Protein AF-A0A7S0ME52-F1 (afdb_monomer)

Mean predicted aligned error: 18.98 Å

pLDDT: mean 72.28, std 19.32, range [27.03, 97.5]

Organism: NCBI:txid233186

Sequence (462 aa):
NKIIDPSHNYLPGILTGAPSSHSIFLLCYELICGRLNLKILEDDDPRILGYLLAKFIPFAQNLLDKFLWGILVIATFNSKVALTLPGYDLELQKLQGKAESDGQPSNLFVQVVDILRGPVDFAKQNIQFLRQVSEKIAQADKSGDLVWPISEPPYTPPKLIPYVREDLQSLNMKTYRLYHGLTMPVKIEISCAKRSFRPTQNRKGDGDKLQLTEKTIVDLITVPMLPFGLDQWISNIRAIEPLAEVFPSQGQEVVDRFVSKFPIQSSPVFRSRIAKETIDRLARDWDLSHRMEEKMIPNELVGFSKSDIQGFSQNPNRNIPKALSKIRALHQALEDFHARDNEIAHDMIEEFLSTVYQADQTDFHRAAFKLAHDSGQVARYSFEYFTSLLLDNAWDARLSEINPYLDSSAIRRSESLLVGAILRLSRAGLVARCISTARDLIQTLNDSLASPENEISTVLNG

Structure (mmCIF, N/CA/C/O backbone):
data_AF-A0A7S0ME52-F1
#
_entry.id   AF-A0A7S0ME52-F1
#
loop_
_atom_site.group_PDB
_atom_site.id
_atom_site.type_symbol
_atom_site.label_atom_id
_atom_site.label_alt_id
_atom_site.label_comp_id
_atom_site.label_asym_id
_atom_site.label_entity_id
_atom_site.label_seq_id
_atom_site.pdbx_PDB_ins_code
_atom_site.Cartn_x
_atom_site.Cartn_y
_atom_site.Cartn_z
_atom_site.occupancy
_atom_site.B_iso_or_equiv
_atom_site.auth_seq_id
_atom_site.auth_comp_id
_atom_site.auth_asym_id
_atom_site.auth_atom_id
_atom_site.pdbx_PDB_model_num
ATOM 1 N N . ASN A 1 1 ? 20.719 40.069 4.125 1.00 31.50 1 ASN A N 1
ATOM 2 C CA . ASN A 1 1 ? 20.244 41.472 4.140 1.00 31.50 1 ASN A CA 1
ATOM 3 C C . ASN A 1 1 ? 19.565 41.858 2.831 1.00 31.50 1 ASN A C 1
ATOM 5 O O . ASN A 1 1 ? 20.181 42.525 2.016 1.00 31.50 1 ASN A O 1
ATOM 9 N N . LYS A 1 2 ? 18.308 41.429 2.651 1.00 27.03 2 LYS A N 1
ATOM 10 C CA . LYS A 1 2 ? 17.122 42.208 2.235 1.00 27.03 2 LYS A CA 1
ATOM 11 C C . LYS A 1 2 ? 16.068 41.233 1.685 1.00 27.03 2 LYS A C 1
ATOM 13 O O . LYS A 1 2 ? 16.155 40.800 0.551 1.00 27.03 2 LYS A O 1
ATOM 18 N N . ILE A 1 3 ? 15.158 40.874 2.595 1.00 30.47 3 ILE A N 1
ATOM 19 C CA . ILE A 1 3 ? 13.710 40.679 2.424 1.00 30.47 3 ILE A CA 1
ATOM 20 C C . ILE A 1 3 ? 13.282 39.881 1.181 1.00 30.47 3 ILE A C 1
ATOM 22 O O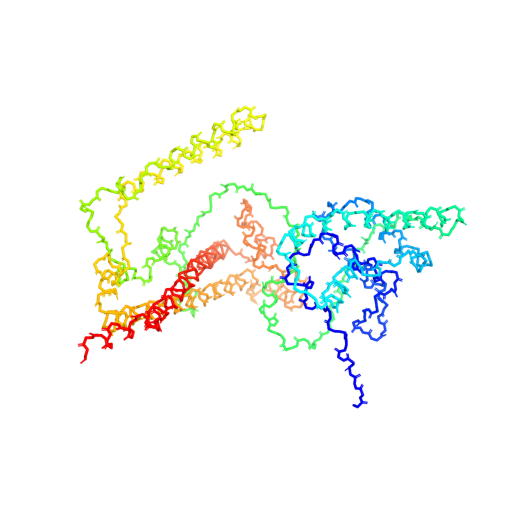 . ILE A 1 3 ? 13.113 40.437 0.102 1.00 30.47 3 ILE A O 1
ATOM 26 N N . ILE A 1 4 ? 13.001 38.592 1.394 1.00 31.17 4 ILE A N 1
ATOM 27 C CA . ILE A 1 4 ? 11.924 37.911 0.669 1.00 31.17 4 ILE A CA 1
ATOM 28 C C . ILE A 1 4 ? 10.634 38.599 1.123 1.00 31.17 4 ILE A C 1
ATOM 30 O O . ILE A 1 4 ? 10.339 38.616 2.319 1.00 31.17 4 ILE A O 1
ATOM 34 N N . ASP A 1 5 ? 9.932 39.232 0.190 1.00 31.27 5 ASP A N 1
ATOM 35 C CA . ASP A 1 5 ? 8.622 39.832 0.418 1.00 31.27 5 ASP A CA 1
ATOM 36 C C . ASP A 1 5 ? 7.609 38.709 0.729 1.00 31.27 5 ASP A C 1
ATOM 38 O O . ASP A 1 5 ? 7.393 37.832 -0.112 1.00 31.27 5 ASP A O 1
ATOM 42 N N . PRO A 1 6 ? 7.008 38.669 1.932 1.00 28.86 6 PRO A N 1
ATOM 43 C CA . PRO A 1 6 ? 6.088 37.605 2.322 1.00 28.86 6 PRO A CA 1
ATOM 44 C C . PRO A 1 6 ? 4.688 37.737 1.689 1.00 28.86 6 PRO A C 1
ATOM 46 O O . PRO A 1 6 ? 3.796 36.963 2.032 1.00 28.86 6 PRO A O 1
ATOM 49 N N . SER A 1 7 ? 4.464 38.674 0.760 1.00 27.67 7 SER A N 1
ATOM 50 C CA . SER A 1 7 ? 3.158 38.878 0.118 1.00 27.67 7 SER A CA 1
ATOM 51 C C . SER A 1 7 ? 2.807 37.876 -0.995 1.00 27.67 7 SER A C 1
ATOM 53 O O . SER A 1 7 ? 1.699 37.938 -1.531 1.00 27.67 7 SER A O 1
ATOM 55 N N . HIS A 1 8 ? 3.683 36.931 -1.357 1.00 36.22 8 HIS A N 1
ATOM 56 C CA . HIS A 1 8 ? 3.443 35.970 -2.450 1.00 36.22 8 HIS A CA 1
ATOM 57 C C . HIS A 1 8 ? 3.596 34.502 -2.011 1.00 36.22 8 HIS A C 1
ATOM 59 O O . HIS A 1 8 ? 4.395 33.745 -2.555 1.00 36.22 8 HIS A O 1
ATOM 65 N N . ASN A 1 9 ? 2.786 34.065 -1.042 1.00 34.16 9 ASN A N 1
ATOM 66 C CA . ASN A 1 9 ? 2.606 32.645 -0.718 1.00 34.16 9 ASN A CA 1
ATOM 67 C C . ASN A 1 9 ? 1.353 32.089 -1.418 1.00 34.16 9 ASN A C 1
ATOM 69 O O . ASN A 1 9 ? 0.283 32.047 -0.821 1.00 34.16 9 ASN A O 1
ATOM 73 N N . TYR A 1 10 ? 1.480 31.641 -2.674 1.00 38.78 10 TYR A N 1
ATOM 74 C CA . TYR A 1 10 ? 0.357 31.043 -3.428 1.00 38.78 10 TYR A CA 1
ATOM 75 C C . TYR A 1 10 ? 0.597 29.612 -3.937 1.00 38.78 10 TYR A C 1
ATOM 77 O O . TYR A 1 10 ? -0.291 29.019 -4.542 1.00 38.78 10 TYR A O 1
ATOM 85 N N . LEU A 1 11 ? 1.755 29.003 -3.668 1.00 37.41 11 LEU A N 1
ATOM 86 C CA . LEU A 1 11 ? 2.067 27.662 -4.179 1.00 37.41 11 LEU A CA 1
ATOM 87 C C . LEU A 1 11 ? 1.546 26.425 -3.404 1.00 37.41 11 LEU A C 1
ATOM 89 O O . LEU A 1 11 ? 1.458 25.378 -4.048 1.00 37.41 11 LEU A O 1
ATOM 93 N N . PRO A 1 12 ? 1.164 26.434 -2.105 1.00 30.44 12 PRO A N 1
ATOM 94 C CA . PRO A 1 12 ? 0.906 25.158 -1.421 1.00 30.44 12 PRO A CA 1
ATOM 95 C C . PRO A 1 12 ? -0.425 24.473 -1.794 1.00 30.44 12 PRO A C 1
ATOM 97 O O . PRO A 1 12 ? -0.595 23.285 -1.524 1.00 30.44 12 PRO A O 1
ATOM 100 N N . GLY A 1 13 ? -1.373 25.185 -2.417 1.00 30.72 13 GLY A N 1
ATOM 101 C CA . GLY A 1 13 ? -2.712 24.655 -2.719 1.00 30.72 13 GLY A CA 1
ATOM 102 C C . GLY A 1 13 ? -2.839 23.877 -4.036 1.00 30.72 13 GLY A C 1
ATOM 103 O O . GLY A 1 13 ? -3.775 23.102 -4.194 1.00 30.72 13 GLY A O 1
ATOM 104 N N . ILE A 1 14 ? -1.911 24.057 -4.983 1.00 38.22 14 ILE A N 1
ATOM 105 C CA . ILE A 1 14 ? -2.016 23.492 -6.346 1.00 38.22 14 ILE A CA 1
ATOM 106 C C . ILE A 1 14 ? -1.436 22.068 -6.434 1.00 38.22 14 ILE A C 1
ATOM 108 O O . ILE A 1 14 ? -1.769 21.317 -7.347 1.00 38.22 14 ILE A O 1
ATOM 112 N N . LEU A 1 15 ? -0.597 21.667 -5.474 1.00 34.00 15 LEU A N 1
ATOM 113 C CA . LEU A 1 15 ? 0.154 20.406 -5.528 1.00 34.00 15 LEU A CA 1
ATOM 114 C C . LEU A 1 15 ? -0.398 19.291 -4.623 1.00 34.00 15 LEU A C 1
ATOM 116 O O . LEU A 1 15 ? 0.108 18.174 -4.678 1.00 34.00 15 LEU A O 1
ATOM 120 N N . THR A 1 16 ? -1.417 19.556 -3.799 1.00 34.47 16 THR A N 1
ATOM 121 C CA . THR A 1 16 ? -1.889 18.605 -2.768 1.00 34.47 16 THR A CA 1
ATOM 122 C C . THR A 1 16 ? -3.252 17.958 -3.044 1.00 34.47 16 THR A C 1
ATOM 124 O O . THR A 1 16 ? -3.647 17.044 -2.324 1.00 34.47 16 THR A O 1
ATOM 127 N N . GLY A 1 17 ? -3.943 18.337 -4.123 1.00 34.31 17 GLY A N 1
ATOM 128 C CA . GLY A 1 17 ? -5.141 17.657 -4.629 1.00 34.31 17 GLY A CA 1
ATOM 129 C C . GLY A 1 17 ? -5.057 17.525 -6.145 1.00 34.31 17 GLY A C 1
ATOM 130 O O . GLY A 1 17 ? -4.471 18.394 -6.778 1.00 34.31 17 GLY A O 1
ATOM 131 N N . ALA A 1 18 ? -5.592 16.447 -6.732 1.00 36.38 18 ALA A N 1
ATOM 132 C CA . ALA A 1 18 ? -5.546 16.224 -8.180 1.00 36.38 18 ALA A CA 1
ATOM 133 C C . ALA A 1 18 ? -6.104 17.457 -8.922 1.00 36.38 18 ALA A C 1
ATOM 135 O O . ALA A 1 18 ? -7.315 17.697 -8.858 1.00 36.38 18 ALA A O 1
ATOM 136 N N . PRO A 1 19 ? -5.259 18.273 -9.582 1.00 51.44 19 PRO A N 1
ATOM 137 C CA . PRO A 1 19 ? -5.730 19.510 -10.177 1.00 51.44 19 PRO A CA 1
ATOM 138 C C . PRO A 1 19 ? -6.663 19.174 -11.336 1.00 51.44 19 PRO A C 1
ATOM 140 O O . PRO A 1 19 ? -6.392 18.278 -12.141 1.00 51.44 19 PRO A O 1
ATOM 143 N N . SER A 1 20 ? -7.784 19.892 -11.421 1.00 63.28 20 SER A N 1
ATOM 144 C CA . SER A 1 20 ? -8.647 19.800 -12.594 1.00 63.28 20 SER A CA 1
ATOM 145 C C . SER A 1 20 ? -7.837 20.174 -13.841 1.00 63.28 20 SER A C 1
ATOM 147 O O . SER A 1 20 ? -6.944 21.023 -13.782 1.00 63.28 20 SER A O 1
ATOM 149 N N . SER A 1 21 ? -8.149 19.558 -14.978 1.00 65.12 21 SER A N 1
ATOM 150 C CA . SER A 1 21 ? -7.484 19.826 -16.259 1.00 65.12 21 SER A CA 1
ATOM 151 C C . SER A 1 21 ? -7.397 21.326 -16.587 1.00 65.12 21 SER A C 1
ATOM 153 O O . SER A 1 21 ? -6.372 21.804 -17.070 1.00 65.12 21 SER A O 1
ATOM 155 N N . HIS A 1 22 ? -8.439 22.083 -16.239 1.00 70.56 22 HIS A N 1
ATOM 156 C CA . HIS A 1 22 ? -8.503 23.533 -16.405 1.00 70.56 22 HIS A CA 1
ATOM 157 C C . HIS A 1 22 ? -7.426 24.279 -15.606 1.00 70.56 22 HIS A C 1
ATOM 159 O O . HIS A 1 22 ? -6.781 25.172 -16.144 1.00 70.56 22 HIS A O 1
ATOM 165 N N . SER A 1 23 ? -7.172 23.896 -14.354 1.00 73.62 23 SER A N 1
ATOM 166 C CA . SER A 1 23 ? -6.179 24.562 -13.499 1.00 73.62 23 SER A CA 1
ATOM 167 C C . SER A 1 23 ? -4.761 24.440 -14.061 1.00 73.62 23 SER A C 1
ATOM 169 O O . SER A 1 23 ? -3.983 25.391 -14.004 1.00 73.62 23 SER A O 1
ATOM 171 N N . ILE A 1 24 ? -4.441 23.286 -14.654 1.00 78.19 24 ILE A N 1
ATOM 172 C CA . ILE A 1 24 ? -3.140 23.059 -15.290 1.00 78.19 24 ILE A CA 1
ATOM 173 C C . ILE A 1 24 ? -3.008 23.904 -16.569 1.00 78.19 24 ILE A C 1
ATOM 175 O O . ILE A 1 24 ? -1.960 24.516 -16.784 1.00 78.19 24 ILE A O 1
ATOM 179 N N . PHE A 1 25 ? -4.061 23.975 -17.397 1.00 85.25 25 PHE A N 1
ATOM 180 C CA . PHE A 1 25 ? -4.068 24.809 -18.606 1.00 85.25 25 PHE A CA 1
ATOM 181 C C . PHE A 1 25 ? -3.752 26.272 -18.278 1.00 85.25 25 PHE A C 1
ATOM 183 O O . PHE A 1 25 ? -2.873 26.859 -18.901 1.00 85.25 25 PHE A O 1
ATOM 190 N N . LEU A 1 26 ? -4.423 26.836 -17.274 1.00 85.94 26 LEU A N 1
ATOM 191 C CA . LEU A 1 26 ? -4.279 28.242 -16.894 1.00 85.94 26 LEU A CA 1
ATOM 192 C C . LEU A 1 26 ? -2.885 28.569 -16.372 1.00 85.94 26 LEU A C 1
ATOM 194 O O . LEU A 1 26 ? -2.300 29.573 -16.767 1.00 85.94 26 LEU A O 1
ATOM 198 N N . LEU A 1 27 ? -2.329 27.691 -15.535 1.00 84.75 27 LEU A N 1
ATOM 199 C CA . LEU A 1 27 ? -0.962 27.833 -15.047 1.00 84.75 27 LEU A CA 1
ATOM 200 C C . LEU A 1 27 ? 0.035 27.876 -16.212 1.00 84.75 27 LEU A C 1
ATOM 202 O O . LEU A 1 27 ? 0.873 28.773 -16.282 1.00 84.75 27 LEU A O 1
ATOM 206 N N . CYS A 1 28 ? -0.079 26.930 -17.149 1.00 88.50 28 CYS A N 1
ATOM 207 C CA . CYS A 1 28 ? 0.790 26.891 -18.323 1.00 88.50 28 CYS A CA 1
ATOM 208 C C . CYS A 1 28 ? 0.586 28.129 -19.208 1.00 88.50 28 CYS A C 1
ATOM 210 O O . CYS A 1 28 ? 1.560 28.723 -19.663 1.00 88.50 28 CYS A O 1
ATOM 212 N N . TYR A 1 29 ? -0.665 28.539 -19.421 1.00 91.56 29 TYR A N 1
ATOM 213 C CA . TYR A 1 29 ? -1.030 29.699 -20.229 1.00 91.56 29 TYR A CA 1
ATOM 214 C C . TYR A 1 29 ? -0.414 30.997 -19.688 1.00 91.56 29 TYR A C 1
ATOM 216 O O . TYR A 1 29 ? 0.232 31.725 -20.441 1.00 91.56 29 TYR A O 1
ATOM 224 N N . GLU A 1 30 ? -0.544 31.264 -18.387 1.00 90.50 30 GLU A N 1
ATOM 225 C CA . GLU A 1 30 ? -0.032 32.486 -17.750 1.00 90.50 30 GLU A CA 1
ATOM 226 C C . GLU A 1 30 ? 1.502 32.536 -17.697 1.00 90.50 30 GLU A C 1
ATOM 228 O O . GLU A 1 30 ? 2.097 33.603 -17.877 1.00 90.50 30 GLU A O 1
ATOM 233 N N . LEU A 1 31 ? 2.154 31.382 -17.515 1.00 88.25 31 LEU A N 1
ATOM 234 C CA . LEU A 1 31 ? 3.611 31.253 -17.619 1.00 88.25 31 LEU A CA 1
ATOM 235 C C . LEU A 1 31 ? 4.100 31.538 -19.043 1.00 88.25 31 LEU A C 1
ATOM 237 O O . LEU A 1 31 ? 5.020 32.331 -19.239 1.00 88.25 31 LEU A O 1
ATOM 241 N N . ILE A 1 32 ? 3.462 30.932 -20.051 1.00 91.75 32 ILE A N 1
ATOM 242 C CA . ILE A 1 32 ? 3.829 31.105 -21.465 1.00 91.75 32 ILE A CA 1
ATOM 243 C C . ILE A 1 32 ? 3.599 32.550 -21.925 1.00 91.75 32 ILE A C 1
ATOM 245 O O . ILE A 1 32 ? 4.410 33.093 -22.675 1.00 91.75 32 ILE A O 1
ATOM 249 N N . CYS A 1 33 ? 2.533 33.197 -21.446 1.00 91.38 33 CYS A N 1
ATOM 250 C CA . CYS A 1 33 ? 2.254 34.607 -21.719 1.00 91.38 33 CYS A CA 1
ATOM 251 C C . CYS A 1 33 ? 3.141 35.575 -20.914 1.00 91.38 33 CYS A C 1
ATOM 253 O O . CYS A 1 33 ? 2.983 36.786 -21.057 1.00 91.38 33 CYS A O 1
ATOM 255 N N . GLY A 1 34 ? 4.057 35.077 -20.073 1.00 85.81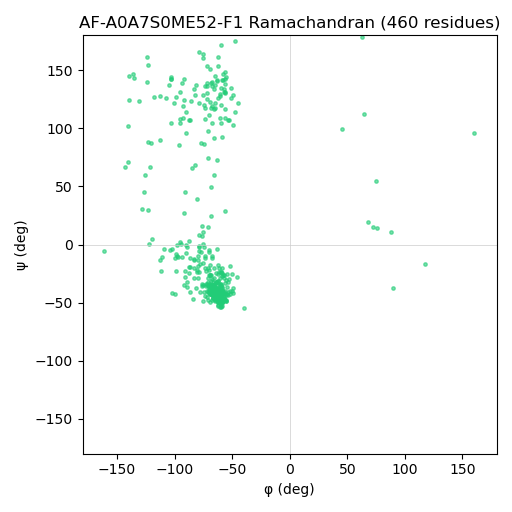 34 GLY A N 1
ATOM 256 C CA . GLY A 1 34 ? 4.995 35.896 -19.299 1.00 85.81 34 GLY A CA 1
ATOM 257 C C . GLY A 1 34 ? 4.341 36.741 -18.204 1.00 85.81 34 GLY A C 1
ATOM 258 O O . GLY A 1 34 ? 4.927 37.726 -17.761 1.00 85.81 34 GLY A O 1
ATOM 259 N N . ARG A 1 35 ? 3.122 36.387 -17.786 1.00 84.50 35 ARG A N 1
ATOM 260 C CA . ARG A 1 35 ? 2.352 37.113 -16.764 1.00 84.50 35 ARG A CA 1
ATOM 261 C C . ARG A 1 35 ? 2.591 36.571 -15.370 1.00 84.50 35 ARG A C 1
ATOM 263 O O . ARG A 1 35 ? 2.651 37.338 -14.412 1.00 84.50 35 ARG A O 1
ATOM 270 N N . LEU A 1 36 ? 2.782 35.259 -15.260 1.00 80.44 36 LEU A N 1
ATOM 271 C CA . LEU A 1 36 ? 3.196 34.640 -14.013 1.00 80.44 36 LEU A CA 1
ATOM 272 C C . LEU A 1 36 ? 4.724 34.643 -13.932 1.00 80.44 36 LEU A C 1
ATOM 274 O O . LEU A 1 36 ? 5.398 33.876 -14.617 1.00 80.44 36 LEU A O 1
ATOM 278 N N . ASN A 1 37 ? 5.281 35.505 -13.081 1.00 75.50 37 ASN A N 1
ATOM 279 C CA . ASN A 1 37 ? 6.725 35.580 -12.861 1.00 75.50 37 ASN A CA 1
ATOM 280 C C . ASN A 1 37 ? 7.177 34.503 -11.861 1.00 75.50 37 ASN A C 1
ATOM 282 O O . ASN A 1 37 ? 7.542 34.798 -10.724 1.00 75.50 37 ASN A O 1
ATOM 286 N N . LEU A 1 38 ? 7.092 33.239 -12.280 1.00 74.12 38 LEU A N 1
ATOM 287 C CA . LEU A 1 38 ? 7.596 32.102 -11.516 1.00 74.12 38 LEU A CA 1
ATOM 288 C C . LEU A 1 38 ? 9.004 31.764 -12.003 1.00 74.12 38 LEU A C 1
ATOM 290 O O . LEU A 1 38 ? 9.178 31.186 -13.076 1.00 74.12 38 LEU A O 1
ATOM 294 N N . LYS A 1 39 ? 10.002 32.128 -11.202 1.00 70.31 39 LYS A N 1
ATOM 295 C CA . LYS A 1 39 ? 11.406 31.798 -11.444 1.00 70.31 39 LYS A CA 1
ATOM 296 C C . LYS A 1 39 ? 11.854 30.736 -10.455 1.00 70.31 39 LYS A C 1
ATOM 298 O O . LYS A 1 39 ? 11.685 30.920 -9.252 1.00 70.31 39 LYS A O 1
ATOM 303 N N . ILE A 1 40 ? 12.404 29.637 -10.961 1.00 68.81 40 ILE A N 1
ATOM 304 C CA . ILE A 1 40 ? 13.037 28.615 -10.119 1.00 68.81 40 ILE A CA 1
ATOM 305 C C . ILE A 1 40 ? 14.502 29.012 -9.888 1.00 68.81 40 ILE A C 1
ATOM 307 O O . ILE A 1 40 ? 14.983 28.943 -8.759 1.00 68.81 40 ILE A O 1
ATOM 311 N N . LEU A 1 41 ? 15.169 29.518 -10.930 1.00 70.00 41 LEU A N 1
ATOM 312 C CA . LEU A 1 41 ? 16.502 30.123 -10.901 1.00 70.00 41 LEU A CA 1
ATOM 313 C C . LEU A 1 41 ? 16.486 31.549 -11.483 1.00 70.00 41 LEU A C 1
ATOM 315 O O . LEU A 1 41 ? 15.562 31.934 -12.198 1.00 70.00 41 LEU A O 1
ATOM 319 N N . GLU A 1 42 ? 17.512 32.353 -11.180 1.00 72.44 42 GLU A N 1
ATOM 320 C CA . GLU A 1 42 ? 17.592 33.765 -11.610 1.00 72.44 42 GLU A CA 1
ATOM 321 C C . GLU A 1 42 ? 17.573 33.930 -13.140 1.00 72.44 42 GLU A C 1
ATOM 323 O O . GLU A 1 42 ? 16.934 34.860 -13.653 1.00 72.44 42 GLU A O 1
ATOM 328 N N . ASP A 1 43 ? 18.201 32.979 -13.836 1.00 76.88 43 ASP A N 1
ATOM 329 C CA . ASP A 1 43 ? 18.338 32.918 -15.294 1.00 76.88 43 ASP A CA 1
ATOM 330 C C . ASP A 1 43 ? 17.181 32.180 -15.994 1.00 76.88 43 ASP A C 1
ATOM 332 O O . ASP A 1 43 ? 17.161 32.094 -17.224 1.00 76.88 43 ASP A O 1
ATOM 336 N N . ASP A 1 44 ? 16.210 31.646 -15.244 1.00 76.31 44 ASP A N 1
ATOM 337 C CA . ASP A 1 44 ? 15.093 30.917 -15.842 1.00 76.31 44 ASP A CA 1
ATOM 338 C C . ASP A 1 44 ? 14.105 31.864 -16.533 1.00 76.31 44 ASP A C 1
ATOM 340 O O . ASP A 1 44 ? 13.686 32.892 -15.990 1.00 76.31 44 ASP A O 1
ATOM 344 N N . ASP A 1 45 ? 13.674 31.461 -17.729 1.00 81.81 45 ASP A N 1
ATOM 345 C CA . ASP A 1 45 ? 12.570 32.080 -18.458 1.00 81.81 45 ASP A CA 1
ATOM 346 C C . ASP A 1 45 ? 11.252 31.373 -18.070 1.00 81.81 45 ASP A C 1
ATOM 348 O O . ASP A 1 45 ? 11.066 30.199 -18.425 1.00 81.81 45 ASP A O 1
ATOM 352 N N . PRO A 1 46 ? 10.306 32.057 -17.391 1.00 81.44 46 PRO A N 1
ATOM 353 C CA . PRO A 1 46 ? 9.010 31.488 -17.008 1.00 81.44 46 PRO A CA 1
ATOM 354 C C . PRO A 1 46 ? 8.248 30.858 -18.181 1.00 81.44 46 PRO A C 1
ATOM 356 O O . PRO A 1 46 ? 7.530 29.871 -18.013 1.00 81.44 46 PRO A O 1
ATOM 359 N N . ARG A 1 47 ? 8.452 31.367 -19.399 1.00 83.00 47 ARG A N 1
ATOM 360 C CA . ARG A 1 47 ? 7.848 30.820 -20.616 1.00 83.00 47 ARG A CA 1
ATOM 361 C C . ARG A 1 47 ? 8.415 29.450 -20.981 1.00 83.00 47 ARG A C 1
ATOM 363 O O . ARG A 1 47 ? 7.655 28.573 -21.388 1.00 83.00 47 ARG A O 1
ATOM 370 N N . ILE A 1 48 ? 9.729 29.252 -20.838 1.00 81.25 48 ILE A N 1
ATOM 371 C CA . ILE A 1 48 ? 10.371 27.949 -21.078 1.00 81.25 48 ILE A CA 1
ATOM 372 C C . ILE A 1 48 ? 9.836 26.932 -20.070 1.00 81.25 48 ILE A C 1
ATOM 374 O O . ILE A 1 48 ? 9.508 25.807 -20.445 1.00 81.25 48 ILE A O 1
ATOM 378 N N . LEU A 1 49 ? 9.668 27.346 -18.813 1.00 81.06 49 LEU A N 1
ATOM 379 C CA . LEU A 1 49 ? 9.064 26.513 -17.780 1.00 81.06 49 LEU A CA 1
ATOM 380 C C . LEU A 1 49 ? 7.612 26.138 -18.124 1.00 81.06 49 LEU A C 1
ATOM 382 O O . LEU A 1 49 ? 7.268 24.958 -18.089 1.00 81.06 49 LEU A O 1
ATOM 386 N N . GLY A 1 50 ? 6.779 27.103 -18.524 1.00 82.94 50 GLY A N 1
ATOM 387 C CA . GLY A 1 50 ? 5.397 26.849 -18.949 1.00 82.94 50 GLY A CA 1
ATOM 388 C C . GLY A 1 50 ? 5.298 25.892 -20.144 1.00 82.94 50 GLY A C 1
ATOM 389 O O . GLY A 1 50 ? 4.455 24.996 -20.155 1.00 82.94 50 GLY A O 1
ATOM 390 N N . TYR A 1 51 ? 6.209 26.015 -21.112 1.00 82.88 51 TYR A N 1
ATOM 391 C CA . TYR A 1 51 ? 6.317 25.086 -22.238 1.00 82.88 51 TYR A CA 1
ATOM 392 C C . TYR A 1 51 ? 6.699 23.665 -21.811 1.00 82.88 51 TYR A C 1
ATOM 394 O O . TYR A 1 51 ? 6.093 22.694 -22.269 1.00 82.88 51 TYR A O 1
ATOM 402 N N . LEU A 1 52 ? 7.699 23.527 -20.936 1.00 79.94 52 LEU A N 1
ATOM 403 C CA . LEU A 1 52 ? 8.115 22.224 -20.419 1.00 79.94 52 LEU A CA 1
ATOM 404 C C . LEU A 1 52 ? 6.972 21.560 -19.652 1.00 79.94 52 LEU A C 1
ATOM 406 O O . LEU A 1 52 ? 6.663 20.401 -19.915 1.00 79.94 52 LEU A O 1
ATOM 410 N N . LEU A 1 53 ? 6.293 22.304 -18.775 1.00 80.38 53 LEU A N 1
ATOM 411 C CA . LEU A 1 53 ? 5.130 21.811 -18.038 1.00 80.38 53 LEU A CA 1
ATOM 412 C C . LEU A 1 53 ? 4.031 21.327 -18.985 1.00 80.38 53 LEU A C 1
ATOM 414 O O . LEU A 1 53 ? 3.547 20.210 -18.818 1.00 80.38 53 LEU A O 1
ATOM 418 N N . ALA A 1 54 ? 3.714 22.101 -20.026 1.00 79.44 54 ALA A N 1
ATOM 419 C CA . ALA A 1 54 ? 2.769 21.710 -21.066 1.00 79.44 54 ALA A CA 1
ATOM 420 C C . ALA A 1 54 ? 3.198 20.412 -21.789 1.00 79.44 54 ALA A C 1
ATOM 422 O O . ALA A 1 54 ? 2.371 19.555 -22.079 1.00 79.44 54 ALA A O 1
ATOM 423 N N . LYS A 1 55 ? 4.492 20.180 -22.029 1.00 75.62 55 LYS A N 1
ATOM 424 C CA . LYS A 1 55 ? 4.963 18.918 -22.632 1.00 75.62 55 LYS A CA 1
ATOM 425 C C . LYS A 1 55 ? 4.819 17.691 -21.726 1.00 75.62 55 LYS A C 1
ATOM 427 O O . LYS A 1 55 ? 4.719 16.580 -22.244 1.00 75.62 55 LYS A O 1
ATOM 432 N N . PHE A 1 56 ? 4.825 17.874 -20.406 1.00 72.75 56 PHE A N 1
ATOM 433 C CA . PHE A 1 56 ? 4.761 16.780 -19.432 1.00 72.75 56 PHE A CA 1
ATOM 434 C C . PHE A 1 56 ? 3.344 16.454 -18.945 1.00 72.75 56 PHE A C 1
ATOM 436 O O . PHE A 1 56 ? 3.180 15.528 -18.148 1.00 72.75 56 PHE A O 1
ATOM 443 N N . ILE A 1 57 ? 2.312 17.155 -19.428 1.00 68.06 57 ILE A N 1
ATOM 444 C CA . ILE A 1 57 ? 0.922 16.829 -19.086 1.00 68.06 57 ILE A CA 1
ATOM 445 C C . ILE A 1 57 ? 0.587 15.433 -19.655 1.00 68.06 57 ILE A C 1
ATOM 447 O O . ILE A 1 57 ? 0.709 15.223 -20.866 1.00 68.06 57 ILE A O 1
ATOM 451 N N . PRO A 1 58 ? 0.185 14.453 -18.817 1.00 56.69 58 PRO A N 1
ATOM 452 C CA . PRO A 1 58 ? -0.042 13.080 -19.253 1.00 56.69 58 PRO A CA 1
ATOM 453 C C . PRO A 1 58 ? -1.060 12.990 -20.389 1.00 56.69 58 PRO A C 1
ATOM 455 O O . PRO A 1 58 ? -2.135 13.580 -20.319 1.00 56.69 58 PRO A O 1
ATOM 458 N N . PHE A 1 59 ? -0.786 12.151 -21.391 1.00 49.88 59 PHE A N 1
ATOM 459 C CA . PHE A 1 59 ? -1.664 11.998 -22.556 1.00 49.88 59 PHE A CA 1
ATOM 460 C C . PHE A 1 59 ? -3.087 11.523 -22.186 1.00 49.88 59 PHE A C 1
ATOM 462 O O . PHE A 1 59 ? -4.042 11.804 -22.901 1.00 49.88 59 PHE A O 1
ATOM 469 N N . ALA A 1 60 ? -3.265 10.853 -21.041 1.00 49.22 60 ALA A N 1
ATOM 470 C CA . ALA A 1 60 ? -4.580 10.469 -20.514 1.00 49.22 60 ALA A CA 1
ATOM 471 C C . ALA A 1 60 ? -5.410 11.666 -19.990 1.00 49.22 60 ALA A C 1
ATOM 473 O O . ALA A 1 60 ? -6.633 11.581 -19.929 1.00 49.22 60 ALA A O 1
ATOM 474 N N . GLN A 1 61 ? -4.765 12.795 -19.671 1.00 49.00 61 GLN A N 1
ATOM 475 C CA . GLN A 1 61 ? -5.406 14.082 -19.375 1.00 49.00 61 GLN A CA 1
ATOM 476 C C . GLN A 1 61 ? -5.655 14.927 -20.645 1.00 49.00 61 GLN A C 1
ATOM 478 O O . GLN A 1 61 ? -6.225 16.013 -20.550 1.00 49.00 61 GLN A O 1
ATOM 483 N N . ASN A 1 62 ? -5.349 14.416 -21.851 1.00 45.19 62 ASN A N 1
ATOM 484 C CA . ASN A 1 62 ? -5.690 15.052 -23.141 1.00 45.19 62 ASN A CA 1
ATOM 485 C C . ASN A 1 62 ? -7.189 15.014 -23.494 1.00 45.19 62 ASN A C 1
ATOM 487 O O . ASN A 1 62 ? -7.567 15.288 -24.630 1.00 45.19 62 ASN A O 1
ATOM 491 N N . LEU A 1 63 ? -8.050 14.714 -22.518 1.00 42.75 63 LEU A N 1
ATOM 492 C CA . LEU A 1 63 ? -9.446 15.158 -22.520 1.00 42.75 63 LEU A CA 1
ATOM 493 C C . LEU A 1 63 ? -9.593 16.624 -22.069 1.00 42.75 63 LEU A C 1
ATOM 495 O O . LEU A 1 63 ? -10.707 17.101 -21.886 1.00 42.75 63 LEU A O 1
ATOM 499 N N . LEU A 1 64 ? -8.494 17.365 -21.897 1.00 51.44 64 LEU A N 1
ATOM 500 C CA . LEU A 1 64 ? -8.511 18.803 -22.153 1.00 51.44 64 LEU A CA 1
ATOM 501 C C . LEU A 1 64 ? -9.106 19.034 -23.544 1.00 51.44 64 LEU A C 1
ATOM 503 O O . LEU A 1 64 ? -8.628 18.444 -24.515 1.00 51.44 64 LEU A O 1
ATOM 507 N N . ASP A 1 65 ? -10.143 19.871 -23.637 1.00 63.75 65 ASP A N 1
ATOM 508 C CA . ASP A 1 65 ? -10.732 20.267 -24.915 1.00 63.75 65 ASP A CA 1
ATOM 509 C C . ASP A 1 65 ? -9.604 20.604 -25.895 1.00 63.75 65 ASP A C 1
ATOM 511 O O . ASP A 1 65 ? -8.772 21.466 -25.609 1.00 63.75 65 ASP A O 1
ATOM 515 N N . LYS A 1 66 ? -9.554 19.913 -27.045 1.00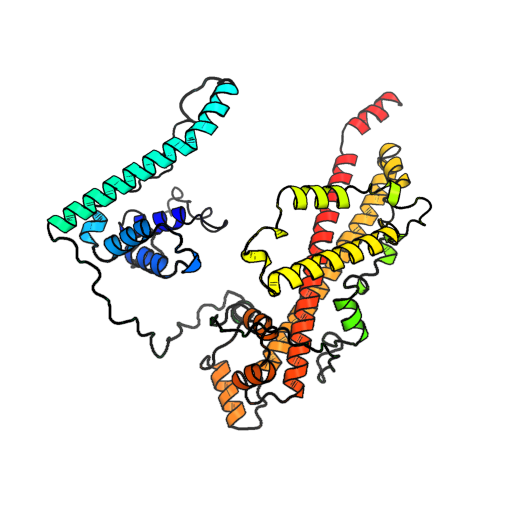 72.12 66 LYS A N 1
ATOM 516 C CA . LYS A 1 66 ? -8.503 20.048 -28.084 1.00 72.12 66 LYS A CA 1
ATOM 517 C C . LYS A 1 66 ? -8.170 21.510 -28.407 1.00 72.12 66 LYS A C 1
ATOM 519 O O . LYS A 1 66 ? -7.055 21.839 -28.800 1.00 72.12 66 LYS A O 1
ATOM 524 N N . PHE A 1 67 ? -9.161 22.371 -28.222 1.00 78.19 67 PHE A N 1
ATOM 525 C CA . PHE A 1 67 ? -9.086 23.813 -28.330 1.00 78.19 67 PHE A CA 1
ATOM 526 C C . PHE A 1 67 ? -8.097 24.474 -27.348 1.00 78.19 67 PHE A C 1
ATOM 528 O O . PHE A 1 67 ? -7.245 25.244 -27.784 1.00 78.19 67 PHE A O 1
ATOM 535 N N . LEU A 1 68 ? -8.151 24.148 -26.052 1.00 83.94 68 LEU A N 1
ATOM 536 C CA . LEU A 1 68 ? -7.263 24.709 -25.022 1.00 83.94 68 LEU A CA 1
ATOM 537 C C . LEU A 1 68 ? -5.803 24.325 -25.275 1.00 83.94 68 LEU A C 1
ATOM 539 O O . LEU A 1 68 ? -4.898 25.151 -25.183 1.00 83.94 68 LEU A O 1
ATOM 543 N N . TRP A 1 69 ? -5.583 23.080 -25.691 1.00 82.75 69 TRP A N 1
ATOM 544 C CA . TRP A 1 69 ? -4.268 22.629 -26.129 1.00 82.75 69 TRP A CA 1
ATOM 545 C C . TRP A 1 69 ? -3.759 23.393 -27.345 1.00 82.75 69 TRP A C 1
ATOM 547 O O . TRP A 1 69 ? -2.604 23.818 -27.362 1.00 82.75 69 TRP A O 1
ATOM 557 N N . GLY A 1 70 ? -4.629 23.615 -28.333 1.00 84.75 70 GLY A N 1
ATOM 558 C CA . GLY A 1 70 ? -4.318 24.449 -29.489 1.00 84.75 70 GLY A CA 1
ATOM 559 C C . GLY A 1 70 ? -3.835 25.843 -29.083 1.00 84.75 70 GLY A C 1
ATOM 560 O O . GLY A 1 70 ? -2.836 26.313 -29.618 1.00 84.75 70 GLY A O 1
ATOM 561 N N . ILE A 1 71 ? -4.473 26.466 -28.085 1.00 90.19 71 ILE A N 1
ATOM 562 C CA . ILE A 1 71 ? -4.064 27.775 -27.555 1.00 90.19 71 ILE A CA 1
ATOM 563 C C . ILE A 1 71 ? -2.652 27.724 -26.958 1.00 90.19 71 ILE A C 1
ATOM 565 O O . ILE A 1 71 ? -1.829 28.569 -27.309 1.00 90.19 71 ILE A O 1
ATOM 569 N N . LEU A 1 72 ? -2.341 26.746 -26.095 1.00 89.69 72 LEU A N 1
ATOM 570 C CA . LEU A 1 72 ? -1.006 26.630 -25.484 1.00 89.69 72 LEU A CA 1
ATOM 571 C C . LEU A 1 72 ? 0.084 26.415 -26.532 1.00 89.69 72 LEU A C 1
ATOM 573 O O . LEU A 1 72 ? 1.150 27.027 -26.455 1.00 89.69 72 LEU A O 1
ATOM 577 N N . VAL A 1 73 ? -0.189 25.572 -27.530 1.00 87.12 73 VAL A N 1
ATOM 578 C CA . VAL A 1 73 ? 0.733 25.328 -28.642 1.00 87.12 73 VAL A CA 1
ATOM 579 C C . VAL A 1 73 ? 0.958 26.624 -29.420 1.00 87.12 73 VAL A C 1
ATOM 581 O O . VAL A 1 73 ? 2.099 27.052 -29.567 1.00 87.12 73 VAL A O 1
ATOM 584 N N . ILE A 1 74 ? -0.107 27.306 -29.846 1.00 89.56 74 ILE A N 1
ATOM 585 C CA . ILE A 1 74 ? 0.002 28.572 -30.585 1.00 89.56 74 ILE A CA 1
ATOM 586 C C . ILE A 1 74 ? 0.794 29.609 -29.781 1.00 89.56 74 ILE A C 1
ATOM 588 O O . ILE A 1 74 ? 1.720 30.208 -30.326 1.00 89.56 74 ILE A O 1
ATOM 592 N N . ALA A 1 75 ? 0.485 29.788 -28.495 1.00 91.38 75 ALA A N 1
ATOM 593 C CA . ALA A 1 75 ? 1.175 30.738 -27.626 1.00 91.38 75 ALA A CA 1
ATOM 594 C C . ALA A 1 75 ? 2.668 30.397 -27.462 1.00 91.38 75 ALA A C 1
ATOM 596 O O . ALA A 1 75 ? 3.519 31.283 -27.511 1.00 91.38 75 ALA A O 1
ATOM 597 N N . THR A 1 76 ? 3.005 29.110 -27.349 1.00 88.94 76 THR A N 1
ATOM 598 C CA . THR A 1 76 ? 4.395 28.646 -27.241 1.00 88.94 76 THR A CA 1
ATOM 599 C C . THR A 1 76 ? 5.209 29.001 -28.484 1.00 88.94 76 THR A C 1
ATOM 601 O O . THR A 1 76 ? 6.306 29.549 -28.376 1.00 88.94 76 THR A O 1
ATOM 604 N N . PHE A 1 77 ? 4.679 28.695 -29.671 1.00 87.75 77 PHE A N 1
ATOM 605 C CA . PHE A 1 77 ? 5.385 28.931 -30.934 1.00 87.75 77 PHE A CA 1
ATOM 606 C C . PHE A 1 77 ? 5.421 30.417 -31.319 1.00 87.75 77 PHE A C 1
ATOM 608 O O . PHE A 1 77 ? 6.300 30.840 -32.067 1.00 87.75 77 PHE A O 1
ATOM 615 N N . ASN A 1 78 ? 4.514 31.228 -30.768 1.00 92.44 78 ASN A N 1
ATOM 616 C CA . ASN A 1 78 ? 4.331 32.627 -31.144 1.00 92.44 78 ASN A CA 1
ATOM 617 C C . ASN A 1 78 ? 4.520 33.561 -29.952 1.00 92.44 78 ASN A C 1
ATOM 619 O O . ASN A 1 78 ? 3.592 34.241 -29.524 1.00 92.44 78 ASN A O 1
ATOM 623 N N . SER A 1 79 ? 5.747 33.635 -29.435 1.00 89.31 79 SER A N 1
ATOM 624 C CA . SER A 1 79 ? 6.065 34.417 -28.231 1.00 89.31 79 SER A CA 1
ATOM 625 C C . SER A 1 79 ? 5.602 35.878 -28.256 1.00 89.31 79 SER A C 1
ATOM 627 O O . SER A 1 79 ? 5.102 36.380 -27.254 1.00 89.31 79 SER A O 1
ATOM 629 N N . LYS A 1 80 ? 5.720 36.564 -29.398 1.00 92.06 80 LYS A N 1
ATOM 630 C CA . LYS A 1 80 ? 5.231 37.944 -29.544 1.00 92.06 80 LYS A CA 1
ATOM 631 C C . LYS A 1 80 ? 3.710 38.021 -29.435 1.00 92.06 80 LYS A C 1
ATOM 633 O O . LYS A 1 80 ? 3.195 38.933 -28.802 1.00 92.06 80 LYS A O 1
ATOM 638 N N . VAL A 1 81 ? 3.007 37.048 -30.013 1.00 92.94 81 VAL A N 1
ATOM 639 C CA . VAL A 1 81 ? 1.544 36.959 -29.957 1.00 92.94 81 VAL A CA 1
ATOM 640 C C . VAL A 1 81 ? 1.089 36.585 -28.549 1.00 92.94 81 VAL A C 1
ATOM 642 O O . VAL A 1 81 ? 0.160 37.211 -28.049 1.00 92.94 81 VAL A O 1
ATOM 645 N N . ALA A 1 82 ? 1.779 35.662 -27.872 1.00 92.38 82 ALA A N 1
ATOM 646 C CA . ALA A 1 82 ? 1.481 35.247 -26.499 1.00 92.38 82 ALA A CA 1
ATOM 647 C C . ALA A 1 82 ? 1.425 36.432 -25.523 1.00 92.38 82 ALA A C 1
ATOM 649 O O . ALA A 1 82 ? 0.470 36.558 -24.760 1.00 92.38 82 ALA A O 1
ATOM 650 N N . LEU A 1 83 ? 2.378 37.364 -25.627 1.00 91.62 83 LEU A N 1
ATOM 651 C CA . LEU A 1 83 ? 2.401 38.591 -24.818 1.00 91.62 83 LEU A CA 1
ATOM 652 C C . LEU A 1 83 ? 1.174 39.496 -25.050 1.00 91.62 83 LEU A C 1
ATOM 654 O O . LEU A 1 83 ? 0.811 40.281 -24.176 1.00 91.62 83 LEU A O 1
ATOM 658 N N . THR A 1 84 ? 0.520 39.383 -26.211 1.00 92.94 84 THR A N 1
ATOM 659 C CA . THR A 1 84 ? -0.665 40.179 -26.587 1.00 92.94 84 THR A CA 1
ATOM 660 C C . THR A 1 84 ? -2.001 39.482 -26.335 1.00 92.94 84 THR A C 1
ATOM 662 O O . THR A 1 84 ? -3.049 40.128 -26.454 1.00 92.94 84 THR A O 1
ATOM 665 N N . LEU A 1 85 ? -1.993 38.180 -26.021 1.00 93.38 85 LEU A N 1
ATOM 666 C CA . LEU A 1 85 ? -3.212 37.446 -25.672 1.00 93.38 85 LEU A CA 1
ATOM 667 C C . LEU A 1 85 ? -3.819 38.042 -24.396 1.00 93.38 85 LEU A C 1
ATOM 669 O O . LEU A 1 85 ? -3.083 38.634 -23.626 1.00 93.38 85 LEU A O 1
ATOM 673 N N . PRO A 1 86 ? -5.126 37.952 -24.124 1.00 90.81 86 PRO A N 1
ATOM 674 C CA . PRO A 1 86 ? -5.670 38.466 -22.867 1.00 90.81 86 PRO A CA 1
ATOM 675 C C . PRO A 1 86 ? -5.085 37.707 -21.666 1.00 90.81 86 PRO A C 1
ATOM 677 O O . PRO A 1 86 ? -4.894 36.492 -21.728 1.00 90.81 86 PRO A O 1
ATOM 680 N N . GLY A 1 87 ? -4.795 38.422 -20.580 1.00 85.12 87 GLY A N 1
ATOM 681 C CA . GLY A 1 87 ? -4.499 37.805 -19.289 1.00 8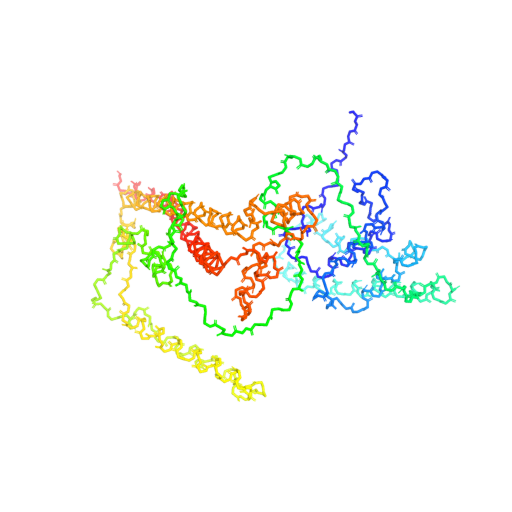5.12 87 GLY A CA 1
ATOM 682 C C . GLY A 1 87 ? -5.704 37.040 -18.783 1.00 85.12 87 GLY A C 1
ATOM 683 O O . GLY A 1 87 ? -6.844 37.481 -18.931 1.00 85.12 87 GLY A O 1
ATOM 684 N N . TYR A 1 88 ? -5.456 35.892 -18.180 1.00 78.56 88 TYR A N 1
ATOM 685 C CA . TYR A 1 88 ? -6.403 35.265 -17.288 1.00 78.56 88 TYR A CA 1
ATOM 686 C C . TYR A 1 88 ? -6.203 35.877 -15.899 1.00 78.56 88 TYR A C 1
ATOM 688 O O . TYR A 1 88 ? -5.698 35.219 -14.995 1.00 78.56 88 TYR A O 1
ATOM 696 N N . ASP A 1 89 ? -6.504 37.174 -15.767 1.00 61.44 89 ASP A N 1
ATOM 697 C CA . ASP A 1 89 ? -6.179 38.038 -14.614 1.00 61.44 89 ASP A CA 1
ATOM 698 C C . ASP A 1 89 ? -6.902 37.629 -13.304 1.00 61.44 89 ASP A C 1
ATOM 700 O O . ASP A 1 89 ? -7.629 38.409 -12.707 1.00 61.44 89 ASP A O 1
ATOM 704 N N . LEU A 1 90 ? -6.687 36.406 -12.810 1.00 44.88 90 LEU A N 1
ATOM 705 C CA . LEU A 1 90 ? -7.495 35.695 -11.815 1.00 44.88 90 LEU A CA 1
ATOM 706 C C . LEU A 1 90 ? -8.924 35.382 -12.304 1.00 44.88 90 LEU A C 1
ATOM 708 O O . LEU A 1 90 ? -9.821 36.220 -12.243 1.00 44.88 90 LEU A O 1
ATOM 712 N N . GLU A 1 91 ? -9.257 34.108 -12.520 1.00 46.56 91 GLU A N 1
ATOM 713 C CA . GLU A 1 91 ? -10.669 33.688 -12.413 1.00 46.56 91 GLU A CA 1
ATOM 714 C C . GLU A 1 91 ? -11.271 33.848 -11.005 1.00 46.56 91 GLU A C 1
ATOM 716 O O . GLU A 1 91 ? -12.462 33.608 -10.800 1.00 46.56 91 GLU A O 1
ATOM 721 N N . LEU A 1 92 ? -10.435 34.266 -10.054 1.00 41.72 92 LEU A N 1
ATOM 722 C CA . LEU A 1 92 ? -10.665 34.482 -8.633 1.00 41.72 92 LEU A CA 1
ATOM 723 C C . LEU A 1 92 ? -10.336 35.917 -8.175 1.00 41.72 92 LEU A C 1
ATOM 725 O O . LEU A 1 92 ? -10.034 36.141 -7.011 1.00 41.72 92 LEU A O 1
ATOM 729 N N . GLN A 1 93 ? -10.474 36.936 -9.025 1.00 39.91 93 GLN A N 1
ATOM 730 C CA . GLN A 1 93 ? -11.116 38.137 -8.473 1.00 39.91 93 GLN A CA 1
ATOM 731 C C . GLN A 1 93 ? -12.616 37.862 -8.222 1.00 39.91 93 GLN A C 1
ATOM 733 O O . GLN A 1 93 ? -13.293 38.639 -7.556 1.00 39.91 93 GLN A O 1
ATOM 738 N N . LYS A 1 94 ? -13.140 36.691 -8.639 1.00 42.22 94 LYS A N 1
ATOM 739 C CA . LYS A 1 94 ? -14.228 36.015 -7.918 1.00 42.22 94 LYS A CA 1
ATOM 740 C C . LYS A 1 94 ? -13.752 35.676 -6.494 1.00 42.22 94 LYS A C 1
ATOM 742 O O . LYS A 1 94 ? -12.746 35.013 -6.315 1.00 42.22 94 LYS A O 1
ATOM 747 N N . LEU A 1 95 ? -14.526 36.084 -5.497 1.00 46.72 95 LEU A N 1
ATOM 748 C CA . LEU A 1 95 ? -14.311 36.008 -4.040 1.00 46.72 95 LEU A CA 1
ATOM 749 C C . LEU A 1 95 ? -13.589 37.199 -3.382 1.00 46.72 95 LEU A C 1
ATOM 751 O O . LEU A 1 95 ? -14.054 37.593 -2.317 1.00 46.72 95 LEU A O 1
ATOM 755 N N . GLN A 1 96 ? -12.583 37.846 -3.987 1.00 33.59 96 GLN A N 1
ATOM 756 C CA . GLN A 1 96 ? -11.862 39.010 -3.404 1.00 33.59 96 GLN A CA 1
ATOM 757 C C . GLN A 1 96 ? -12.682 40.328 -3.278 1.00 33.59 96 GLN A C 1
ATOM 759 O O . GLN A 1 96 ? -12.119 41.410 -3.219 1.00 33.59 96 GLN A O 1
ATOM 764 N N . GLY A 1 97 ? -14.017 40.284 -3.200 1.00 38.34 97 GLY A N 1
ATOM 765 C CA . GLY A 1 97 ? -14.820 41.502 -2.977 1.00 38.34 97 GLY A CA 1
ATOM 766 C C . GLY A 1 97 ? -16.252 41.319 -2.467 1.00 38.34 97 GLY A C 1
ATOM 767 O O . GLY A 1 97 ? -16.901 42.309 -2.158 1.00 38.34 97 GLY A O 1
ATOM 768 N N . LYS A 1 98 ? -16.771 40.087 -2.338 1.00 45.22 98 LYS A N 1
ATOM 769 C CA . LYS A 1 98 ? -18.128 39.839 -1.792 1.00 45.22 98 LYS A CA 1
ATOM 770 C C . LYS A 1 98 ? -18.158 39.564 -0.278 1.00 45.22 98 LYS A C 1
ATOM 772 O O . LYS A 1 98 ? -19.238 39.558 0.297 1.00 45.22 98 LYS A O 1
ATOM 777 N N . ALA A 1 99 ? -17.005 39.348 0.364 1.00 42.97 99 ALA A N 1
ATOM 778 C CA . ALA A 1 99 ? -16.898 39.143 1.816 1.00 42.97 99 ALA A CA 1
ATOM 779 C C . ALA A 1 99 ? -16.497 40.411 2.598 1.00 42.97 99 ALA A C 1
ATOM 781 O O . ALA A 1 99 ? -16.572 40.406 3.822 1.00 42.97 99 ALA A O 1
ATOM 782 N N . GLU A 1 100 ? -16.091 41.492 1.920 1.00 42.78 100 GLU A N 1
ATOM 783 C CA . GLU A 1 100 ? -15.498 42.661 2.589 1.00 42.78 100 GLU A CA 1
ATOM 784 C C . GLU A 1 100 ? -16.355 43.945 2.575 1.00 42.78 100 GLU A C 1
ATOM 786 O O . GLU A 1 100 ? -16.022 44.855 3.328 1.00 42.78 100 GLU A O 1
ATOM 791 N N . SER A 1 101 ? -17.464 44.062 1.816 1.00 42.56 101 SER A N 1
ATOM 792 C CA . SER A 1 101 ? -18.162 45.367 1.679 1.00 42.56 101 SER A CA 1
ATOM 793 C C . SER A 1 101 ? -19.564 45.532 2.283 1.00 42.56 101 SER A C 1
ATOM 795 O O . SER A 1 101 ? -19.983 46.677 2.410 1.00 42.56 101 SER A O 1
ATOM 797 N N . ASP A 1 102 ? -20.286 44.485 2.698 1.00 44.28 102 ASP A N 1
ATOM 798 C CA . ASP A 1 102 ? -21.630 44.657 3.285 1.00 44.28 102 ASP A CA 1
ATOM 799 C C . ASP A 1 102 ? -21.637 44.277 4.768 1.00 44.28 102 ASP A C 1
ATOM 801 O O . ASP A 1 102 ? -21.903 43.141 5.156 1.00 44.28 102 ASP A O 1
ATOM 805 N N . GLY A 1 103 ? -21.357 45.266 5.619 1.00 50.31 103 GLY A N 1
ATOM 806 C CA . GLY A 1 103 ? -21.485 45.193 7.077 1.00 50.31 103 GLY A CA 1
ATOM 807 C C . GLY A 1 103 ? -22.936 45.090 7.566 1.00 50.31 103 GLY A C 1
ATOM 808 O O . GLY A 1 103 ? -23.338 45.848 8.448 1.00 50.31 103 GLY A O 1
ATOM 809 N N . GLN A 1 104 ? -23.736 44.180 7.003 1.00 53.38 104 GLN A N 1
ATOM 810 C CA . GLN A 1 104 ? -25.080 43.862 7.483 1.00 53.38 104 GLN A CA 1
ATOM 811 C C . GLN A 1 104 ? -25.340 42.346 7.536 1.00 53.38 104 GLN A C 1
ATOM 813 O O . GLN A 1 104 ? -24.895 41.605 6.658 1.00 53.38 104 GLN A O 1
ATOM 818 N N . PRO A 1 105 ? -26.091 41.864 8.549 1.00 43.88 105 PRO A N 1
ATOM 819 C CA . PRO A 1 105 ? -26.424 40.452 8.695 1.00 43.88 105 PRO A CA 1
ATOM 820 C C . PRO A 1 105 ? -27.428 40.053 7.608 1.00 43.88 105 PRO A C 1
ATOM 822 O O . PRO A 1 105 ? -28.628 40.305 7.720 1.00 43.88 105 PRO A O 1
ATOM 825 N N . SER A 1 106 ? -26.940 39.457 6.522 1.00 44.72 106 SER A N 1
ATOM 826 C CA . SER A 1 106 ? -27.796 39.002 5.429 1.00 44.72 106 SER A CA 1
ATOM 827 C C . SER A 1 106 ? -28.396 37.622 5.722 1.00 44.72 106 SER A C 1
ATOM 829 O O . SER A 1 106 ? -27.735 36.689 6.174 1.00 44.72 106 SER A O 1
ATOM 831 N N . ASN A 1 107 ? -29.701 37.524 5.471 1.00 52.31 107 ASN A N 1
ATOM 832 C CA . ASN A 1 107 ? -30.533 36.341 5.658 1.00 52.31 107 ASN A CA 1
ATOM 833 C C . ASN A 1 107 ? -30.027 35.126 4.858 1.00 52.31 107 ASN A C 1
ATOM 835 O O . ASN A 1 107 ? -29.682 35.236 3.680 1.00 52.31 107 ASN A O 1
ATOM 839 N N . LEU A 1 108 ? -30.126 33.947 5.479 1.00 46.59 108 LEU A N 1
ATOM 840 C CA . LEU A 1 108 ? -29.689 32.629 4.985 1.00 46.59 108 LEU A CA 1
ATOM 841 C C . LEU A 1 108 ? -30.188 32.281 3.563 1.00 46.59 108 LEU A C 1
ATOM 843 O O . LEU A 1 108 ? -29.552 31.527 2.833 1.00 46.59 108 LEU A O 1
ATOM 847 N N . PHE A 1 109 ? -31.307 32.873 3.138 1.00 45.25 109 PHE A N 1
ATOM 848 C CA . PHE A 1 109 ? -31.896 32.680 1.810 1.00 45.25 109 PHE A CA 1
ATOM 849 C C . PHE A 1 109 ? -31.091 33.320 0.662 1.00 45.25 109 PHE A C 1
ATOM 851 O O . PHE A 1 109 ? -31.109 32.805 -0.454 1.00 45.25 109 PHE A O 1
ATOM 858 N N . VAL A 1 110 ? -30.359 34.412 0.914 1.00 51.41 110 VAL A N 1
ATOM 859 C CA . VAL A 1 110 ? -29.541 35.093 -0.112 1.00 51.41 110 VAL A CA 1
ATOM 860 C C . VAL A 1 110 ? -28.262 34.302 -0.401 1.00 51.41 110 VAL A C 1
ATOM 862 O O . VAL A 1 110 ? -27.856 34.183 -1.557 1.00 51.41 110 VAL A O 1
ATOM 865 N N . GLN A 1 111 ? -27.688 33.660 0.622 1.00 51.00 111 GLN A N 1
ATOM 866 C CA . GLN A 1 111 ? -26.495 32.821 0.479 1.00 51.00 111 GLN A CA 1
ATOM 867 C C . GLN A 1 111 ? -26.760 31.585 -0.392 1.00 51.00 111 GLN A C 1
ATOM 869 O O . GLN A 1 111 ? -25.942 31.239 -1.238 1.00 51.00 111 GLN A O 1
ATOM 874 N N . VAL A 1 112 ? -27.935 30.960 -0.264 1.00 42.41 112 VAL A N 1
ATOM 875 C CA . VAL A 1 112 ? -28.302 29.778 -1.066 1.00 42.41 112 VAL A CA 1
ATOM 876 C C . VAL A 1 112 ? -28.485 30.126 -2.551 1.00 42.41 112 VAL A C 1
ATOM 878 O O . VAL A 1 112 ? -28.098 29.346 -3.420 1.00 42.41 112 VAL A O 1
ATOM 881 N N . VAL A 1 113 ? -29.011 31.313 -2.871 1.00 49.16 113 VAL A N 1
ATOM 882 C CA . VAL A 1 113 ? -29.171 31.767 -4.266 1.00 49.16 113 VAL A CA 1
ATOM 883 C C . VAL A 1 113 ? -27.825 32.133 -4.905 1.00 49.16 113 VAL A C 1
ATOM 885 O O . VAL A 1 113 ? -27.614 31.838 -6.083 1.00 49.16 113 VAL A O 1
ATOM 888 N N . ASP A 1 114 ? -26.894 32.712 -4.145 1.00 49.12 114 ASP A N 1
ATOM 889 C CA . ASP A 1 114 ? -25.540 33.016 -4.626 1.00 49.12 114 ASP A CA 1
ATOM 890 C C . ASP A 1 114 ? -24.694 31.748 -4.849 1.00 49.12 114 ASP A C 1
ATOM 892 O O . ASP A 1 114 ? -23.967 31.661 -5.844 1.00 49.12 114 ASP A O 1
ATOM 896 N N . ILE A 1 115 ? -24.862 30.722 -4.005 1.00 46.56 115 ILE A N 1
ATOM 897 C CA . ILE A 1 115 ? -24.233 29.399 -4.180 1.00 46.56 115 ILE A CA 1
ATOM 898 C C . ILE A 1 115 ? -24.720 28.720 -5.472 1.00 46.56 115 ILE A C 1
ATOM 900 O O . ILE A 1 115 ? -23.939 28.066 -6.163 1.00 46.56 115 ILE A O 1
ATOM 904 N N . LEU A 1 116 ? -25.987 28.918 -5.849 1.00 42.16 116 LEU A N 1
ATOM 905 C CA . LEU A 1 116 ? -26.559 28.344 -7.071 1.00 42.16 116 LEU A CA 1
ATOM 906 C C . LEU A 1 116 ? -26.210 29.130 -8.353 1.00 42.16 116 LEU A C 1
ATOM 908 O O . LEU A 1 116 ? -26.249 28.550 -9.438 1.00 42.16 116 LEU A O 1
ATOM 912 N N . ARG A 1 117 ? -25.847 30.421 -8.270 1.00 48.56 117 ARG A N 1
ATOM 913 C CA . ARG A 1 117 ? -25.478 31.259 -9.438 1.00 48.56 117 ARG A CA 1
ATOM 914 C C . ARG A 1 117 ? -23.983 31.256 -9.777 1.00 48.56 117 ARG A C 1
ATOM 916 O O . ARG A 1 117 ? -23.638 31.391 -10.952 1.00 48.56 117 ARG A O 1
ATOM 923 N N . GLY A 1 118 ? -23.109 31.033 -8.792 1.00 55.59 118 GLY A N 1
ATOM 924 C CA . GLY A 1 118 ? -21.646 31.016 -8.962 1.00 55.59 118 GLY A CA 1
ATOM 925 C C . GLY A 1 118 ? -21.109 30.150 -10.119 1.00 55.59 118 GLY A C 1
ATOM 926 O O . GLY A 1 118 ? -20.242 30.623 -10.858 1.00 55.59 118 GLY A O 1
ATOM 927 N N . PRO A 1 119 ? -21.635 28.933 -10.362 1.00 57.50 119 PRO A N 1
ATOM 928 C CA . PRO A 1 119 ? -21.170 28.081 -11.461 1.00 57.50 119 PRO A CA 1
ATOM 929 C C . PRO A 1 119 ? -21.509 28.622 -12.862 1.00 57.50 119 PRO A C 1
ATOM 931 O O . PRO A 1 119 ? -20.760 28.405 -13.815 1.00 57.50 119 PRO A O 1
ATOM 934 N N . VAL A 1 120 ? -22.627 29.343 -13.006 1.00 59.53 120 VAL A N 1
ATOM 935 C CA . VAL A 1 120 ? -23.107 29.849 -14.306 1.00 59.53 120 VAL A CA 1
ATOM 936 C C . VAL A 1 120 ? -22.321 31.086 -14.742 1.00 59.53 120 VAL A C 1
ATOM 938 O O . VAL A 1 120 ? -21.955 31.207 -15.914 1.00 59.53 120 VAL A O 1
ATOM 941 N N . ASP A 1 121 ? -22.020 31.988 -13.809 1.00 64.12 121 ASP A N 1
ATOM 942 C CA . ASP A 1 121 ? -21.233 33.193 -14.096 1.00 64.12 121 ASP A CA 1
ATOM 943 C C . ASP A 1 121 ? -19.763 32.856 -14.375 1.00 64.12 121 ASP A C 1
ATOM 945 O O . ASP A 1 121 ? -19.127 33.466 -15.236 1.00 64.12 121 ASP A O 1
ATOM 949 N N . PHE A 1 122 ? -19.249 31.810 -13.725 1.00 65.12 122 PHE A N 1
ATOM 950 C CA . PHE A 1 122 ? -17.941 31.229 -14.007 1.00 65.12 122 PHE A CA 1
ATOM 951 C C . PHE A 1 122 ? -17.833 30.698 -15.440 1.00 65.12 122 PHE A C 1
ATOM 953 O O . PHE A 1 122 ? -16.932 31.088 -16.182 1.00 65.12 122 PHE A O 1
ATOM 960 N N . ALA A 1 123 ? -18.804 29.893 -15.878 1.00 67.88 123 ALA A N 1
ATOM 961 C CA . ALA A 1 123 ? -18.825 29.371 -17.241 1.00 67.88 123 ALA A CA 1
ATOM 962 C C . ALA A 1 123 ? -18.885 30.489 -18.302 1.00 67.88 123 ALA A C 1
ATOM 964 O O . ALA A 1 123 ? -18.159 30.439 -19.295 1.00 67.88 123 ALA A O 1
ATOM 965 N N . LYS A 1 124 ? -19.700 31.532 -18.088 1.00 73.31 124 LYS A N 1
ATOM 966 C CA . LYS A 1 124 ? -19.801 32.673 -19.019 1.00 73.31 124 LYS A CA 1
ATOM 967 C C . LYS A 1 124 ? -18.491 33.450 -19.152 1.00 73.31 124 LYS A C 1
ATOM 969 O O . LYS A 1 124 ? -18.127 33.829 -20.264 1.00 73.31 124 LYS A O 1
ATOM 974 N N . GLN A 1 125 ? -17.787 33.675 -18.045 1.00 73.19 125 GLN A N 1
ATOM 975 C CA . GLN A 1 125 ? -16.507 34.388 -18.052 1.00 73.19 125 GLN A CA 1
ATOM 976 C C . GLN A 1 125 ? -15.413 33.586 -18.754 1.00 73.19 125 GLN A C 1
ATOM 978 O O . GLN A 1 125 ? -14.690 34.147 -19.575 1.00 73.19 125 GLN A O 1
ATOM 983 N N . ASN A 1 126 ? -15.358 32.272 -18.527 1.00 75.19 126 ASN A N 1
ATOM 984 C CA . ASN A 1 126 ? -14.453 31.395 -19.268 1.00 75.19 126 ASN A CA 1
ATOM 985 C C . ASN A 1 126 ? -14.720 31.436 -20.772 1.00 75.19 126 ASN A C 1
ATOM 987 O O . ASN A 1 126 ? -13.788 31.581 -21.560 1.00 75.19 126 ASN A O 1
ATOM 991 N N . ILE A 1 127 ? -15.989 31.396 -21.186 1.00 79.44 127 ILE A N 1
ATOM 992 C CA . ILE A 1 127 ? -16.351 31.524 -22.604 1.00 79.44 127 ILE A CA 1
ATOM 993 C C . ILE A 1 127 ? -15.904 32.882 -23.166 1.00 79.44 127 ILE A C 1
ATOM 995 O O . ILE A 1 127 ? -15.363 32.938 -24.269 1.00 79.44 127 ILE A O 1
ATOM 999 N N . GLN A 1 128 ? -16.096 33.977 -22.426 1.00 82.31 128 GLN A N 1
ATOM 1000 C CA . GLN A 1 128 ? -15.689 35.314 -22.864 1.00 82.31 128 GLN A CA 1
ATOM 1001 C C . GLN A 1 128 ? -14.166 35.445 -22.997 1.00 82.31 128 GLN A C 1
ATOM 1003 O O . GLN A 1 128 ? -13.694 35.981 -24.000 1.00 82.31 128 GLN A O 1
ATOM 1008 N N . PHE A 1 129 ? -13.410 34.924 -22.031 1.00 86.12 129 PHE A N 1
ATOM 1009 C CA . PHE A 1 129 ? -11.952 34.869 -22.081 1.00 86.12 129 PHE A CA 1
ATOM 1010 C C . PHE A 1 129 ? -11.475 34.087 -23.309 1.00 86.12 129 PHE A C 1
ATOM 1012 O O . PHE A 1 129 ? -10.734 34.618 -24.136 1.00 86.12 129 PHE A O 1
ATOM 1019 N N . LEU A 1 130 ? -11.972 32.861 -23.495 1.00 86.88 130 LEU A N 1
ATOM 1020 C CA . LEU A 1 130 ? -11.604 32.025 -24.637 1.00 86.88 130 LEU A CA 1
ATOM 1021 C C . LEU A 1 130 ? -11.965 32.679 -25.975 1.00 86.88 130 LEU A C 1
ATOM 1023 O O . LEU A 1 130 ? -11.215 32.553 -26.945 1.00 86.88 130 LEU A O 1
ATOM 1027 N N . ARG A 1 131 ? -13.068 33.435 -26.031 1.00 87.69 131 ARG A N 1
ATOM 1028 C CA . ARG A 1 131 ? -13.438 34.215 -27.216 1.00 87.69 131 ARG A CA 1
ATOM 1029 C C . ARG A 1 131 ? -12.418 35.312 -27.514 1.00 87.69 131 ARG A C 1
ATOM 1031 O O . ARG A 1 131 ? -11.998 35.437 -28.658 1.00 87.69 131 ARG A O 1
ATOM 1038 N N . GLN A 1 132 ? -11.982 36.066 -26.507 1.00 90.38 132 GLN A N 1
ATOM 1039 C CA . GLN A 1 132 ? -10.966 37.112 -26.672 1.00 90.38 132 GLN A CA 1
ATOM 1040 C C . GLN A 1 132 ? -9.612 36.533 -27.099 1.00 90.38 132 GLN A C 1
ATOM 1042 O O . GLN A 1 132 ? -8.962 37.086 -27.988 1.00 90.38 132 GLN A O 1
ATOM 1047 N N . VAL A 1 133 ? -9.210 35.396 -26.517 1.00 91.56 133 VAL A N 1
ATOM 1048 C CA . VAL A 1 133 ? -8.012 34.654 -26.941 1.00 91.56 133 VAL A CA 1
ATOM 1049 C C . VAL A 1 133 ? -8.138 34.259 -28.411 1.00 91.56 133 VAL A C 1
ATOM 1051 O O . VAL A 1 133 ? -7.247 34.546 -29.208 1.00 91.56 133 VAL A O 1
ATOM 1054 N N . SER A 1 134 ? -9.271 33.668 -28.797 1.00 90.69 134 SER A N 1
ATOM 1055 C CA . SER A 1 134 ? -9.527 33.259 -30.179 1.00 90.69 134 SER A CA 1
ATOM 1056 C C . SER A 1 134 ? -9.534 34.438 -31.157 1.00 90.69 134 SER A C 1
ATOM 1058 O O . SER A 1 134 ? -9.020 34.303 -32.264 1.00 90.69 134 SER A O 1
ATOM 1060 N N . GLU A 1 135 ? -10.106 35.583 -30.780 1.00 92.69 135 GLU A N 1
ATOM 1061 C CA . GLU A 1 135 ? -10.129 36.799 -31.602 1.00 92.69 135 GLU A CA 1
ATOM 1062 C C . GLU A 1 135 ? -8.712 37.349 -31.818 1.00 92.69 135 GLU A C 1
ATOM 1064 O O . GLU A 1 135 ? -8.366 37.719 -32.940 1.00 92.69 135 GLU A O 1
ATOM 1069 N N . LYS A 1 136 ? -7.869 37.350 -30.778 1.00 93.56 136 LYS A N 1
ATOM 1070 C CA . LYS A 1 136 ? -6.464 37.776 -30.868 1.00 93.56 136 LYS A CA 1
ATOM 1071 C C . LYS A 1 136 ? -5.622 36.844 -31.730 1.00 93.56 136 LYS A C 1
ATOM 1073 O O . LYS A 1 136 ? -4.863 37.323 -32.567 1.00 93.56 136 LYS A O 1
ATOM 1078 N N . ILE A 1 137 ? -5.801 35.533 -31.580 1.00 93.31 137 ILE A N 1
ATOM 1079 C CA . ILE A 1 137 ? -5.154 34.538 -32.444 1.00 93.31 137 ILE A CA 1
ATOM 1080 C C . ILE A 1 137 ? -5.599 34.749 -33.896 1.00 93.31 137 ILE A C 1
ATOM 1082 O O . ILE A 1 137 ? -4.760 34.849 -34.780 1.00 93.31 137 ILE A O 1
ATOM 1086 N N . ALA A 1 138 ? -6.897 34.917 -34.158 1.00 92.69 138 ALA A N 1
ATOM 1087 C CA . ALA A 1 138 ? -7.394 35.159 -35.513 1.00 92.69 138 ALA A CA 1
ATOM 1088 C C . ALA A 1 138 ? -6.895 36.486 -36.118 1.00 92.69 138 ALA A C 1
ATOM 1090 O O . ALA A 1 138 ? -6.714 36.579 -37.330 1.00 92.69 138 ALA A O 1
ATOM 1091 N N . GLN A 1 139 ? -6.683 37.523 -35.301 1.00 94.75 139 GLN A N 1
ATOM 1092 C CA . GLN A 1 139 ? -6.053 38.772 -35.742 1.00 94.75 139 GLN A CA 1
ATOM 1093 C C . GLN A 1 139 ? -4.589 38.550 -36.127 1.00 94.75 139 GLN A C 1
ATOM 1095 O O . GLN A 1 139 ? -4.191 38.996 -37.199 1.00 94.75 139 GLN A O 1
ATOM 1100 N N . ALA A 1 140 ? -3.833 37.827 -35.295 1.00 94.06 140 ALA A N 1
ATOM 1101 C CA . ALA A 1 140 ? -2.436 37.490 -35.552 1.00 94.06 140 ALA A CA 1
ATOM 1102 C C . ALA A 1 140 ? -2.263 36.580 -36.784 1.00 94.06 140 ALA A C 1
ATOM 1104 O O . ALA A 1 140 ? -1.296 36.715 -37.528 1.00 94.06 140 ALA A O 1
ATOM 1105 N N . ASP A 1 141 ? -3.218 35.682 -37.041 1.00 93.44 141 ASP A N 1
ATOM 1106 C CA . ASP A 1 141 ? -3.244 34.862 -38.258 1.00 93.44 141 ASP A CA 1
ATOM 1107 C C . ASP A 1 141 ? -3.423 35.740 -39.503 1.00 93.44 141 ASP A C 1
ATOM 1109 O O . ASP A 1 141 ? -2.669 35.652 -40.469 1.00 93.44 141 ASP A O 1
ATOM 1113 N N . LYS A 1 142 ? -4.387 36.668 -39.451 1.00 93.31 142 LYS A N 1
ATOM 1114 C CA . LYS A 1 142 ? -4.682 37.591 -40.556 1.00 93.31 142 LYS A CA 1
ATOM 1115 C C . LYS A 1 142 ? -3.558 38.586 -40.829 1.00 93.31 142 LYS A C 1
ATOM 1117 O O . LYS A 1 142 ? -3.398 38.989 -41.978 1.00 93.31 142 LYS A O 1
ATOM 1122 N N . SER A 1 143 ? -2.817 39.007 -39.805 1.00 94.12 143 SER A N 1
ATOM 1123 C CA . SER A 1 143 ? -1.651 39.882 -39.967 1.00 94.12 143 SER A CA 1
ATOM 1124 C C . SER A 1 143 ? -0.391 39.134 -40.411 1.00 94.12 143 SER A C 1
ATOM 1126 O O . SER A 1 143 ? 0.583 39.782 -40.786 1.00 94.12 143 SER A O 1
ATOM 1128 N N . GLY A 1 144 ? -0.406 37.795 -40.414 1.00 91.50 144 GLY A N 1
ATOM 1129 C CA . GLY A 1 144 ? 0.765 36.968 -40.715 1.00 91.50 144 GLY A CA 1
ATOM 1130 C C . GLY A 1 144 ? 1.781 36.899 -39.570 1.00 91.50 144 GLY A C 1
ATOM 1131 O O . GLY A 1 144 ? 2.910 36.464 -39.785 1.00 91.50 144 GLY A O 1
ATOM 1132 N N . ASP A 1 145 ? 1.392 37.314 -38.362 1.00 90.56 145 ASP A N 1
ATOM 1133 C CA . ASP A 1 145 ? 2.226 37.247 -37.157 1.00 90.56 145 ASP A CA 1
ATOM 1134 C C . ASP A 1 145 ? 2.244 35.841 -36.532 1.00 90.56 145 ASP A C 1
ATOM 1136 O O . ASP A 1 145 ? 3.076 35.565 -35.664 1.00 90.56 145 ASP A O 1
ATOM 1140 N N . LEU A 1 146 ? 1.333 34.952 -36.956 1.00 90.56 146 LEU A N 1
ATOM 1141 C CA . LEU A 1 146 ? 1.329 33.550 -36.547 1.00 90.56 146 LEU A CA 1
ATOM 1142 C C . LEU A 1 146 ? 2.230 32.681 -37.422 1.00 90.56 146 LEU A C 1
ATOM 1144 O O . LEU A 1 146 ? 2.025 32.497 -38.620 1.00 90.56 146 LEU A O 1
ATOM 1148 N N . VAL A 1 147 ? 3.159 32.023 -36.749 1.00 88.25 147 VAL A N 1
ATOM 1149 C CA . VAL A 1 147 ? 3.872 30.844 -37.207 1.00 88.25 147 VAL A CA 1
ATOM 1150 C C . VAL A 1 147 ? 3.115 29.621 -36.699 1.00 88.25 147 VAL A C 1
ATOM 1152 O O . VAL A 1 147 ? 3.101 29.313 -35.503 1.00 88.25 147 VAL A O 1
ATOM 1155 N N . TRP A 1 148 ? 2.461 28.916 -37.618 1.00 80.75 148 TRP A N 1
ATOM 1156 C CA . TRP A 1 148 ? 1.876 27.615 -37.320 1.00 80.75 148 TRP A CA 1
ATOM 1157 C C . TRP A 1 148 ? 2.997 26.605 -37.050 1.00 80.75 148 TRP A C 1
ATOM 1159 O O . TRP A 1 148 ? 4.013 26.642 -37.749 1.00 80.75 148 TRP A O 1
ATOM 1169 N N . PRO A 1 149 ? 2.846 25.707 -36.060 1.00 68.75 149 PRO A N 1
ATOM 1170 C CA . PRO A 1 149 ? 3.835 24.675 -35.797 1.00 68.75 149 PRO A CA 1
ATOM 1171 C C . PRO A 1 149 ? 3.990 23.813 -37.051 1.00 68.75 149 PRO A C 1
ATOM 1173 O O . PRO A 1 149 ? 3.133 22.996 -37.388 1.00 68.75 149 PRO A O 1
ATOM 1176 N N . ILE A 1 150 ? 5.090 24.023 -37.767 1.00 66.31 150 ILE A N 1
ATOM 1177 C CA . ILE A 1 150 ? 5.562 23.090 -38.782 1.00 66.31 150 ILE A CA 1
ATOM 1178 C C . ILE A 1 150 ? 5.917 21.828 -38.007 1.00 66.31 150 ILE A C 1
ATOM 1180 O O . ILE A 1 150 ? 6.482 21.939 -36.920 1.00 66.31 150 ILE A O 1
ATOM 1184 N N . SER A 1 151 ? 5.554 20.650 -38.519 1.00 53.56 151 SER A N 1
ATOM 1185 C CA . SER A 1 151 ? 5.916 19.384 -37.883 1.00 53.56 151 SER A CA 1
ATOM 1186 C C . SER A 1 151 ? 7.415 19.402 -37.585 1.00 53.56 151 SER A C 1
ATOM 1188 O O . SER A 1 151 ? 8.224 19.278 -38.510 1.00 53.56 151 SER A O 1
ATOM 1190 N N . GLU A 1 152 ? 7.794 19.622 -36.324 1.00 53.72 152 GLU A N 1
ATOM 1191 C CA . GLU A 1 152 ? 9.188 19.494 -35.935 1.00 53.72 152 GLU A CA 1
ATOM 1192 C C . GLU A 1 152 ? 9.627 18.084 -36.342 1.00 53.72 152 GLU A C 1
ATOM 1194 O O . GLU A 1 152 ? 8.819 17.143 -36.275 1.00 53.72 152 GLU A O 1
ATOM 1199 N N . PRO A 1 153 ? 10.880 17.903 -36.795 1.00 50.56 153 PRO A N 1
ATOM 1200 C CA . PRO A 1 153 ? 11.410 16.559 -36.917 1.00 50.56 153 PRO A CA 1
ATOM 1201 C C . PRO A 1 153 ? 11.177 15.852 -35.573 1.00 50.56 153 PRO A C 1
ATOM 1203 O O . PRO A 1 153 ? 11.375 16.472 -34.523 1.00 50.56 153 PRO A O 1
ATOM 1206 N N . PRO A 1 154 ? 10.692 14.597 -35.584 1.00 51.44 154 PRO A N 1
ATOM 1207 C CA . PRO A 1 154 ? 10.314 13.897 -34.367 1.00 51.44 154 PRO A CA 1
ATOM 1208 C C . PRO A 1 154 ? 11.445 14.007 -33.351 1.00 51.44 154 PRO A C 1
ATOM 1210 O O . PRO A 1 154 ? 12.606 13.740 -33.681 1.00 51.44 154 PRO A O 1
ATOM 1213 N N . TYR A 1 155 ? 11.097 14.438 -32.134 1.00 46.03 155 TYR A N 1
ATOM 1214 C CA . TYR A 1 155 ? 12.048 14.540 -31.036 1.00 46.03 155 TYR A CA 1
ATOM 1215 C C . TYR A 1 155 ? 12.851 13.245 -30.973 1.00 46.03 155 TYR A C 1
ATOM 1217 O O . TYR A 1 155 ? 12.310 12.163 -30.741 1.00 46.03 155 TYR A O 1
ATOM 1225 N N . THR A 1 156 ? 14.145 13.363 -31.244 1.00 44.53 156 THR A N 1
ATOM 1226 C CA . THR A 1 156 ? 15.060 12.238 -31.156 1.00 44.53 156 THR A CA 1
ATOM 1227 C C . THR A 1 156 ? 15.682 12.331 -29.770 1.00 44.53 156 THR A C 1
ATOM 1229 O O . THR A 1 156 ? 16.449 13.270 -29.535 1.00 44.53 156 THR A O 1
ATOM 1232 N N . PRO A 1 157 ? 15.330 11.441 -28.824 1.00 39.38 157 PRO A N 1
ATOM 1233 C CA . PRO A 1 157 ? 15.903 11.501 -27.490 1.00 39.38 157 PRO A CA 1
ATOM 1234 C C . PRO A 1 157 ? 17.433 11.435 -27.583 1.00 39.38 157 PRO A C 1
ATOM 1236 O O . PRO A 1 157 ? 17.966 10.719 -28.442 1.00 39.38 157 PRO A O 1
ATOM 1239 N N . PRO A 1 158 ? 18.162 12.178 -26.733 1.00 42.47 158 PRO A N 1
ATOM 1240 C CA . PRO A 1 158 ? 19.610 12.091 -26.702 1.00 42.47 158 PRO A CA 1
ATOM 1241 C C . PRO A 1 158 ? 20.005 10.638 -26.424 1.00 42.47 158 PRO A C 1
ATOM 1243 O O . PRO A 1 158 ? 19.486 10.006 -25.506 1.00 42.47 158 PRO A O 1
ATOM 1246 N N . LYS A 1 159 ? 20.927 10.096 -27.230 1.00 44.91 159 LYS A N 1
ATOM 1247 C CA . LYS A 1 159 ? 21.392 8.701 -27.103 1.00 44.91 159 LYS A CA 1
ATOM 1248 C C . LYS A 1 159 ? 22.007 8.399 -25.731 1.00 44.91 159 LYS A C 1
ATOM 1250 O O . LYS A 1 159 ? 22.100 7.240 -25.351 1.00 44.91 159 LYS A O 1
ATOM 1255 N N . LEU A 1 160 ? 22.428 9.439 -25.013 1.00 43.25 160 LEU A N 1
ATOM 1256 C CA . LEU A 1 160 ? 22.966 9.394 -23.663 1.00 43.25 160 LEU A CA 1
ATOM 1257 C C . LEU A 1 160 ? 22.409 10.594 -22.897 1.00 43.25 160 LEU A C 1
ATOM 1259 O O . LEU A 1 160 ? 22.573 11.731 -23.337 1.00 43.25 160 LEU A O 1
ATOM 1263 N N . ILE A 1 161 ? 21.760 10.341 -21.762 1.00 40.88 161 ILE A N 1
ATOM 1264 C CA . ILE A 1 161 ? 21.399 11.374 -20.788 1.00 40.88 161 ILE A CA 1
ATOM 1265 C C . ILE A 1 161 ? 22.618 11.526 -19.866 1.00 40.88 161 ILE A C 1
ATOM 1267 O O . ILE A 1 161 ? 22.881 10.609 -19.087 1.00 40.88 161 ILE A O 1
ATOM 1271 N N . PRO A 1 162 ? 23.407 12.614 -19.944 1.00 41.47 162 PRO A N 1
ATOM 1272 C CA . PRO A 1 162 ? 24.464 12.845 -18.972 1.00 41.47 162 PRO A CA 1
ATOM 1273 C C . PRO A 1 162 ? 23.800 13.185 -17.636 1.00 41.47 162 PRO A C 1
ATOM 1275 O O . PRO A 1 162 ? 23.146 14.219 -17.503 1.00 41.47 162 PRO A O 1
ATOM 1278 N N . TYR A 1 163 ? 23.919 12.288 -16.658 1.00 44.41 163 TYR A N 1
ATOM 1279 C CA . TYR A 1 163 ? 23.374 12.538 -15.330 1.00 44.41 163 TYR A CA 1
ATOM 1280 C C . TYR A 1 163 ? 24.220 13.602 -14.623 1.00 44.41 163 TYR A C 1
ATOM 1282 O O . TYR A 1 163 ? 25.443 13.485 -14.524 1.00 44.41 163 TYR A O 1
ATOM 1290 N N . VAL A 1 164 ? 23.545 14.656 -14.170 1.00 40.50 164 VAL A N 1
ATOM 1291 C CA . VAL A 1 164 ? 24.117 15.756 -13.391 1.00 40.50 164 VAL A CA 1
ATOM 1292 C C . VAL A 1 164 ? 24.502 15.268 -11.981 1.00 40.50 164 VAL A C 1
ATOM 1294 O O . VAL A 1 164 ? 23.941 14.307 -11.460 1.00 40.50 164 VAL A O 1
ATOM 1297 N N . ARG A 1 165 ? 25.522 15.952 -11.460 1.00 40.84 165 ARG A N 1
ATOM 1298 C CA . ARG A 1 165 ? 26.463 15.748 -10.346 1.00 40.84 165 ARG A CA 1
ATOM 1299 C C . ARG A 1 165 ? 25.968 15.318 -8.944 1.00 40.84 165 ARG A C 1
ATOM 1301 O O . ARG A 1 165 ? 24.796 15.143 -8.650 1.00 40.84 165 ARG A O 1
ATOM 1308 N N . GLU A 1 166 ? 27.000 15.092 -8.124 1.00 42.41 166 GLU A N 1
ATOM 1309 C CA . GLU A 1 166 ? 27.161 14.404 -6.833 1.00 42.41 166 GLU A CA 1
ATOM 1310 C C . GLU A 1 166 ? 26.636 15.122 -5.568 1.00 42.41 166 GLU A C 1
ATOM 1312 O O . GLU A 1 166 ? 26.918 14.679 -4.456 1.00 42.41 166 GLU A O 1
ATOM 1317 N N . ASP A 1 167 ? 25.873 16.203 -5.681 1.00 42.78 167 ASP A N 1
ATOM 1318 C CA . ASP A 1 167 ? 25.534 17.100 -4.564 1.00 42.78 167 ASP A CA 1
ATOM 1319 C C . ASP A 1 167 ? 24.191 16.815 -3.856 1.00 42.78 167 ASP A C 1
ATOM 1321 O O . ASP A 1 167 ? 23.857 17.449 -2.857 1.00 42.78 167 ASP A O 1
ATOM 1325 N N . LEU A 1 168 ? 23.456 15.774 -4.257 1.00 43.12 168 LEU A N 1
ATOM 1326 C CA . LEU A 1 168 ? 22.191 15.353 -3.624 1.00 43.12 168 LEU A CA 1
ATOM 1327 C C . LEU A 1 168 ? 22.375 14.318 -2.492 1.00 43.12 168 LEU A C 1
ATOM 1329 O O . LEU A 1 168 ? 21.653 13.323 -2.414 1.00 43.12 168 LEU A O 1
ATOM 1333 N N . GLN A 1 169 ? 23.342 14.538 -1.597 1.00 43.47 169 GLN A N 1
ATOM 1334 C CA . GLN A 1 169 ? 23.624 13.639 -0.462 1.00 43.47 169 GLN A CA 1
ATOM 1335 C C . GLN A 1 169 ? 22.638 13.768 0.720 1.00 43.47 169 GLN A C 1
ATOM 1337 O O . GLN A 1 169 ? 22.710 12.969 1.652 1.00 43.47 169 GLN A O 1
ATOM 1342 N N . SER A 1 170 ? 21.712 14.734 0.712 1.00 45.12 170 SER A N 1
ATOM 1343 C CA . SER A 1 170 ? 20.843 15.028 1.869 1.00 45.12 170 SER A CA 1
ATOM 1344 C C . SER A 1 170 ? 19.432 14.431 1.817 1.00 45.12 170 SER A C 1
ATOM 1346 O O . SER A 1 170 ? 18.734 14.458 2.829 1.00 45.12 170 SER A O 1
ATOM 1348 N N . LEU A 1 171 ? 19.008 13.840 0.697 1.00 43.81 171 LEU A N 1
ATOM 1349 C CA . LEU A 1 171 ? 17.821 12.983 0.665 1.00 43.81 171 LEU A CA 1
ATOM 1350 C C . LEU A 1 171 ? 18.256 11.526 0.618 1.00 43.81 171 LEU A C 1
ATOM 1352 O O . LEU A 1 171 ? 19.259 11.196 -0.008 1.00 43.81 171 LEU A O 1
ATOM 1356 N N . ASN A 1 172 ? 17.490 10.660 1.281 1.00 49.12 172 ASN A N 1
ATOM 1357 C CA . ASN A 1 172 ? 17.691 9.216 1.357 1.00 49.12 172 ASN A CA 1
ATOM 1358 C C . ASN A 1 172 ? 17.559 8.574 -0.044 1.00 49.12 172 ASN A C 1
ATOM 1360 O O . ASN A 1 172 ? 16.565 7.943 -0.401 1.00 49.12 172 ASN A O 1
ATOM 1364 N N . MET A 1 173 ? 18.571 8.806 -0.880 1.00 46.12 173 MET A N 1
ATOM 1365 C CA . MET A 1 173 ? 18.627 8.490 -2.304 1.00 46.12 173 MET A CA 1
ATOM 1366 C C . MET A 1 173 ? 18.610 6.989 -2.557 1.00 46.12 173 MET A C 1
ATOM 1368 O O . MET A 1 173 ? 18.249 6.569 -3.651 1.00 46.12 173 MET A O 1
ATOM 1372 N N . LYS A 1 174 ? 18.953 6.170 -1.555 1.00 47.84 174 LYS A N 1
ATOM 1373 C CA . LYS A 1 174 ? 18.715 4.725 -1.607 1.00 47.84 174 LYS A CA 1
ATOM 1374 C C . LYS A 1 174 ? 17.227 4.443 -1.773 1.00 47.84 174 LYS A C 1
ATOM 1376 O O . LYS A 1 174 ? 16.850 3.806 -2.746 1.00 47.84 174 LYS A O 1
ATOM 1381 N N . THR A 1 175 ? 16.393 4.999 -0.901 1.00 46.94 175 THR A N 1
ATOM 1382 C CA . THR A 1 175 ? 14.937 4.832 -0.929 1.00 46.94 175 THR A CA 1
ATOM 1383 C C . THR A 1 175 ? 14.345 5.402 -2.219 1.00 46.94 175 THR A C 1
ATOM 1385 O O . THR A 1 175 ? 13.629 4.703 -2.924 1.00 46.94 175 THR A O 1
ATOM 1388 N N . TYR A 1 176 ? 14.720 6.623 -2.616 1.00 43.62 176 TYR A N 1
ATOM 1389 C CA . TYR A 1 176 ? 14.218 7.219 -3.862 1.00 43.62 176 TYR A CA 1
ATOM 1390 C C . TYR A 1 176 ? 14.624 6.420 -5.113 1.00 43.62 176 TYR A C 1
ATOM 1392 O O . TYR A 1 176 ? 13.793 6.180 -5.981 1.00 43.62 176 TYR A O 1
ATOM 1400 N N . ARG A 1 177 ? 15.872 5.933 -5.200 1.00 48.50 177 ARG A N 1
ATOM 1401 C CA . ARG A 1 177 ? 16.326 5.082 -6.318 1.00 48.50 177 ARG A CA 1
ATOM 1402 C C . ARG A 1 177 ? 15.693 3.686 -6.312 1.00 48.50 177 ARG A C 1
ATOM 1404 O O . ARG A 1 177 ? 15.603 3.090 -7.380 1.00 48.50 177 ARG A O 1
ATOM 1411 N N . LEU A 1 178 ? 15.276 3.173 -5.150 1.00 48.06 178 LEU A N 1
ATOM 1412 C CA . LEU A 1 178 ? 14.505 1.930 -5.025 1.00 48.06 178 LEU A CA 1
ATOM 1413 C C . LEU A 1 178 ? 13.092 2.074 -5.635 1.00 48.06 178 LEU A C 1
ATOM 1415 O O . LEU A 1 178 ? 12.623 1.151 -6.299 1.00 48.06 178 LEU A O 1
ATOM 1419 N N . TYR A 1 179 ? 12.438 3.228 -5.445 1.00 42.22 179 TYR A N 1
ATOM 1420 C CA . TYR A 1 179 ? 11.039 3.456 -5.852 1.00 42.22 179 TYR A CA 1
ATOM 1421 C C . TYR A 1 179 ? 10.866 4.214 -7.185 1.00 42.22 179 TYR A C 1
ATOM 1423 O O . TYR A 1 179 ? 9.842 4.076 -7.841 1.00 42.22 179 TYR A O 1
ATOM 1431 N N . HIS A 1 180 ? 11.857 4.986 -7.641 1.00 43.06 180 HIS A N 1
ATOM 1432 C CA . HIS A 1 180 ? 11.733 5.874 -8.811 1.00 43.06 180 HIS A CA 1
ATOM 1433 C C . HIS A 1 180 ? 12.829 5.654 -9.869 1.00 43.06 180 HIS A C 1
ATOM 1435 O O . HIS A 1 180 ? 13.411 6.602 -10.397 1.00 43.06 180 HIS A O 1
ATOM 1441 N N . GLY A 1 181 ? 13.117 4.391 -10.198 1.00 50.88 181 GLY A N 1
ATOM 1442 C CA . GLY A 1 181 ? 13.844 4.047 -11.426 1.00 50.88 181 GLY A CA 1
ATOM 1443 C C . GLY A 1 181 ? 13.111 4.517 -12.694 1.00 50.88 181 GLY A C 1
ATOM 1444 O O . GLY A 1 181 ? 11.965 4.965 -12.627 1.00 50.88 181 GLY A O 1
ATOM 1445 N N . LEU A 1 182 ? 13.762 4.414 -13.862 1.00 42.44 182 LEU A N 1
ATOM 1446 C CA . LEU A 1 182 ? 13.144 4.737 -15.157 1.00 42.44 182 LEU A CA 1
ATOM 1447 C C . LEU A 1 182 ? 11.841 3.933 -15.303 1.00 42.44 182 LEU A C 1
ATOM 1449 O O . LEU A 1 182 ? 11.866 2.720 -15.509 1.00 42.44 182 LEU A O 1
ATOM 1453 N N . THR A 1 183 ? 10.697 4.604 -15.190 1.00 44.00 183 THR A N 1
ATOM 1454 C CA . THR A 1 183 ? 9.378 4.001 -15.385 1.00 44.00 183 THR A CA 1
ATOM 1455 C C . THR A 1 183 ? 9.153 3.838 -16.881 1.00 44.00 183 THR A C 1
ATOM 1457 O O . THR A 1 183 ? 8.645 4.721 -17.568 1.00 44.00 183 THR A O 1
ATOM 1460 N N . MET A 1 184 ? 9.599 2.707 -17.426 1.00 46.03 184 MET A N 1
ATOM 1461 C CA . MET A 1 184 ? 9.283 2.351 -18.805 1.00 46.03 184 MET A CA 1
ATOM 1462 C C . MET A 1 184 ? 7.828 1.864 -18.879 1.00 46.03 184 MET A C 1
ATOM 1464 O O . MET A 1 184 ? 7.458 0.956 -18.130 1.00 46.03 184 MET A O 1
ATOM 1468 N N . PRO A 1 185 ? 6.992 2.404 -19.783 1.00 44.62 185 PRO A N 1
ATOM 1469 C CA . PRO A 1 185 ? 5.704 1.800 -20.081 1.00 44.62 185 PRO A CA 1
ATOM 1470 C C . PRO A 1 185 ? 5.956 0.461 -20.777 1.00 44.62 185 PRO A C 1
ATOM 1472 O O . PRO A 1 185 ? 6.326 0.417 -21.951 1.00 44.62 185 PRO A O 1
ATOM 1475 N N . VAL A 1 186 ? 5.780 -0.642 -20.056 1.00 50.09 186 VAL A N 1
ATOM 1476 C CA . VAL A 1 186 ? 5.907 -1.979 -20.636 1.00 50.09 186 VAL A CA 1
ATOM 1477 C C . VAL A 1 186 ? 4.539 -2.485 -21.050 1.00 50.09 186 VAL A C 1
ATOM 1479 O O . VAL A 1 186 ? 3.569 -2.427 -20.295 1.00 50.09 186 VAL A O 1
ATOM 1482 N N . LYS A 1 187 ? 4.463 -2.986 -22.287 1.00 53.38 187 LYS A N 1
ATOM 1483 C CA . LYS A 1 187 ? 3.351 -3.823 -22.732 1.00 53.38 187 LYS A CA 1
ATOM 1484 C C . LYS A 1 187 ? 3.408 -5.123 -21.940 1.00 53.38 187 LYS A C 1
ATOM 1486 O O . LYS A 1 187 ? 4.102 -6.056 -22.329 1.00 53.38 187 LYS A O 1
ATOM 1491 N N . ILE A 1 188 ? 2.705 -5.148 -20.820 1.00 56.69 188 ILE A N 1
ATOM 1492 C CA . ILE A 1 188 ? 2.488 -6.361 -20.047 1.00 56.69 188 ILE A CA 1
ATOM 1493 C C . ILE A 1 188 ? 1.387 -7.132 -20.754 1.00 56.69 188 ILE A C 1
ATOM 1495 O O . ILE A 1 188 ? 0.286 -6.613 -20.963 1.00 56.69 188 ILE A O 1
ATOM 1499 N N . GLU A 1 189 ? 1.685 -8.364 -21.147 1.00 60.88 189 GLU A N 1
ATOM 1500 C CA . GLU A 1 189 ? 0.659 -9.276 -21.622 1.00 60.88 189 GLU A CA 1
ATOM 1501 C C . GLU A 1 189 ? -0.130 -9.760 -20.402 1.00 60.88 189 GLU A C 1
ATOM 1503 O O . GLU A 1 189 ? 0.213 -10.760 -19.769 1.00 60.88 189 GLU A O 1
ATOM 1508 N N . ILE A 1 190 ? -1.153 -8.985 -20.023 1.00 59.50 190 ILE A N 1
ATOM 1509 C CA . ILE A 1 190 ? -2.016 -9.305 -18.884 1.00 59.50 190 ILE A CA 1
ATOM 1510 C C . ILE A 1 190 ? -2.675 -10.643 -19.181 1.00 59.50 190 ILE A C 1
ATOM 1512 O O . ILE A 1 190 ? -3.542 -10.767 -20.048 1.00 59.50 190 ILE A O 1
ATOM 1516 N N . SER A 1 191 ? -2.241 -11.656 -18.454 1.00 57.91 191 SER A N 1
ATOM 1517 C CA . SER A 1 191 ? -2.619 -13.032 -18.698 1.00 57.91 191 SER A CA 1
ATOM 1518 C C . SER A 1 191 ? -2.860 -13.726 -17.368 1.00 57.91 191 SER A C 1
ATOM 1520 O O . SER A 1 191 ? -2.233 -13.433 -16.354 1.00 57.91 191 SER A O 1
ATOM 1522 N N . CYS A 1 192 ? -3.828 -14.640 -17.339 1.00 56.38 192 CYS A N 1
ATOM 1523 C CA . CYS A 1 192 ? -4.225 -15.333 -16.114 1.00 56.38 192 CYS A CA 1
ATOM 1524 C C . CYS A 1 192 ? -3.277 -16.496 -15.761 1.00 56.38 192 CYS A C 1
ATOM 1526 O O . CYS A 1 192 ? -3.753 -17.554 -15.341 1.00 56.38 192 CYS A O 1
ATOM 1528 N N . ALA A 1 193 ? -1.957 -16.351 -15.953 1.00 62.00 193 ALA A N 1
ATOM 1529 C CA . ALA A 1 193 ? -1.010 -17.381 -15.534 1.00 62.00 193 ALA A CA 1
ATOM 1530 C C . ALA A 1 193 ? -1.170 -17.670 -14.045 1.00 62.00 193 ALA A C 1
ATOM 1532 O O . ALA A 1 193 ? -1.148 -16.778 -13.196 1.00 62.00 193 ALA A O 1
ATOM 1533 N N . LYS A 1 194 ? -1.267 -18.956 -13.716 1.00 69.69 194 LYS A N 1
ATOM 1534 C CA . LYS A 1 194 ? -1.214 -19.399 -12.331 1.00 69.69 194 LYS A CA 1
ATOM 1535 C C . LYS A 1 194 ? 0.227 -19.287 -11.836 1.00 69.69 194 LYS A C 1
ATOM 1537 O O . LYS A 1 194 ? 1.076 -20.094 -12.209 1.00 69.69 194 LYS A O 1
ATOM 1542 N N . ARG A 1 195 ? 0.490 -18.308 -10.974 1.00 72.69 195 ARG A N 1
ATOM 1543 C CA . ARG A 1 195 ? 1.747 -18.193 -10.225 1.00 72.69 195 ARG A CA 1
ATOM 1544 C C . ARG A 1 195 ? 1.698 -19.112 -9.009 1.00 72.69 195 ARG A C 1
ATOM 1546 O O . ARG A 1 195 ? 0.661 -19.235 -8.354 1.00 72.69 195 ARG A O 1
ATOM 1553 N N . SER A 1 196 ? 2.793 -19.817 -8.741 1.00 74.31 196 SER A N 1
ATOM 1554 C CA . SER A 1 196 ? 2.887 -20.712 -7.585 1.00 74.31 196 SER A CA 1
ATOM 1555 C C . SER A 1 196 ? 3.709 -20.030 -6.509 1.00 74.31 196 SER A C 1
ATOM 1557 O O . SER A 1 196 ? 4.931 -19.984 -6.626 1.00 74.31 196 SER A O 1
ATOM 1559 N N . PHE A 1 197 ? 3.051 -19.525 -5.469 1.00 84.69 197 PHE A N 1
ATOM 1560 C CA . PHE A 1 197 ? 3.748 -18.953 -4.326 1.00 84.69 197 PHE A CA 1
ATOM 1561 C C . PHE A 1 197 ? 4.339 -20.084 -3.473 1.00 84.69 197 PHE A C 1
ATOM 1563 O O . PHE A 1 197 ? 3.605 -20.978 -3.048 1.00 84.69 197 PHE A O 1
ATOM 1570 N N . ARG A 1 198 ? 5.667 -20.106 -3.301 1.00 88.31 198 ARG A N 1
ATOM 1571 C CA . ARG A 1 198 ? 6.395 -21.237 -2.702 1.00 88.31 198 ARG A CA 1
ATOM 1572 C C . ARG A 1 198 ? 7.208 -20.809 -1.484 1.00 88.31 198 ARG A C 1
ATOM 1574 O O . ARG A 1 198 ? 7.628 -19.655 -1.413 1.00 88.31 198 ARG A O 1
ATOM 1581 N N . PRO A 1 199 ? 7.486 -21.744 -0.560 1.00 90.62 199 PRO A N 1
ATOM 1582 C CA . PRO A 1 199 ? 8.383 -21.474 0.547 1.00 90.62 199 PRO A CA 1
ATOM 1583 C C . PRO A 1 199 ? 9.784 -21.071 0.081 1.00 90.62 199 PRO A C 1
ATOM 1585 O O . PRO A 1 199 ? 10.321 -21.650 -0.868 1.00 90.62 199 PRO A O 1
ATOM 1588 N N . THR A 1 200 ? 10.393 -20.114 0.777 1.00 88.38 200 THR A N 1
ATOM 1589 C CA . THR A 1 200 ? 11.782 -19.697 0.547 1.00 88.38 200 THR A CA 1
ATOM 1590 C C . THR A 1 200 ? 12.695 -20.281 1.621 1.00 88.38 200 THR A C 1
ATOM 1592 O O . THR A 1 200 ? 12.331 -20.386 2.792 1.00 88.38 200 THR A O 1
ATOM 1595 N N . GLN A 1 201 ? 13.903 -20.682 1.223 1.00 82.50 201 GLN A N 1
ATOM 1596 C CA . GLN A 1 201 ? 14.984 -20.994 2.160 1.00 82.50 201 GLN A CA 1
ATOM 1597 C C . GLN A 1 201 ? 15.843 -19.744 2.354 1.00 82.50 201 GLN A C 1
ATOM 1599 O O . GLN A 1 201 ? 16.134 -19.054 1.374 1.00 82.50 201 GLN A O 1
ATOM 1604 N N . ASN A 1 202 ? 16.265 -19.468 3.589 1.00 77.69 202 ASN A N 1
ATOM 1605 C CA . ASN A 1 202 ? 17.165 -18.350 3.892 1.00 77.69 202 ASN A CA 1
ATOM 1606 C C . ASN A 1 202 ? 18.532 -18.564 3.236 1.00 77.69 202 ASN A C 1
ATOM 1608 O O . ASN A 1 202 ? 19.014 -19.699 3.158 1.00 77.69 202 ASN A O 1
ATOM 1612 N N . ARG A 1 203 ? 19.192 -17.484 2.786 1.00 75.56 203 ARG A N 1
ATOM 1613 C CA . ARG A 1 203 ? 20.639 -17.580 2.548 1.00 75.56 203 ARG A CA 1
ATOM 1614 C C . ARG A 1 203 ? 21.327 -17.643 3.910 1.00 75.56 203 ARG A C 1
ATOM 1616 O O . ARG A 1 203 ? 20.801 -17.175 4.921 1.00 75.56 203 ARG A O 1
ATOM 1623 N N . LYS A 1 204 ? 22.515 -18.249 3.947 1.00 69.12 204 LYS A N 1
ATOM 1624 C CA . LYS A 1 204 ? 23.360 -18.231 5.146 1.00 69.12 204 LYS A CA 1
ATOM 1625 C C . LYS A 1 204 ? 23.620 -16.769 5.537 1.00 69.12 204 LYS A C 1
ATOM 1627 O O . LYS A 1 204 ? 24.365 -16.097 4.836 1.00 69.12 204 LYS A O 1
ATOM 1632 N N . GLY A 1 205 ? 23.019 -16.311 6.636 1.00 69.75 205 GLY A N 1
ATOM 1633 C CA . GLY A 1 205 ? 23.201 -14.956 7.171 1.00 69.75 205 GLY A CA 1
ATOM 1634 C C . GLY A 1 205 ? 21.945 -14.077 7.215 1.00 69.75 205 GLY A C 1
ATOM 1635 O O . GLY A 1 205 ? 21.942 -13.130 7.990 1.00 69.75 205 GLY A O 1
ATOM 1636 N N . ASP A 1 206 ? 20.869 -14.414 6.493 1.00 65.94 206 ASP A N 1
ATOM 1637 C CA . ASP A 1 206 ? 19.657 -13.564 6.411 1.00 65.94 206 ASP A CA 1
ATOM 1638 C C . ASP A 1 206 ? 18.795 -13.577 7.693 1.00 65.94 206 ASP A C 1
ATOM 1640 O O . ASP A 1 206 ? 17.843 -12.808 7.832 1.00 65.94 206 ASP A O 1
ATOM 1644 N N . GLY A 1 207 ? 19.106 -14.472 8.638 1.00 68.75 207 GLY A N 1
ATOM 1645 C CA . GLY A 1 207 ? 18.248 -14.771 9.785 1.00 68.75 207 GLY A CA 1
ATOM 1646 C C . GLY A 1 207 ? 16.889 -15.355 9.371 1.00 68.75 207 GLY A C 1
ATOM 1647 O O . GLY A 1 207 ? 16.576 -15.489 8.191 1.00 68.75 207 GLY A O 1
ATOM 1648 N N . ASP A 1 208 ? 16.048 -15.697 10.347 1.00 77.62 208 ASP A N 1
ATOM 1649 C CA . ASP A 1 208 ? 14.722 -16.286 10.086 1.00 77.62 208 ASP A CA 1
ATOM 1650 C C . ASP A 1 208 ? 13.687 -15.269 9.561 1.00 77.62 208 ASP A C 1
ATOM 1652 O O . ASP A 1 208 ? 12.557 -15.633 9.238 1.00 77.62 208 ASP A O 1
ATOM 1656 N N . LYS A 1 209 ? 14.063 -13.987 9.446 1.00 80.06 209 LYS A N 1
ATOM 1657 C CA . LYS A 1 209 ? 13.151 -12.882 9.107 1.00 80.06 209 LYS A CA 1
ATOM 1658 C C . LYS A 1 209 ? 12.569 -12.983 7.692 1.00 80.06 209 LYS A C 1
ATOM 1660 O O . LYS A 1 209 ? 11.382 -12.719 7.501 1.00 80.06 209 LYS A O 1
ATOM 1665 N N . LEU A 1 210 ? 13.386 -13.374 6.713 1.00 86.31 210 LEU A N 1
ATOM 1666 C CA . LEU A 1 210 ? 13.001 -13.433 5.295 1.00 86.31 210 LEU A CA 1
ATOM 1667 C C . LEU A 1 210 ? 12.406 -14.782 4.875 1.00 86.31 210 LEU A C 1
ATOM 1669 O O . LEU A 1 210 ? 12.016 -14.967 3.717 1.00 86.31 210 LEU A O 1
ATOM 1673 N N . GLN A 1 211 ? 12.307 -15.724 5.814 1.00 88.50 211 GLN A N 1
ATOM 1674 C CA . GLN A 1 211 ? 11.809 -17.053 5.522 1.00 88.50 211 GLN A CA 1
ATOM 1675 C C . GLN A 1 211 ? 10.296 -17.032 5.316 1.00 88.50 211 GLN A C 1
ATOM 1677 O O . GLN A 1 211 ? 9.507 -16.771 6.229 1.00 88.50 211 GLN A O 1
ATOM 1682 N N . LEU A 1 212 ? 9.870 -17.390 4.111 1.00 90.88 212 LEU A N 1
ATOM 1683 C CA . LEU A 1 212 ? 8.479 -17.697 3.828 1.00 90.88 212 LEU A CA 1
ATOM 1684 C C . LEU A 1 212 ? 8.290 -19.190 4.062 1.00 90.88 212 LEU A C 1
ATOM 1686 O O . LEU A 1 212 ? 8.608 -20.007 3.205 1.00 90.88 212 LEU A O 1
ATOM 1690 N N . THR A 1 213 ? 7.814 -19.559 5.248 1.00 91.94 213 THR A N 1
ATOM 1691 C CA . THR A 1 213 ? 7.390 -20.941 5.509 1.00 91.94 213 THR A CA 1
ATOM 1692 C C . THR A 1 213 ? 6.045 -21.211 4.840 1.00 91.94 213 THR A C 1
ATOM 1694 O O . THR A 1 213 ? 5.292 -20.281 4.549 1.00 91.94 213 THR A O 1
ATOM 1697 N N . GLU A 1 214 ? 5.701 -22.482 4.634 1.00 90.75 214 GLU A N 1
ATOM 1698 C CA . GLU A 1 214 ? 4.378 -22.859 4.120 1.00 90.75 214 GLU A CA 1
ATOM 1699 C C . GLU A 1 214 ? 3.250 -22.299 4.999 1.00 90.75 214 GLU A C 1
ATOM 1701 O O . GLU A 1 214 ? 2.288 -21.733 4.486 1.00 90.75 214 GLU A O 1
ATOM 1706 N N . LYS A 1 215 ? 3.430 -22.333 6.325 1.00 90.00 215 LYS A N 1
ATOM 1707 C CA . LYS A 1 215 ? 2.507 -21.707 7.275 1.00 90.00 215 LYS A CA 1
ATOM 1708 C C . LYS A 1 215 ? 2.390 -20.200 7.042 1.00 90.00 215 LYS A C 1
ATOM 1710 O O . LYS A 1 215 ? 1.284 -19.697 6.906 1.00 90.00 215 LYS A O 1
ATOM 1715 N N . THR A 1 216 ? 3.513 -19.486 6.936 1.00 89.81 216 THR A N 1
ATOM 1716 C CA . THR A 1 216 ? 3.519 -18.031 6.697 1.00 89.81 216 THR A CA 1
ATOM 1717 C C . THR A 1 216 ? 2.776 -17.672 5.410 1.00 89.81 216 THR A C 1
ATOM 1719 O O . THR A 1 216 ? 2.051 -16.682 5.369 1.00 89.81 216 THR A O 1
ATOM 1722 N N . ILE A 1 217 ? 2.950 -18.477 4.362 1.00 89.94 217 ILE A N 1
ATOM 1723 C CA . ILE A 1 217 ? 2.279 -18.296 3.073 1.00 89.94 217 ILE A CA 1
ATOM 1724 C C . ILE A 1 217 ? 0.768 -18.486 3.216 1.00 89.94 217 ILE A C 1
ATOM 1726 O O . ILE A 1 217 ? 0.000 -17.639 2.761 1.00 89.94 217 ILE A O 1
ATOM 1730 N N . VAL A 1 218 ? 0.341 -19.569 3.871 1.00 85.94 218 VAL A N 1
ATOM 1731 C CA . VAL A 1 218 ? -1.078 -19.841 4.128 1.00 85.94 218 VAL A CA 1
ATOM 1732 C C . VAL A 1 218 ? -1.695 -18.723 4.961 1.00 85.94 218 VAL A C 1
ATOM 1734 O O . VAL A 1 218 ? -2.755 -18.220 4.588 1.00 85.94 218 VAL A O 1
ATOM 1737 N N . ASP A 1 219 ? -1.018 -18.282 6.020 1.00 85.62 219 ASP A N 1
ATOM 1738 C CA . ASP A 1 219 ? -1.480 -17.192 6.877 1.00 85.62 219 ASP A CA 1
ATOM 1739 C C . ASP A 1 219 ? -1.658 -15.908 6.051 1.00 85.62 219 ASP A C 1
ATOM 1741 O O . ASP A 1 219 ? -2.731 -15.316 6.063 1.00 85.62 219 ASP A O 1
ATOM 1745 N N . LEU A 1 220 ? -0.656 -15.511 5.258 1.00 87.62 220 LEU A N 1
ATOM 1746 C CA . LEU A 1 220 ? -0.712 -14.300 4.429 1.00 87.62 220 LEU A CA 1
ATOM 1747 C C . LEU A 1 220 ? -1.804 -14.329 3.350 1.00 87.62 220 LEU A C 1
ATOM 1749 O O . LEU A 1 220 ? -2.331 -13.273 3.012 1.00 87.62 220 LEU A O 1
ATOM 1753 N N . ILE A 1 221 ? -2.131 -15.500 2.795 1.00 83.56 221 ILE A N 1
ATOM 1754 C CA . ILE A 1 221 ? -3.158 -15.626 1.749 1.00 83.56 221 ILE A CA 1
ATOM 1755 C C . ILE A 1 221 ? -4.561 -15.719 2.349 1.00 83.56 221 ILE A C 1
ATOM 1757 O O . ILE A 1 221 ? -5.492 -15.101 1.838 1.00 83.56 221 ILE A O 1
ATOM 1761 N N . THR A 1 222 ? -4.737 -16.555 3.371 1.00 78.88 222 THR A N 1
ATOM 1762 C CA . THR A 1 222 ? -6.071 -17.002 3.798 1.00 78.88 222 THR A CA 1
ATOM 1763 C C . THR A 1 222 ? -6.580 -16.240 5.009 1.00 78.88 222 THR A C 1
ATOM 1765 O O . THR A 1 222 ? -7.745 -15.852 5.041 1.00 78.88 222 THR A O 1
ATOM 1768 N N . VAL A 1 223 ? -5.715 -15.996 5.996 1.00 82.19 223 VAL A N 1
ATOM 1769 C CA . VAL A 1 223 ? -6.084 -15.343 7.253 1.00 82.19 223 VAL A CA 1
ATOM 1770 C C . VAL A 1 223 ? -4.958 -14.388 7.655 1.00 82.19 223 VAL A C 1
ATOM 1772 O O . VAL A 1 223 ? -4.238 -14.656 8.619 1.00 82.19 223 VAL A O 1
ATOM 1775 N N . PRO A 1 224 ? -4.775 -13.258 6.936 1.00 86.81 224 PRO A N 1
ATOM 1776 C CA . PRO A 1 224 ? -3.591 -12.411 7.092 1.00 86.81 224 PRO A CA 1
ATOM 1777 C C . PRO A 1 224 ? -3.369 -11.980 8.542 1.00 86.81 224 PRO A C 1
ATOM 1779 O O . PRO A 1 224 ? -2.236 -11.941 9.015 1.00 86.81 224 PRO A O 1
ATOM 1782 N N . MET A 1 225 ? -4.462 -11.720 9.258 1.00 86.62 225 MET A N 1
ATOM 1783 C CA . MET A 1 225 ? -4.474 -11.264 10.645 1.00 86.62 225 MET A CA 1
ATOM 1784 C C . MET A 1 225 ? -4.247 -12.380 11.679 1.00 86.62 225 MET A C 1
ATOM 1786 O O . MET A 1 225 ? -4.119 -12.072 12.857 1.00 86.62 225 MET A O 1
ATOM 1790 N N . LEU A 1 226 ? -4.170 -13.659 11.295 1.00 84.56 226 LEU A N 1
ATOM 1791 C CA . LEU A 1 226 ? -3.981 -14.768 12.241 1.00 84.56 226 LEU A CA 1
ATOM 1792 C C . LEU A 1 226 ? -2.736 -14.599 13.137 1.00 84.56 226 LEU A C 1
ATOM 1794 O O . LEU A 1 226 ? -2.867 -14.777 14.349 1.00 84.56 226 LEU A O 1
ATOM 1798 N N . PRO A 1 227 ? -1.557 -14.185 12.621 1.00 87.12 227 PRO A N 1
ATOM 1799 C CA . PRO A 1 227 ? -0.359 -14.015 13.448 1.00 87.12 227 PRO A CA 1
ATOM 1800 C C . PRO A 1 227 ? -0.447 -12.876 14.470 1.00 87.12 227 PRO A C 1
ATOM 1802 O O . PRO A 1 227 ? 0.413 -12.791 15.342 1.00 87.12 227 PRO A O 1
ATOM 1805 N N . PHE A 1 228 ? -1.455 -12.003 14.367 1.00 90.31 228 PHE A N 1
ATOM 1806 C CA . PHE A 1 228 ? -1.707 -10.951 15.350 1.00 90.31 228 PHE A CA 1
ATOM 1807 C C . PHE A 1 228 ? -2.219 -11.511 16.689 1.00 90.31 228 PHE A C 1
ATOM 1809 O O . PHE A 1 228 ? -2.078 -10.853 17.714 1.00 90.31 228 PHE A O 1
ATOM 1816 N N . GLY A 1 229 ? -2.798 -12.721 16.696 1.00 88.62 229 GLY A N 1
ATOM 1817 C CA . GLY A 1 229 ? -3.446 -13.280 17.887 1.00 88.62 229 GLY A CA 1
ATOM 1818 C C . GLY A 1 229 ? -4.805 -12.629 18.150 1.00 88.62 229 GLY A C 1
ATOM 1819 O O . GLY A 1 229 ? -5.047 -12.065 19.216 1.00 88.62 229 GLY A O 1
ATOM 1820 N N . LEU A 1 230 ? -5.690 -12.658 17.144 1.00 83.88 230 LEU A N 1
ATOM 1821 C CA . LEU A 1 230 ? -7.030 -12.057 17.225 1.00 83.88 230 LEU A CA 1
ATOM 1822 C C . LEU A 1 230 ? -7.877 -12.607 18.383 1.00 83.88 230 LEU A C 1
ATOM 1824 O O . LEU A 1 230 ? -8.736 -11.894 18.890 1.00 83.88 230 LEU A O 1
ATOM 1828 N N . ASP A 1 231 ? -7.615 -13.834 18.824 1.00 84.06 231 ASP A N 1
ATOM 1829 C CA . ASP A 1 231 ? -8.278 -14.510 19.942 1.00 84.06 231 ASP A CA 1
ATOM 1830 C C . ASP A 1 231 ? -8.136 -13.774 21.284 1.00 84.06 231 ASP A C 1
ATOM 1832 O O . ASP A 1 231 ? -8.978 -13.925 22.166 1.00 84.06 231 ASP A O 1
ATOM 1836 N N . GLN A 1 232 ? -7.107 -12.937 21.435 1.00 89.88 232 GLN A N 1
ATOM 1837 C CA . GLN A 1 232 ? -6.909 -12.113 22.633 1.00 89.88 232 GLN A CA 1
ATOM 1838 C C . GLN A 1 232 ? -7.806 -10.870 22.654 1.00 89.88 232 GLN A C 1
ATOM 1840 O O . GLN A 1 232 ? -8.084 -10.309 23.715 1.00 89.88 232 GLN A O 1
ATOM 1845 N N . TRP A 1 233 ? -8.247 -10.429 21.477 1.00 91.69 233 TRP A N 1
ATOM 1846 C CA . TRP A 1 233 ? -8.935 -9.155 21.278 1.00 91.69 233 TRP A CA 1
ATOM 1847 C C . TRP A 1 233 ? -10.394 -9.333 20.893 1.00 91.69 233 TRP A C 1
ATOM 1849 O O . TRP A 1 233 ? -11.195 -8.429 21.116 1.00 91.69 233 TRP A O 1
ATOM 1859 N N . ILE A 1 234 ? -10.746 -10.490 20.340 1.00 88.56 234 ILE A N 1
ATOM 1860 C CA . ILE A 1 234 ? -12.071 -10.803 19.828 1.00 88.56 234 ILE A CA 1
ATOM 1861 C C . ILE A 1 234 ? -12.652 -11.975 20.615 1.00 88.56 234 ILE A C 1
ATOM 1863 O O . ILE A 1 234 ? -12.049 -13.041 20.710 1.00 88.56 234 ILE A O 1
ATOM 1867 N N . SER A 1 235 ? -13.856 -11.789 21.146 1.00 84.56 235 SER A N 1
ATOM 1868 C CA . SER A 1 235 ? -14.679 -12.862 21.687 1.00 84.56 235 SER A CA 1
ATOM 1869 C C . SER A 1 235 ? -15.714 -13.295 20.657 1.00 84.56 235 SER A C 1
ATOM 1871 O O . SER A 1 235 ? -16.505 -12.481 20.177 1.00 84.56 235 SER A O 1
ATOM 1873 N N . ASN A 1 236 ? -15.751 -14.594 20.366 1.00 76.75 236 ASN A N 1
ATOM 1874 C CA . ASN A 1 236 ? -16.837 -15.191 19.597 1.00 76.75 236 ASN A CA 1
ATOM 1875 C C . ASN A 1 236 ? -18.109 -15.142 20.450 1.00 76.75 236 ASN A C 1
ATOM 1877 O O . ASN A 1 236 ? -18.165 -15.787 21.505 1.00 76.75 236 ASN A O 1
ATOM 1881 N N . ILE A 1 237 ? -19.142 -14.430 20.002 1.00 63.91 237 ILE A N 1
ATOM 1882 C CA . ILE A 1 237 ? -20.455 -14.558 20.632 1.00 63.91 237 ILE A CA 1
ATOM 1883 C C . ILE A 1 237 ? -20.937 -15.972 20.309 1.00 63.91 237 ILE A C 1
ATOM 1885 O O . ILE A 1 237 ? -21.088 -16.307 19.140 1.00 63.91 237 ILE A O 1
ATOM 1889 N N . ARG A 1 238 ? -21.189 -16.844 21.295 1.00 57.22 238 ARG A N 1
ATOM 1890 C CA . ARG A 1 238 ? -21.934 -18.081 20.994 1.00 57.22 238 ARG A CA 1
ATOM 1891 C C . ARG A 1 238 ? -23.249 -17.645 20.358 1.00 57.22 238 ARG A C 1
ATOM 1893 O O . ARG A 1 238 ? -24.008 -16.948 21.021 1.00 57.22 238 ARG A O 1
ATOM 1900 N N . ALA A 1 239 ? -23.478 -18.003 19.096 1.00 47.00 239 ALA A N 1
ATOM 1901 C CA . A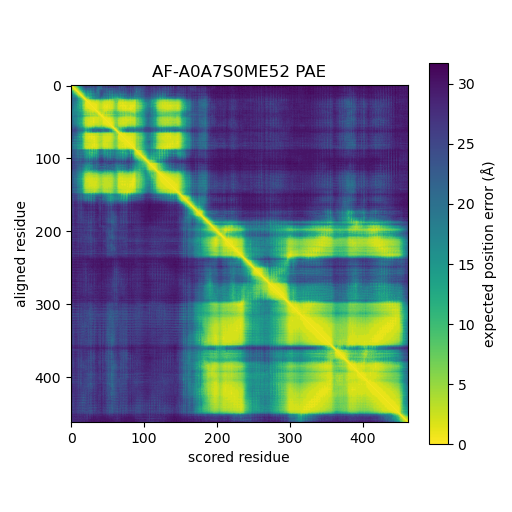LA A 1 239 ? -24.698 -17.663 18.377 1.00 47.00 239 ALA A CA 1
ATOM 1902 C C . ALA A 1 239 ? -25.902 -18.249 19.134 1.00 47.00 239 ALA A C 1
ATOM 1904 O O . ALA A 1 239 ? -26.227 -19.424 18.991 1.00 47.00 239 ALA A O 1
ATOM 1905 N N . ILE A 1 240 ? -26.491 -17.453 20.026 1.00 48.12 240 ILE A N 1
ATOM 1906 C CA . ILE A 1 240 ? -27.764 -17.748 20.690 1.00 48.12 240 ILE A CA 1
ATOM 1907 C C . ILE A 1 240 ? -28.907 -17.147 19.855 1.00 48.12 240 ILE A C 1
ATOM 1909 O O . ILE A 1 240 ? -30.014 -17.670 19.881 1.00 48.12 240 ILE A O 1
ATOM 1913 N N . GLU A 1 241 ? -28.617 -16.136 19.031 1.00 48.94 241 GLU A N 1
ATOM 1914 C CA . GLU A 1 241 ? -29.551 -15.547 18.069 1.00 48.94 241 GLU A CA 1
ATOM 1915 C C . GLU A 1 241 ? -29.086 -15.850 16.633 1.00 48.94 241 GLU A C 1
ATOM 1917 O O . GLU A 1 241 ? -27.918 -15.609 16.304 1.00 48.94 241 GLU A O 1
ATOM 1922 N N . PRO A 1 242 ? -29.956 -16.397 15.763 1.00 49.53 242 PRO A N 1
ATOM 1923 C CA . PRO A 1 242 ? -29.669 -16.519 14.340 1.00 49.53 242 PRO A CA 1
ATOM 1924 C C . PRO A 1 242 ? -29.349 -15.136 13.756 1.00 49.53 242 PRO A C 1
ATOM 1926 O O . PRO A 1 242 ? -30.125 -14.197 13.923 1.00 49.53 242 PRO A O 1
ATOM 1929 N N . LEU A 1 243 ? -28.244 -15.013 13.012 1.00 47.94 243 LEU A N 1
ATOM 1930 C CA . LEU A 1 243 ? -27.838 -13.773 12.323 1.00 47.94 243 LEU A CA 1
ATOM 1931 C C . LEU A 1 243 ? -28.933 -13.154 11.434 1.00 47.94 243 LEU A C 1
ATOM 1933 O O . LEU A 1 243 ? -28.863 -11.964 11.129 1.00 47.94 243 LEU A O 1
ATOM 1937 N N . ALA A 1 244 ? -29.953 -13.938 11.073 1.00 49.38 244 ALA A N 1
ATOM 1938 C CA . ALA A 1 244 ? -31.144 -13.507 10.350 1.00 49.38 244 ALA A CA 1
ATOM 1939 C C . ALA A 1 244 ? -31.902 -12.337 11.014 1.00 49.38 244 ALA A C 1
ATOM 1941 O O . ALA A 1 244 ? -32.572 -11.588 10.309 1.00 49.38 244 ALA A O 1
ATOM 1942 N N . GLU A 1 245 ? -31.796 -12.147 12.336 1.00 48.41 245 GLU A N 1
ATOM 1943 C CA . GLU A 1 245 ? -32.424 -11.003 13.024 1.00 48.41 245 GLU A CA 1
ATOM 1944 C C . GLU A 1 245 ? -31.541 -9.742 13.053 1.00 48.41 245 GLU A C 1
ATOM 1946 O O . GLU A 1 245 ? -32.063 -8.630 13.128 1.00 48.41 245 GLU A O 1
ATOM 1951 N N . VAL A 1 246 ? -30.213 -9.884 12.960 1.00 48.81 246 VAL A N 1
ATOM 1952 C CA . VAL A 1 246 ? -29.260 -8.756 13.035 1.00 48.81 246 VAL A CA 1
ATOM 1953 C C . VAL A 1 246 ? -28.998 -8.143 11.657 1.00 48.81 246 VAL A C 1
ATOM 1955 O O . VAL A 1 246 ? -28.819 -6.930 11.545 1.00 48.81 246 VAL A O 1
ATOM 1958 N N . PHE A 1 247 ? -29.031 -8.959 10.604 1.00 49.53 247 PHE A N 1
ATOM 1959 C CA . PHE A 1 247 ? -28.937 -8.514 9.217 1.00 49.53 247 PHE A CA 1
ATOM 1960 C C . PHE A 1 247 ? -30.198 -8.952 8.473 1.00 49.53 247 PHE A C 1
ATOM 1962 O O . PHE A 1 247 ? -30.215 -10.035 7.883 1.00 49.53 247 PHE A O 1
ATOM 1969 N N . PRO A 1 248 ? -31.279 -8.147 8.492 1.00 51.12 248 PRO A N 1
ATOM 1970 C CA . PRO A 1 248 ? -32.415 -8.430 7.635 1.00 51.12 248 PRO A CA 1
ATOM 1971 C C . PRO A 1 248 ? -31.923 -8.490 6.187 1.00 51.12 248 PRO A C 1
ATOM 1973 O O . PRO A 1 248 ? -30.986 -7.786 5.810 1.00 51.12 248 PRO A O 1
ATOM 1976 N N . SER A 1 249 ? -32.576 -9.326 5.387 1.00 51.91 249 SER A N 1
ATOM 1977 C CA . SER A 1 249 ? -32.345 -9.680 3.978 1.00 51.91 249 SER A CA 1
ATOM 1978 C C . SER A 1 249 ? -32.334 -8.515 2.959 1.00 51.91 249 SER A C 1
ATOM 1980 O O . SER A 1 249 ? -32.628 -8.698 1.779 1.00 51.91 249 SER A O 1
ATOM 1982 N N . GLN A 1 250 ? -31.944 -7.310 3.377 1.00 53.03 250 GLN A N 1
ATOM 1983 C CA . GLN A 1 250 ? -31.797 -6.102 2.571 1.00 53.03 250 GLN A CA 1
ATOM 1984 C C . GLN A 1 250 ? -30.795 -6.270 1.424 1.00 53.03 250 GLN A C 1
ATOM 1986 O O . GLN A 1 250 ? -30.941 -5.610 0.400 1.00 53.03 250 GLN A O 1
ATOM 1991 N N . GLY A 1 251 ? -29.804 -7.161 1.549 1.00 54.31 251 GLY A N 1
ATOM 1992 C CA . GLY A 1 251 ? -28.818 -7.406 0.491 1.00 54.31 251 GLY A CA 1
ATOM 1993 C C . GLY A 1 251 ? -29.460 -7.851 -0.825 1.00 54.31 251 GLY A C 1
ATOM 1994 O O . GLY A 1 251 ? -29.182 -7.269 -1.873 1.00 54.31 251 GLY A O 1
ATOM 1995 N N . GLN A 1 252 ? -30.381 -8.818 -0.766 1.00 56.38 252 GLN A N 1
ATOM 1996 C CA . GLN A 1 252 ? -31.060 -9.327 -1.959 1.00 56.38 252 GLN A CA 1
ATOM 1997 C C . GLN A 1 252 ? -31.988 -8.266 -2.564 1.00 56.38 252 GLN A C 1
ATOM 1999 O O . GLN A 1 252 ? -31.992 -8.060 -3.772 1.00 56.38 252 GLN A O 1
ATOM 2004 N N . GLU A 1 253 ? -32.692 -7.505 -1.722 1.00 59.38 253 GLU A N 1
ATOM 2005 C CA . GLU A 1 253 ? -33.590 -6.438 -2.172 1.00 59.38 253 GLU A CA 1
ATOM 2006 C C . GLU A 1 253 ? -32.833 -5.274 -2.848 1.00 59.38 253 GLU A C 1
ATOM 2008 O O . GLU A 1 253 ? -33.324 -4.675 -3.807 1.00 59.38 253 GLU A O 1
ATOM 2013 N N . VAL A 1 254 ? -31.616 -4.957 -2.388 1.00 56.97 254 VAL A N 1
ATOM 2014 C CA . VAL A 1 254 ? -30.739 -3.946 -3.005 1.00 56.97 254 VAL A CA 1
ATOM 2015 C C . VAL A 1 254 ? -30.207 -4.428 -4.353 1.00 56.97 254 VAL A C 1
ATOM 2017 O O . VAL A 1 254 ? -30.208 -3.649 -5.310 1.00 56.97 254 VAL A O 1
ATOM 2020 N N . VAL A 1 255 ? -29.802 -5.699 -4.457 1.00 56.31 255 VAL A N 1
ATOM 2021 C CA . VAL A 1 255 ? -29.375 -6.310 -5.726 1.00 56.31 255 VAL A CA 1
ATOM 2022 C C . VAL A 1 255 ? -30.537 -6.342 -6.716 1.00 56.31 255 VAL A C 1
ATOM 2024 O O . VAL A 1 255 ? -30.384 -5.870 -7.841 1.00 56.31 255 VAL A O 1
ATOM 2027 N N . ASP A 1 256 ? -31.722 -6.774 -6.289 1.00 64.81 256 ASP A N 1
ATOM 2028 C CA . ASP A 1 256 ? -32.918 -6.818 -7.132 1.00 64.81 256 ASP A CA 1
ATOM 2029 C C . ASP A 1 256 ? -33.347 -5.407 -7.577 1.00 64.81 256 ASP A C 1
ATOM 2031 O O . ASP A 1 256 ? -33.692 -5.189 -8.745 1.00 64.81 256 ASP A O 1
ATOM 2035 N N . ARG A 1 257 ? -33.242 -4.391 -6.704 1.00 63.31 257 ARG A N 1
ATOM 2036 C CA . ARG A 1 257 ? -33.445 -2.973 -7.073 1.00 63.31 257 ARG A CA 1
ATOM 2037 C C . ARG A 1 257 ? -32.385 -2.446 -8.037 1.00 63.31 257 ARG A C 1
ATOM 2039 O O . ARG A 1 257 ? -32.710 -1.631 -8.899 1.00 63.31 257 ARG A O 1
ATOM 2046 N N . PHE A 1 258 ? -31.128 -2.855 -7.897 1.00 61.41 258 PHE A N 1
ATOM 2047 C CA . PHE A 1 258 ? -30.055 -2.427 -8.792 1.00 61.41 258 PHE A CA 1
ATOM 2048 C C . PHE A 1 258 ? -30.202 -3.068 -10.177 1.00 61.41 258 PHE A C 1
ATOM 2050 O O . PHE A 1 258 ? -30.193 -2.358 -11.181 1.00 61.41 258 PHE A O 1
ATOM 2057 N N . VAL A 1 259 ? -30.429 -4.384 -10.234 1.00 62.97 259 VAL A N 1
ATOM 2058 C CA . VAL A 1 259 ? -30.631 -5.156 -11.472 1.00 62.97 259 VAL A CA 1
ATOM 2059 C C . VAL A 1 259 ? -31.903 -4.722 -12.206 1.00 62.97 259 VAL A C 1
ATOM 2061 O O . VAL A 1 259 ? -31.899 -4.630 -13.432 1.00 62.97 259 VAL A O 1
ATOM 2064 N N . SER A 1 260 ? -32.980 -4.394 -11.485 1.00 69.25 260 SER A N 1
ATOM 2065 C CA . SER A 1 260 ? -34.208 -3.867 -12.103 1.00 69.25 260 SER A CA 1
ATOM 2066 C C . SER A 1 260 ? -34.046 -2.448 -12.661 1.00 69.25 260 SER A C 1
ATOM 2068 O O . SER A 1 260 ? -34.628 -2.139 -13.699 1.00 69.25 260 SER A O 1
ATOM 2070 N N . LYS A 1 261 ? -33.240 -1.584 -12.024 1.00 65.19 261 LYS A N 1
ATOM 2071 C CA . LYS A 1 261 ? -32.963 -0.217 -12.512 1.00 65.19 261 LYS A CA 1
ATOM 2072 C C . LYS A 1 261 ? -31.922 -0.163 -13.624 1.00 65.19 261 LYS A C 1
ATOM 2074 O O . LYS A 1 261 ? -31.976 0.728 -14.468 1.00 65.19 261 LYS A O 1
ATOM 2079 N N . PHE A 1 262 ? -30.994 -1.109 -13.634 1.00 62.44 262 PHE A N 1
ATOM 2080 C CA . PHE A 1 262 ? -29.970 -1.246 -14.656 1.00 62.44 262 PHE A CA 1
ATOM 2081 C C . PHE A 1 262 ? -30.081 -2.645 -15.249 1.00 62.44 262 PHE A C 1
ATOM 2083 O O . PHE A 1 262 ? -29.401 -3.551 -14.771 1.00 62.44 262 PHE A O 1
ATOM 2090 N N . PRO A 1 263 ? -30.913 -2.857 -16.286 1.00 66.81 263 PRO A N 1
ATOM 2091 C CA . PRO A 1 263 ? -31.033 -4.152 -16.942 1.00 66.81 263 PRO A CA 1
ATOM 2092 C C . PRO A 1 263 ? -29.761 -4.424 -17.752 1.00 66.81 263 PRO A C 1
ATOM 2094 O O . PRO A 1 263 ? -29.750 -4.321 -18.979 1.00 66.81 263 PRO A O 1
ATOM 2097 N N . ILE A 1 264 ? -28.663 -4.760 -17.065 1.00 64.25 264 ILE A N 1
ATOM 2098 C CA . ILE A 1 264 ? -27.335 -4.967 -17.657 1.00 64.25 264 ILE A CA 1
ATOM 2099 C C . ILE A 1 264 ? -27.429 -6.039 -18.755 1.00 64.25 264 ILE A C 1
ATOM 2101 O O . ILE A 1 264 ? -26.794 -5.904 -19.795 1.00 64.25 264 ILE A O 1
ATOM 2105 N N . GLN A 1 265 ? -28.323 -7.022 -18.588 1.00 66.88 265 GLN A N 1
ATOM 2106 C CA . GLN A 1 265 ? -28.632 -8.078 -19.561 1.00 66.88 265 GLN A CA 1
ATOM 2107 C C . GLN A 1 265 ? -29.109 -7.563 -20.931 1.00 66.88 265 GLN A C 1
ATOM 2109 O O . GLN A 1 265 ? -28.928 -8.242 -21.940 1.00 66.88 265 GLN A O 1
ATOM 2114 N N . SER A 1 266 ? -29.705 -6.368 -20.986 1.00 70.25 266 SER A N 1
ATOM 2115 C CA . SER A 1 266 ? -30.172 -5.741 -22.230 1.00 70.25 266 SER A CA 1
ATOM 2116 C C . SER A 1 266 ? -29.083 -4.933 -22.951 1.00 70.25 266 SER A C 1
ATOM 2118 O O . SER A 1 266 ? -29.256 -4.570 -24.115 1.00 70.25 266 SER A O 1
ATOM 2120 N N . SER A 1 267 ? -27.940 -4.681 -22.298 1.00 70.31 267 SER A N 1
ATOM 2121 C CA . SER A 1 267 ? -26.834 -3.9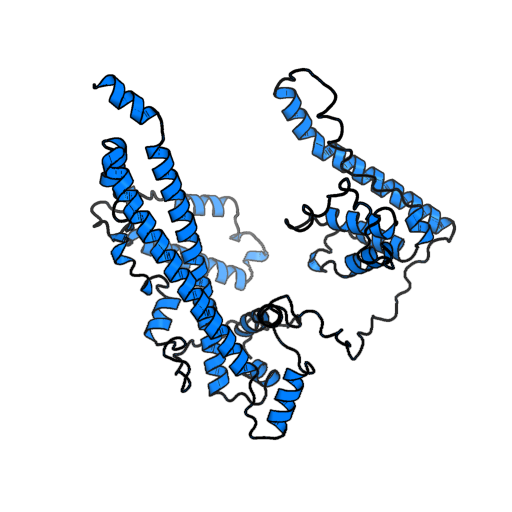19 -22.879 1.00 70.31 267 SER A CA 1
ATOM 2122 C C . SER A 1 267 ? -26.105 -4.724 -23.966 1.00 70.31 267 SER A C 1
ATOM 2124 O O . SER A 1 267 ? -25.766 -5.890 -23.745 1.00 70.31 267 SER A O 1
ATOM 2126 N N . PRO A 1 268 ? -25.753 -4.117 -25.117 1.00 68.81 268 PRO A N 1
ATOM 2127 C CA . PRO A 1 268 ? -24.934 -4.766 -26.145 1.00 68.81 268 PRO A CA 1
ATOM 2128 C C . PRO A 1 268 ? -23.593 -5.297 -25.611 1.00 68.81 268 PRO A C 1
ATOM 2130 O O . PRO A 1 268 ? -23.097 -6.316 -26.090 1.00 68.81 268 PRO A O 1
ATOM 2133 N N . VAL A 1 269 ? -23.034 -4.644 -24.585 1.00 60.75 269 VAL A N 1
ATOM 2134 C CA . VAL A 1 269 ? -21.758 -5.005 -23.940 1.00 60.75 269 VAL A CA 1
ATOM 2135 C C . VAL A 1 269 ? -21.860 -6.333 -23.175 1.00 60.75 269 VAL A C 1
ATOM 2137 O O . VAL A 1 269 ? -20.878 -7.064 -23.067 1.00 60.75 269 VAL A O 1
ATOM 2140 N N . PHE A 1 270 ? -23.062 -6.707 -22.726 1.00 62.47 270 PHE A N 1
ATOM 2141 C CA . PHE A 1 270 ? -23.336 -7.957 -22.007 1.00 62.47 270 PHE A CA 1
ATOM 2142 C C . PHE A 1 270 ? -23.203 -9.208 -22.884 1.00 62.47 270 PHE A C 1
ATOM 2144 O O . PHE A 1 270 ? -23.054 -10.317 -22.379 1.00 62.47 270 PHE A O 1
ATOM 2151 N N . ARG A 1 271 ? -23.230 -9.045 -24.213 1.00 66.75 271 ARG A N 1
ATOM 2152 C CA . ARG A 1 271 ? -23.026 -10.150 -25.163 1.00 66.75 271 ARG A CA 1
ATOM 2153 C C . ARG A 1 271 ? -21.565 -10.603 -25.243 1.00 66.75 271 ARG A C 1
ATOM 2155 O O . ARG A 1 271 ? -21.287 -11.645 -25.830 1.00 66.75 271 ARG A O 1
ATOM 2162 N N . SER A 1 272 ? -20.633 -9.837 -24.670 1.00 78.56 272 SER A N 1
ATOM 2163 C CA . SER A 1 272 ? -19.231 -10.238 -24.559 1.00 78.56 272 SER A CA 1
ATOM 2164 C C . SER A 1 272 ? -19.089 -11.452 -23.641 1.00 78.56 272 SER A C 1
ATOM 2166 O O . SER A 1 272 ? -19.613 -11.468 -22.527 1.00 78.56 272 SER A O 1
ATOM 2168 N N . ARG A 1 273 ? -18.310 -12.448 -24.079 1.00 74.12 273 ARG A N 1
ATOM 2169 C CA . ARG A 1 273 ? -17.960 -13.618 -23.262 1.00 74.12 273 ARG A CA 1
ATOM 2170 C C . ARG A 1 273 ? -17.351 -13.210 -21.914 1.00 74.12 273 ARG A C 1
ATOM 2172 O O . ARG A 1 273 ? -17.737 -13.760 -20.889 1.00 74.12 273 ARG A O 1
ATOM 2179 N N . ILE A 1 274 ? -16.484 -12.195 -21.927 1.00 68.38 274 ILE A N 1
ATOM 2180 C CA . ILE A 1 274 ? -15.807 -11.660 -20.738 1.00 68.38 274 ILE A CA 1
ATOM 2181 C C . ILE A 1 274 ? -16.827 -11.070 -19.759 1.00 68.38 274 ILE A C 1
ATOM 2183 O O . ILE A 1 274 ? -16.757 -11.325 -18.560 1.00 68.38 274 ILE A O 1
ATOM 2187 N N . ALA A 1 275 ? -17.797 -10.302 -20.263 1.00 68.25 275 ALA A N 1
ATOM 2188 C CA . ALA A 1 275 ? -18.841 -9.706 -19.433 1.00 68.25 275 ALA A CA 1
ATOM 2189 C C . ALA A 1 275 ? -19.704 -10.783 -18.757 1.00 68.25 275 ALA A C 1
ATOM 2191 O O . ALA A 1 275 ? -19.950 -10.701 -17.555 1.00 68.25 275 ALA A O 1
ATOM 2192 N N . LYS A 1 276 ? -20.090 -11.828 -19.501 1.00 69.00 276 LYS A N 1
ATOM 2193 C CA . LYS A 1 276 ? -20.849 -12.960 -18.957 1.00 69.00 276 LYS A CA 1
ATOM 2194 C C . LYS A 1 276 ? -20.065 -13.717 -17.878 1.00 69.00 276 LYS A C 1
ATOM 2196 O O . LYS A 1 276 ? -20.574 -13.894 -16.779 1.00 69.00 276 LYS A O 1
ATOM 2201 N N . GLU A 1 277 ? -18.807 -14.074 -18.145 1.00 71.25 277 GLU A N 1
ATOM 2202 C CA . GLU A 1 277 ? -17.933 -14.740 -17.162 1.00 71.25 277 GLU A CA 1
ATOM 2203 C C . GLU A 1 277 ? -17.702 -13.882 -15.905 1.00 71.25 277 GLU A C 1
ATOM 2205 O O . GLU A 1 277 ? -17.628 -14.419 -14.798 1.00 71.25 277 GLU A O 1
ATOM 2210 N N . THR A 1 278 ? -17.633 -12.555 -16.053 1.00 68.12 278 THR A N 1
ATOM 2211 C CA . THR A 1 278 ? -17.459 -11.619 -14.929 1.00 68.12 278 THR A CA 1
ATOM 2212 C C . THR A 1 278 ? -18.699 -11.591 -14.037 1.00 68.12 278 THR A C 1
ATOM 2214 O O . THR A 1 278 ? -18.581 -11.614 -12.816 1.00 68.12 278 THR A O 1
ATOM 2217 N N . ILE A 1 279 ? -19.894 -11.594 -14.626 1.00 69.38 279 ILE A N 1
ATOM 2218 C CA . ILE A 1 279 ? -21.161 -11.557 -13.884 1.00 69.38 279 ILE A CA 1
ATOM 2219 C C . ILE A 1 279 ? -21.465 -12.903 -13.233 1.00 69.38 279 ILE A C 1
ATOM 2221 O O . ILE A 1 279 ? -21.834 -12.936 -12.063 1.00 69.38 279 ILE A O 1
ATOM 2225 N N . ASP A 1 280 ? -21.214 -14.008 -13.934 1.00 70.50 280 ASP A N 1
ATOM 2226 C CA . ASP A 1 280 ? -21.321 -15.354 -13.364 1.00 70.50 280 ASP A CA 1
ATOM 2227 C C . ASP A 1 280 ? -20.329 -15.551 -12.204 1.00 70.50 280 ASP A C 1
ATOM 2229 O O . ASP A 1 280 ? -20.583 -16.305 -11.263 1.00 70.50 280 ASP A O 1
ATOM 2233 N N . ARG A 1 281 ? -19.164 -14.893 -12.251 1.00 69.06 281 ARG A N 1
ATOM 2234 C CA . ARG A 1 281 ? -18.236 -14.846 -11.117 1.00 69.06 281 ARG A CA 1
ATOM 2235 C C . ARG A 1 281 ? -18.796 -14.004 -9.970 1.00 69.06 281 ARG A C 1
ATOM 2237 O O . ARG A 1 281 ? -18.835 -14.512 -8.860 1.00 69.06 281 ARG A O 1
ATOM 2244 N N . LEU A 1 282 ? -19.281 -12.788 -10.232 1.00 68.56 282 LEU A N 1
ATOM 2245 C CA . LEU A 1 282 ? -19.870 -11.922 -9.201 1.00 68.56 282 LEU A CA 1
ATOM 2246 C C . LEU A 1 282 ? -21.055 -12.584 -8.484 1.00 68.56 282 LEU A C 1
ATOM 2248 O O . LEU A 1 282 ? -21.142 -12.503 -7.265 1.00 68.56 282 LEU A O 1
ATOM 2252 N N . ALA A 1 283 ? -21.932 -13.278 -9.214 1.00 68.81 283 ALA A N 1
ATOM 2253 C CA . ALA A 1 283 ? -23.051 -14.014 -8.627 1.00 68.81 283 ALA A CA 1
ATOM 2254 C C . ALA A 1 283 ? -22.572 -15.160 -7.719 1.00 68.81 283 ALA A C 1
ATOM 2256 O O . ALA A 1 283 ? -23.075 -15.334 -6.614 1.00 68.81 283 ALA A O 1
ATOM 2257 N N . ARG A 1 284 ? -21.548 -15.912 -8.145 1.00 66.50 284 ARG A N 1
ATOM 2258 C CA . ARG A 1 284 ? -20.946 -16.967 -7.312 1.00 66.50 284 ARG A CA 1
ATOM 2259 C C . ARG A 1 284 ? -20.243 -16.409 -6.078 1.00 66.50 284 ARG A C 1
ATOM 2261 O O . ARG A 1 284 ? -20.340 -17.020 -5.015 1.00 66.50 284 ARG A O 1
ATOM 2268 N N . ASP A 1 285 ? -19.550 -15.282 -6.220 1.00 62.34 285 ASP A N 1
ATOM 2269 C CA . ASP A 1 285 ? -18.883 -14.591 -5.115 1.00 62.34 285 ASP A CA 1
ATOM 2270 C C . ASP A 1 285 ? -19.927 -14.065 -4.109 1.00 62.34 285 ASP A C 1
ATOM 2272 O O . ASP A 1 285 ? -19.734 -14.209 -2.903 1.00 62.34 285 ASP A O 1
ATOM 2276 N N . TRP A 1 286 ? -21.074 -13.566 -4.588 1.00 68.81 286 TRP A N 1
ATOM 2277 C CA . TRP A 1 286 ? -22.221 -13.185 -3.756 1.00 68.81 286 TRP A CA 1
ATOM 2278 C C . TRP A 1 286 ? -22.807 -14.373 -2.987 1.00 68.81 286 TRP A C 1
ATOM 2280 O O . TRP A 1 286 ? -22.881 -14.329 -1.762 1.00 68.81 286 TRP A O 1
ATOM 2290 N N . ASP A 1 287 ? -23.148 -15.469 -3.672 1.00 66.44 287 ASP A N 1
ATOM 2291 C CA . ASP A 1 287 ? -23.685 -16.677 -3.030 1.00 66.44 287 ASP A CA 1
ATOM 2292 C C . ASP A 1 287 ? -22.708 -17.268 -2.005 1.00 66.44 287 ASP A C 1
ATOM 2294 O O . ASP A 1 287 ? -23.102 -17.878 -1.008 1.00 66.44 287 ASP A O 1
ATOM 2298 N N . LEU A 1 288 ? -21.403 -17.166 -2.269 1.00 66.69 288 LEU A N 1
ATOM 2299 C CA . LEU A 1 288 ? -20.374 -17.564 -1.317 1.00 66.69 288 LEU A CA 1
ATOM 2300 C C . LEU A 1 288 ? -20.367 -16.637 -0.097 1.00 66.69 288 LEU A C 1
ATOM 2302 O O . LEU A 1 288 ? -20.388 -17.152 1.018 1.00 66.69 288 LEU A O 1
ATOM 2306 N N . SER A 1 289 ? -20.384 -15.316 -0.305 1.00 64.56 289 SER A N 1
ATOM 2307 C CA . SER A 1 289 ? -20.443 -14.319 0.773 1.00 64.56 289 SER A CA 1
ATOM 2308 C C . SER A 1 289 ? -21.671 -14.532 1.653 1.00 64.56 289 SER A C 1
ATOM 2310 O O . SER A 1 289 ? -21.535 -14.637 2.865 1.00 64.56 289 SER A O 1
ATOM 2312 N N . HIS A 1 290 ? -22.847 -14.721 1.052 1.00 66.00 290 HIS A N 1
ATOM 2313 C CA . HIS A 1 290 ? -24.095 -14.915 1.786 1.00 66.00 290 HIS A CA 1
ATOM 2314 C C . HIS A 1 290 ? -24.084 -16.201 2.627 1.00 66.00 290 HIS A C 1
ATOM 2316 O O . HIS A 1 290 ? -24.396 -16.183 3.813 1.00 66.00 290 HIS A O 1
ATOM 2322 N N . ARG A 1 291 ? -23.616 -17.322 2.059 1.00 64.00 291 ARG A N 1
ATOM 2323 C CA . ARG A 1 291 ? -23.460 -18.584 2.811 1.00 64.00 291 ARG A CA 1
ATOM 2324 C C . ARG A 1 291 ? -22.410 -18.499 3.914 1.00 64.00 291 ARG A C 1
ATOM 2326 O O . ARG A 1 291 ? -22.479 -19.262 4.879 1.00 64.00 291 ARG A O 1
ATOM 2333 N N . MET A 1 292 ? -21.395 -17.653 3.740 1.00 61.53 292 MET A N 1
ATOM 2334 C CA . MET A 1 292 ? -20.415 -17.379 4.785 1.00 61.53 292 MET A CA 1
ATOM 2335 C C . MET A 1 292 ? -21.041 -16.535 5.892 1.00 61.53 292 MET A C 1
ATOM 2337 O O . MET A 1 292 ? -20.885 -16.905 7.049 1.00 61.53 292 MET A O 1
ATOM 2341 N N . GLU A 1 293 ? -21.797 -15.491 5.555 1.00 65.12 293 GLU A N 1
ATOM 2342 C CA . GLU A 1 293 ? -22.539 -14.653 6.505 1.00 65.12 293 GLU A CA 1
ATOM 2343 C C . GLU A 1 293 ? -23.528 -15.473 7.339 1.00 65.12 293 GLU A C 1
ATOM 2345 O O . GLU A 1 293 ? -23.486 -15.393 8.558 1.00 65.12 293 GLU A O 1
ATOM 2350 N N . GLU A 1 294 ? -24.337 -16.346 6.731 1.00 61.91 294 GLU A N 1
ATOM 2351 C CA . GLU A 1 294 ? -25.287 -17.214 7.455 1.00 61.91 294 GLU A CA 1
ATOM 2352 C C . GLU A 1 294 ? -24.619 -18.117 8.505 1.00 61.91 294 GLU A C 1
ATOM 2354 O O . GLU A 1 294 ? -25.237 -18.504 9.498 1.00 61.91 294 GLU A O 1
ATOM 2359 N N . LYS A 1 295 ? -23.353 -18.480 8.276 1.00 60.75 295 LYS A N 1
ATOM 2360 C CA . LYS A 1 295 ? -22.560 -19.349 9.154 1.00 60.75 295 LYS A CA 1
ATOM 2361 C C . LYS A 1 295 ? -21.565 -18.579 10.011 1.00 60.75 295 LYS A C 1
ATOM 2363 O O . LYS A 1 295 ? -20.856 -19.206 10.803 1.00 60.75 295 LYS A O 1
ATOM 2368 N N . MET A 1 296 ? -21.458 -17.263 9.834 1.00 61.38 296 MET A N 1
ATOM 2369 C CA . MET A 1 296 ? -20.513 -16.472 10.601 1.00 61.38 296 MET A CA 1
ATOM 2370 C C . MET A 1 296 ? -20.966 -16.435 12.052 1.00 61.38 296 MET A C 1
ATOM 2372 O O . MET A 1 296 ? -22.139 -16.327 12.382 1.00 61.38 296 MET A O 1
ATOM 2376 N N . ILE A 1 297 ? -20.005 -16.558 12.949 1.00 65.25 297 ILE A N 1
ATOM 2377 C CA . ILE A 1 297 ? -20.236 -16.275 14.352 1.00 65.25 297 ILE A CA 1
ATOM 2378 C C . ILE A 1 297 ? -19.855 -14.804 14.520 1.00 65.25 297 ILE A C 1
ATOM 2380 O O . ILE A 1 297 ? -18.715 -14.460 14.194 1.00 65.25 297 ILE A O 1
ATOM 2384 N N . PRO A 1 298 ? -20.778 -13.919 14.941 1.00 69.00 298 PRO A N 1
ATOM 2385 C CA . PRO A 1 298 ? -20.440 -12.522 15.134 1.00 69.00 298 PRO A CA 1
ATOM 2386 C C . PRO A 1 298 ? -19.326 -12.402 16.174 1.00 69.00 298 PRO A C 1
ATOM 2388 O O . PRO A 1 298 ? -19.324 -13.055 17.223 1.00 69.00 298 PRO A O 1
ATOM 2391 N N . ASN A 1 299 ? -18.359 -11.568 15.827 1.00 77.69 299 ASN A N 1
ATOM 2392 C CA . ASN A 1 299 ? -17.162 -11.312 16.599 1.00 77.69 299 ASN A CA 1
ATOM 2393 C C . ASN A 1 299 ? -17.349 -9.998 17.351 1.00 77.69 299 ASN A C 1
ATOM 2395 O O . ASN A 1 299 ? -17.568 -8.960 16.729 1.00 77.69 299 ASN A O 1
ATOM 2399 N N . GLU A 1 300 ? -17.252 -10.041 18.676 1.00 86.31 300 GLU A N 1
ATOM 2400 C CA . GLU A 1 300 ? -17.261 -8.846 19.516 1.00 86.31 300 GLU A CA 1
ATOM 2401 C C . GLU A 1 300 ? -15.853 -8.521 19.984 1.00 86.31 300 GLU A C 1
ATOM 2403 O O . GLU A 1 300 ? -15.060 -9.403 20.310 1.00 86.31 300 GLU A O 1
ATOM 2408 N N . LEU A 1 301 ? -15.549 -7.231 20.053 1.00 90.56 301 LEU A N 1
ATOM 2409 C CA . LEU A 1 301 ? -14.310 -6.770 20.646 1.00 90.56 301 LEU A CA 1
ATOM 2410 C C . LEU A 1 301 ? -14.377 -6.963 22.168 1.00 90.56 301 LEU A C 1
ATOM 2412 O O . LEU A 1 301 ? -15.350 -6.577 22.817 1.00 90.56 301 LEU A O 1
ATOM 2416 N N . VAL A 1 302 ? -13.346 -7.566 22.756 1.00 90.44 302 VAL A N 1
ATOM 2417 C CA . VAL A 1 302 ? -13.323 -7.919 24.180 1.00 90.44 302 VAL A CA 1
ATOM 2418 C C . VAL A 1 302 ? -13.491 -6.668 25.051 1.00 90.44 302 VAL A C 1
ATOM 2420 O O . VAL A 1 302 ? -12.651 -5.769 25.058 1.00 90.44 302 VAL A O 1
ATOM 2423 N N . GLY A 1 303 ? -14.544 -6.645 25.873 1.00 87.94 303 GLY A N 1
ATOM 2424 C CA . GLY A 1 303 ? -14.910 -5.484 26.694 1.00 87.94 303 GLY A CA 1
ATOM 2425 C C . GLY A 1 303 ? -15.827 -4.473 26.000 1.00 87.94 303 GLY A C 1
ATOM 2426 O O . GLY A 1 303 ? -16.002 -3.384 26.534 1.00 87.94 303 GLY A O 1
ATOM 2427 N N . PHE A 1 304 ? -16.373 -4.823 24.834 1.00 92.56 304 PHE A N 1
ATOM 2428 C CA . PHE A 1 304 ? -17.366 -4.059 24.075 1.00 92.56 304 PHE A CA 1
ATOM 2429 C C . PHE A 1 304 ? -18.570 -4.933 23.706 1.00 92.56 304 PHE A C 1
ATOM 2431 O O . PHE A 1 304 ? -19.212 -4.716 22.681 1.00 92.56 304 PHE A O 1
ATOM 2438 N N . SER A 1 305 ? -18.889 -5.925 24.542 1.00 89.81 305 SER A N 1
ATOM 2439 C CA . SER A 1 305 ? -20.156 -6.643 24.407 1.00 89.81 305 SER A CA 1
ATOM 2440 C C . SER A 1 305 ? -21.336 -5.691 24.614 1.00 89.81 305 SER A C 1
ATOM 2442 O O . SER A 1 305 ? -21.192 -4.638 25.245 1.00 89.81 305 SER A O 1
ATOM 2444 N N . LYS A 1 306 ? -22.540 -6.073 24.166 1.00 86.38 306 LYS A N 1
ATOM 2445 C CA . LYS A 1 306 ? -23.764 -5.289 24.440 1.00 86.38 306 LYS A CA 1
ATOM 2446 C C . LYS A 1 306 ? -23.908 -4.937 25.932 1.00 86.3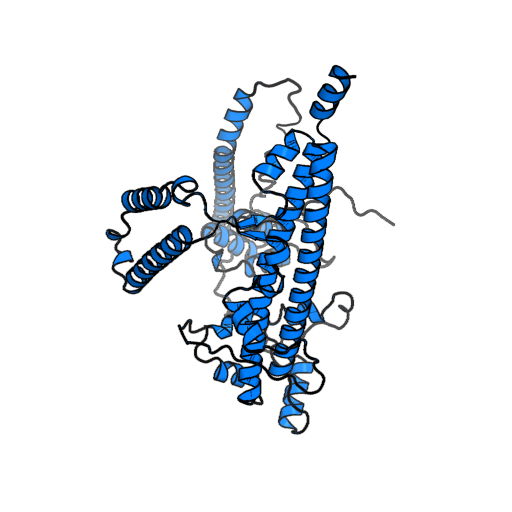8 306 LYS A C 1
ATOM 2448 O O . LYS A 1 306 ? -24.269 -3.808 26.264 1.00 86.38 306 LYS A O 1
ATOM 2453 N N . SER A 1 307 ? -23.574 -5.869 26.830 1.00 87.62 307 SER A N 1
ATOM 2454 C CA . SER A 1 307 ? -23.577 -5.637 28.281 1.00 87.62 307 SER A CA 1
ATOM 2455 C C . SER A 1 307 ? -22.500 -4.657 28.752 1.00 87.62 307 SER A C 1
ATOM 2457 O O . SER A 1 307 ? -22.770 -3.844 29.635 1.00 87.62 307 SER A O 1
ATOM 2459 N N . ASP A 1 308 ? -21.300 -4.690 28.164 1.00 91.00 308 ASP A N 1
ATOM 2460 C CA . ASP A 1 308 ? -20.236 -3.739 28.508 1.00 91.00 308 ASP A CA 1
ATOM 2461 C C . ASP A 1 308 ? -20.628 -2.315 28.096 1.00 91.00 308 ASP A C 1
ATOM 2463 O O . ASP A 1 308 ? -20.486 -1.381 28.887 1.00 91.00 308 ASP A O 1
ATOM 2467 N N . ILE A 1 309 ? -21.201 -2.166 26.894 1.00 89.69 309 ILE A N 1
ATOM 2468 C CA . ILE A 1 309 ? -21.662 -0.879 26.355 1.00 89.69 309 ILE A CA 1
ATOM 2469 C C . ILE A 1 309 ? -22.771 -0.288 27.233 1.00 89.69 309 ILE A C 1
ATOM 2471 O O . ILE A 1 309 ? -22.715 0.889 27.590 1.00 89.69 309 ILE A O 1
ATOM 2475 N N . GLN A 1 310 ? -23.745 -1.100 27.658 1.00 89.50 310 GLN A N 1
ATOM 2476 C CA . GLN A 1 310 ? -24.749 -0.667 28.639 1.00 89.50 310 GLN A CA 1
ATOM 2477 C C . GLN A 1 310 ? -24.087 -0.217 29.950 1.00 89.50 310 GLN A C 1
ATOM 2479 O O . GLN A 1 310 ? -24.452 0.817 30.515 1.00 89.50 310 GLN A O 1
ATOM 2484 N N . GLY A 1 311 ? -23.051 -0.930 30.395 1.00 88.62 311 GLY A N 1
ATOM 2485 C CA . GLY A 1 311 ? -22.252 -0.559 31.557 1.00 88.62 311 GLY A CA 1
ATOM 2486 C C . GLY A 1 311 ? -21.551 0.799 31.431 1.00 88.62 311 GLY A C 1
ATOM 2487 O O . GLY A 1 311 ? -21.344 1.452 32.458 1.00 88.62 311 GLY A O 1
ATOM 2488 N N . PHE A 1 312 ? -21.208 1.258 30.222 1.00 91.38 312 PHE A N 1
ATOM 2489 C CA . PHE A 1 312 ? -20.610 2.585 30.011 1.00 91.38 312 PHE A CA 1
ATOM 2490 C C . PHE A 1 312 ? -21.584 3.712 30.355 1.00 91.38 312 PHE A C 1
ATOM 2492 O O . PHE A 1 312 ? -21.165 4.689 30.964 1.00 91.38 312 PHE A O 1
ATOM 2499 N N . SER A 1 313 ? -22.875 3.540 30.051 1.00 87.25 313 SER A N 1
ATOM 2500 C CA . SER A 1 313 ? -23.915 4.516 30.413 1.00 87.25 313 SER A CA 1
ATOM 2501 C C . SER A 1 313 ? -24.243 4.522 31.912 1.00 87.25 313 SER A C 1
ATOM 2503 O O . SER A 1 313 ? -24.519 5.570 32.481 1.00 87.25 313 SER A O 1
ATOM 2505 N N . GLN A 1 314 ? -24.181 3.362 32.574 1.00 89.94 314 GLN A N 1
ATOM 2506 C CA . GLN A 1 314 ? -24.566 3.234 33.985 1.00 89.94 314 GLN A CA 1
ATOM 2507 C C . GLN A 1 314 ? -23.467 3.675 34.957 1.00 89.94 314 GLN A C 1
ATOM 2509 O O . GLN A 1 314 ? -23.761 4.200 36.024 1.00 89.94 314 GLN A O 1
ATOM 2514 N N . ASN A 1 315 ? -22.200 3.398 34.632 1.00 89.94 315 ASN A N 1
ATOM 2515 C CA . ASN A 1 315 ? -21.051 3.690 35.494 1.00 89.94 315 ASN A CA 1
ATOM 2516 C C . ASN A 1 315 ? -19.837 4.139 34.655 1.00 89.94 315 ASN A C 1
ATOM 2518 O O . ASN A 1 315 ? -18.819 3.427 34.610 1.00 89.94 315 ASN A O 1
ATOM 2522 N N . PRO A 1 316 ? -19.914 5.311 33.995 1.00 88.88 316 PRO A N 1
ATOM 2523 C CA . PRO A 1 316 ? -18.902 5.776 33.043 1.00 88.88 316 PRO A CA 1
ATOM 2524 C C . PRO A 1 316 ? -17.504 5.851 33.668 1.00 88.88 316 PRO A C 1
ATOM 2526 O O . PRO A 1 316 ? -16.558 5.271 33.136 1.00 88.88 316 PRO A O 1
ATOM 2529 N N . ASN A 1 317 ? -17.391 6.420 34.874 1.00 91.06 317 ASN A N 1
ATOM 2530 C CA . ASN A 1 317 ? -16.123 6.602 35.596 1.00 91.06 317 ASN A CA 1
ATOM 2531 C C . ASN A 1 317 ? -15.387 5.296 35.941 1.00 91.06 317 ASN A C 1
ATOM 2533 O O . ASN A 1 317 ? -14.187 5.313 36.201 1.00 91.06 317 ASN A O 1
ATOM 2537 N N . ARG A 1 318 ? -16.082 4.152 35.959 1.00 91.81 318 ARG A N 1
ATOM 2538 C CA . ARG A 1 318 ? -15.475 2.845 36.258 1.00 91.81 318 ARG A CA 1
ATOM 2539 C C . ARG A 1 318 ? -15.246 2.013 35.004 1.00 91.81 318 ARG A C 1
ATOM 2541 O O . ARG A 1 318 ? -14.220 1.339 34.901 1.00 91.81 318 ARG A O 1
ATOM 2548 N N . ASN A 1 319 ? -16.212 2.010 34.090 1.00 92.19 319 ASN A N 1
ATOM 2549 C CA . ASN A 1 319 ? -16.219 1.086 32.961 1.00 92.19 319 ASN A CA 1
ATOM 2550 C C . ASN A 1 319 ? -15.484 1.656 31.739 1.00 92.19 319 ASN A C 1
ATOM 2552 O O . ASN A 1 319 ? -14.731 0.914 31.106 1.00 92.19 319 ASN A O 1
ATOM 2556 N N . ILE A 1 320 ? -15.587 2.966 31.470 1.00 93.56 320 ILE A N 1
ATOM 2557 C CA . ILE A 1 320 ? -14.879 3.608 30.349 1.00 93.56 320 ILE A CA 1
ATOM 2558 C C . ILE A 1 320 ? -13.351 3.536 30.534 1.00 93.56 320 ILE A C 1
ATOM 2560 O O . ILE A 1 320 ? -12.683 3.101 29.597 1.00 93.56 320 ILE A O 1
ATOM 2564 N N . PRO A 1 321 ? -12.745 3.823 31.710 1.00 95.38 321 PRO A N 1
ATOM 2565 C CA . PRO A 1 321 ? -11.292 3.687 31.873 1.00 95.38 321 PRO A CA 1
ATOM 2566 C C . PRO A 1 321 ? -10.764 2.266 31.631 1.00 95.38 321 PRO A C 1
ATOM 2568 O O . PRO A 1 321 ? -9.676 2.091 31.079 1.00 95.38 321 PRO A O 1
ATOM 2571 N N . LYS A 1 322 ? -11.542 1.236 31.994 1.00 94.31 322 LYS A N 1
ATOM 2572 C CA . LYS A 1 322 ? -11.193 -0.164 31.707 1.00 94.31 322 LYS A CA 1
ATOM 2573 C C . LYS A 1 322 ? -11.236 -0.459 30.209 1.00 94.31 322 LYS A C 1
ATOM 2575 O O . LYS A 1 322 ? -10.322 -1.104 29.698 1.00 94.31 322 LYS A O 1
ATOM 2580 N N . ALA A 1 323 ? -12.267 0.018 29.513 1.00 94.44 323 ALA A N 1
ATOM 2581 C CA . ALA A 1 323 ? -12.387 -0.114 28.064 1.00 94.44 323 ALA A CA 1
ATOM 2582 C C . ALA A 1 323 ? -11.252 0.631 27.339 1.00 94.44 323 ALA A C 1
ATOM 2584 O O . ALA A 1 323 ? -10.578 0.051 26.490 1.00 94.44 323 ALA A O 1
ATOM 2585 N N . LEU A 1 324 ? -10.952 1.865 27.755 1.00 96.06 324 LEU A N 1
ATOM 2586 C CA . LEU A 1 324 ? -9.826 2.660 27.258 1.00 96.06 324 LEU A CA 1
ATOM 2587 C C . LEU A 1 324 ? -8.487 1.941 27.432 1.00 96.06 324 LEU A C 1
ATOM 2589 O O . LEU A 1 324 ? -7.681 1.928 26.507 1.00 96.06 324 LEU A O 1
ATOM 2593 N N . SER A 1 325 ? -8.243 1.323 28.592 1.00 95.81 325 SER A N 1
ATOM 2594 C CA . SER A 1 325 ? -7.019 0.548 28.823 1.00 95.81 325 SER A CA 1
ATOM 2595 C C . SER A 1 325 ? -6.883 -0.613 27.834 1.00 95.81 325 SER A C 1
ATOM 2597 O O . SER A 1 325 ? -5.799 -0.804 27.282 1.00 95.81 325 SER A O 1
ATOM 2599 N N . LYS A 1 326 ? -7.973 -1.339 27.554 1.00 95.50 326 LYS A N 1
ATOM 2600 C CA . LYS A 1 326 ? -7.977 -2.432 26.571 1.00 95.50 326 LYS A CA 1
ATOM 2601 C C . LYS A 1 326 ? -7.749 -1.932 25.144 1.00 95.50 326 LYS A C 1
ATOM 2603 O O . LYS A 1 326 ? -6.915 -2.497 24.445 1.00 95.50 326 LYS A O 1
ATOM 2608 N N . ILE A 1 327 ? -8.430 -0.864 24.718 1.00 97.00 327 ILE A N 1
ATOM 2609 C CA . ILE A 1 327 ? -8.258 -0.327 23.356 1.00 97.00 327 ILE A CA 1
ATOM 2610 C C . ILE A 1 327 ? -6.876 0.282 23.154 1.00 97.00 327 ILE A C 1
ATOM 2612 O O . ILE A 1 327 ? -6.300 0.111 22.087 1.00 97.00 327 ILE A O 1
ATOM 2616 N N . ARG A 1 328 ? -6.297 0.944 24.160 1.00 97.50 328 ARG A N 1
ATOM 2617 C CA . ARG A 1 328 ? -4.915 1.441 24.068 1.00 97.50 328 ARG A CA 1
ATOM 2618 C C . ARG A 1 328 ? -3.913 0.296 23.930 1.00 97.50 328 ARG A C 1
ATOM 2620 O O . ARG A 1 328 ? -3.000 0.399 23.119 1.00 97.50 328 ARG A O 1
ATOM 2627 N N . ALA A 1 329 ? -4.112 -0.801 24.663 1.00 96.81 329 ALA A N 1
ATOM 2628 C CA . ALA A 1 329 ? -3.288 -1.997 24.510 1.00 96.81 329 ALA A CA 1
ATOM 2629 C C . ALA A 1 329 ? -3.439 -2.619 23.109 1.00 96.81 329 ALA A C 1
ATOM 2631 O O . ALA A 1 329 ? -2.435 -2.963 22.489 1.00 96.81 329 ALA A O 1
ATOM 2632 N N . LEU A 1 330 ? -4.668 -2.693 22.581 1.00 96.81 330 LEU A N 1
ATOM 2633 C CA . LEU A 1 330 ? -4.929 -3.143 21.211 1.00 96.81 330 LEU A CA 1
ATOM 2634 C C . LEU A 1 330 ? -4.250 -2.235 20.179 1.00 96.81 330 LEU A C 1
ATOM 2636 O O . LEU A 1 330 ? -3.596 -2.729 19.268 1.00 96.81 330 LEU A O 1
ATOM 2640 N N . HIS A 1 331 ? -4.399 -0.917 20.318 1.00 97.00 331 HIS A N 1
ATOM 2641 C CA . HIS A 1 331 ? -3.803 0.074 19.424 1.00 97.00 331 HIS A CA 1
ATOM 2642 C C . HIS A 1 331 ? -2.281 -0.075 19.379 1.00 97.00 331 HIS A C 1
ATOM 2644 O O . HIS A 1 331 ? -1.724 -0.174 18.291 1.00 97.00 331 HIS A O 1
ATOM 2650 N N . GLN A 1 332 ? -1.626 -0.185 20.540 1.00 97.50 332 GLN A N 1
ATOM 2651 C CA . GLN A 1 332 ? -0.181 -0.409 20.606 1.00 97.50 332 GLN A CA 1
ATOM 2652 C C . GLN A 1 332 ? 0.220 -1.727 19.931 1.00 97.50 332 GLN A C 1
ATOM 2654 O O . GLN A 1 332 ? 1.149 -1.751 19.131 1.00 97.50 332 GLN A O 1
ATOM 2659 N N . ALA A 1 333 ? -0.506 -2.818 20.196 1.00 97.19 333 ALA A N 1
ATOM 2660 C CA . ALA A 1 333 ? -0.228 -4.100 19.555 1.00 97.19 333 ALA A CA 1
ATOM 2661 C C . ALA A 1 333 ? -0.363 -4.013 18.023 1.00 97.19 333 ALA A C 1
ATOM 2663 O O . ALA A 1 333 ? 0.446 -4.592 17.296 1.00 97.19 333 ALA A O 1
ATOM 2664 N N . LEU A 1 334 ? -1.370 -3.287 17.520 1.00 96.75 334 LEU A N 1
ATOM 2665 C CA . LEU A 1 334 ? -1.559 -3.048 16.087 1.00 96.75 334 LEU A CA 1
ATOM 2666 C C . LEU A 1 334 ? -0.417 -2.207 15.500 1.00 96.75 334 LEU A C 1
ATOM 2668 O O . LEU A 1 334 ? 0.054 -2.525 14.410 1.00 96.75 334 LEU A O 1
ATOM 2672 N N . GLU A 1 335 ? 0.051 -1.173 16.203 1.00 97.44 335 GLU A N 1
ATOM 2673 C CA . GLU A 1 335 ? 1.203 -0.361 15.783 1.00 97.44 335 GLU A CA 1
ATOM 2674 C C . GLU A 1 335 ? 2.484 -1.195 15.696 1.00 97.44 335 GLU A C 1
ATOM 2676 O O . GLU A 1 335 ? 3.174 -1.147 14.675 1.00 97.44 335 GLU A O 1
ATOM 2681 N N . ASP A 1 336 ? 2.757 -2.027 16.702 1.00 96.94 336 ASP A N 1
ATOM 2682 C CA . ASP A 1 336 ? 3.916 -2.924 16.718 1.00 96.94 336 ASP A CA 1
ATOM 2683 C C . ASP A 1 336 ? 3.846 -3.948 15.573 1.00 96.94 336 ASP A C 1
ATOM 2685 O O . ASP A 1 336 ? 4.851 -4.256 14.923 1.00 96.94 336 ASP A O 1
ATOM 2689 N N . PHE A 1 337 ? 2.649 -4.477 15.299 1.00 96.06 337 PHE A N 1
ATOM 2690 C CA . PHE A 1 337 ? 2.422 -5.430 14.215 1.00 96.06 337 PHE A CA 1
ATOM 2691 C C . PHE A 1 337 ? 2.574 -4.775 12.835 1.00 96.06 337 PHE A C 1
ATOM 2693 O O . PHE A 1 337 ? 3.238 -5.333 11.961 1.00 96.06 337 PHE A O 1
ATOM 2700 N N . HIS A 1 338 ? 2.036 -3.566 12.659 1.00 95.50 338 HIS A N 1
ATOM 2701 C CA . HIS A 1 338 ? 2.197 -2.757 11.452 1.00 95.50 338 HIS A CA 1
ATOM 2702 C C . HIS A 1 338 ? 3.667 -2.410 11.185 1.00 95.50 338 HIS A C 1
ATOM 2704 O O . HIS A 1 338 ? 4.148 -2.573 10.063 1.00 95.50 338 HIS A O 1
ATOM 2710 N N . ALA A 1 339 ? 4.398 -1.960 12.210 1.00 94.56 339 ALA A N 1
ATOM 2711 C CA . ALA A 1 339 ? 5.817 -1.633 12.100 1.00 94.56 339 ALA A CA 1
ATOM 2712 C C . ALA A 1 339 ? 6.643 -2.861 11.698 1.00 94.56 339 ALA A C 1
ATOM 2714 O O . ALA A 1 339 ? 7.418 -2.793 10.745 1.00 94.56 339 ALA A O 1
ATOM 2715 N N . ARG A 1 340 ? 6.410 -4.005 12.356 1.00 94.94 340 ARG A N 1
ATOM 2716 C CA . ARG A 1 340 ? 7.081 -5.274 12.044 1.00 94.94 340 ARG A CA 1
ATOM 2717 C C . ARG A 1 340 ? 6.830 -5.730 10.610 1.00 94.94 340 ARG A C 1
ATOM 2719 O O . ARG A 1 340 ? 7.747 -6.215 9.954 1.00 94.94 340 ARG A O 1
ATOM 2726 N N . ASP A 1 341 ? 5.600 -5.612 10.118 1.00 94.12 341 ASP A N 1
ATOM 2727 C CA . ASP A 1 341 ? 5.288 -6.008 8.746 1.00 94.12 341 ASP A CA 1
ATOM 2728 C C . ASP A 1 341 ? 5.912 -5.098 7.702 1.00 94.12 341 ASP A C 1
ATOM 2730 O O . ASP A 1 341 ? 6.386 -5.606 6.688 1.00 94.12 341 ASP A O 1
ATOM 2734 N N . ASN A 1 342 ? 5.947 -3.790 7.953 1.00 93.06 342 ASN A N 1
ATOM 2735 C CA . ASN A 1 342 ? 6.636 -2.855 7.072 1.00 93.06 342 ASN A CA 1
ATOM 2736 C C . ASN A 1 342 ? 8.148 -3.095 7.063 1.00 93.06 342 ASN A C 1
ATOM 2738 O O . ASN A 1 342 ? 8.740 -3.065 5.990 1.00 93.06 342 ASN A O 1
ATOM 2742 N N . GLU A 1 343 ? 8.761 -3.383 8.217 1.00 94.00 343 GLU A N 1
ATOM 2743 C CA . GLU A 1 343 ? 10.181 -3.752 8.305 1.00 94.00 343 GLU A CA 1
ATOM 2744 C C . GLU A 1 343 ? 10.461 -5.014 7.479 1.00 94.00 343 GLU A C 1
ATOM 2746 O O . GLU A 1 343 ? 11.291 -4.991 6.578 1.00 94.00 343 GLU A O 1
ATOM 2751 N N . ILE A 1 344 ? 9.703 -6.095 7.696 1.00 93.06 344 ILE A N 1
ATOM 2752 C CA . ILE A 1 344 ? 9.921 -7.347 6.958 1.00 93.06 344 ILE A CA 1
ATOM 2753 C C . ILE A 1 344 ? 9.624 -7.174 5.463 1.00 93.06 344 ILE A C 1
ATOM 2755 O O . ILE A 1 344 ? 10.332 -7.736 4.630 1.00 93.06 344 ILE A O 1
ATOM 2759 N N . ALA A 1 345 ? 8.581 -6.424 5.096 1.00 92.88 345 ALA A N 1
ATOM 2760 C CA . ALA A 1 345 ? 8.292 -6.134 3.696 1.00 92.88 345 ALA A CA 1
ATOM 2761 C C . ALA A 1 345 ? 9.432 -5.338 3.052 1.00 92.88 345 ALA A C 1
ATOM 2763 O O . ALA A 1 345 ? 9.826 -5.653 1.934 1.00 92.88 345 ALA A O 1
ATOM 2764 N N . HIS A 1 346 ? 9.988 -4.354 3.759 1.00 91.38 346 HIS A N 1
ATOM 2765 C CA . HIS A 1 346 ? 11.142 -3.595 3.299 1.00 91.38 346 HIS A CA 1
ATOM 2766 C C . HIS A 1 346 ? 12.363 -4.497 3.093 1.00 91.38 346 HIS A C 1
ATOM 2768 O O . HIS A 1 346 ? 12.919 -4.496 1.996 1.00 91.38 346 HIS A O 1
ATOM 2774 N N . ASP A 1 347 ? 12.702 -5.340 4.072 1.00 90.81 347 ASP A N 1
ATOM 2775 C CA . ASP A 1 347 ? 13.812 -6.293 3.965 1.00 90.81 347 ASP A CA 1
ATOM 2776 C C . ASP A 1 347 ? 13.602 -7.269 2.786 1.00 90.81 347 ASP A C 1
ATOM 2778 O O . ASP A 1 347 ? 14.536 -7.582 2.046 1.00 90.81 347 ASP A O 1
ATOM 2782 N N . MET A 1 348 ? 12.363 -7.729 2.558 1.00 93.25 348 MET A N 1
ATOM 2783 C CA . MET A 1 348 ? 12.017 -8.579 1.410 1.00 93.25 348 MET A CA 1
ATOM 2784 C C . MET A 1 348 ? 12.191 -7.852 0.074 1.00 93.25 348 MET A C 1
ATOM 2786 O O . MET A 1 348 ? 12.646 -8.469 -0.887 1.00 93.25 348 MET A O 1
ATOM 2790 N N . ILE A 1 349 ? 11.841 -6.563 -0.000 1.00 91.50 349 ILE A N 1
ATOM 2791 C CA . ILE A 1 349 ? 12.043 -5.730 -1.194 1.00 91.50 349 ILE A CA 1
ATOM 2792 C C . ILE A 1 349 ? 13.535 -5.532 -1.450 1.00 91.50 349 ILE A C 1
ATOM 2794 O O . ILE A 1 349 ? 13.984 -5.696 -2.586 1.00 91.50 349 ILE A O 1
ATOM 2798 N N . GLU A 1 350 ? 14.311 -5.210 -0.415 1.00 88.69 350 GLU A N 1
ATOM 2799 C CA . GLU A 1 350 ? 15.756 -5.045 -0.539 1.00 88.69 350 GLU A CA 1
ATOM 2800 C C . GLU A 1 350 ? 16.425 -6.342 -1.002 1.00 88.69 350 GLU A C 1
ATOM 2802 O O . GLU A 1 350 ? 17.196 -6.313 -1.961 1.00 88.69 350 GLU A O 1
ATOM 2807 N N . GLU A 1 351 ? 16.082 -7.489 -0.409 1.00 89.50 351 GLU A N 1
ATOM 2808 C CA . GLU A 1 351 ? 16.638 -8.784 -0.815 1.00 89.50 351 GLU A CA 1
ATOM 2809 C C . GLU A 1 351 ? 16.157 -9.216 -2.207 1.00 89.50 351 GLU A C 1
ATOM 2811 O O . GLU A 1 351 ? 16.919 -9.810 -2.975 1.00 89.50 351 GLU A O 1
ATOM 2816 N N . PHE A 1 352 ? 14.916 -8.897 -2.579 1.00 91.81 352 PHE A N 1
ATOM 2817 C CA . PHE A 1 352 ? 14.404 -9.117 -3.930 1.00 91.81 352 PHE A CA 1
ATOM 2818 C C . PHE A 1 352 ? 15.227 -8.340 -4.963 1.00 91.81 352 PHE A C 1
ATOM 2820 O O . PHE A 1 352 ? 15.741 -8.940 -5.909 1.00 91.81 352 PHE A O 1
ATOM 2827 N N . LEU A 1 353 ? 15.393 -7.028 -4.774 1.00 87.88 353 LEU A N 1
ATOM 2828 C CA . LEU A 1 353 ? 16.154 -6.181 -5.696 1.00 87.88 353 LEU A CA 1
ATOM 2829 C C . LEU A 1 353 ? 17.634 -6.563 -5.697 1.00 87.88 353 LEU A C 1
ATOM 2831 O O . LEU A 1 353 ? 18.253 -6.619 -6.755 1.00 87.88 353 LEU A O 1
ATOM 2835 N N . SER A 1 354 ? 18.184 -6.884 -4.527 1.00 85.00 354 SER A N 1
ATOM 2836 C CA . SER A 1 354 ? 19.523 -7.443 -4.377 1.00 85.00 354 SER A CA 1
ATOM 2837 C C . SER A 1 354 ? 19.666 -8.712 -5.213 1.00 85.00 354 SER A C 1
ATOM 2839 O O . SER A 1 354 ? 20.572 -8.798 -6.029 1.00 85.00 354 SER A O 1
ATOM 2841 N N . THR A 1 355 ? 18.727 -9.654 -5.124 1.00 87.06 355 THR A N 1
ATOM 2842 C CA . THR A 1 355 ? 18.759 -10.888 -5.920 1.00 87.06 355 THR A CA 1
ATOM 2843 C C . THR A 1 355 ? 18.665 -10.597 -7.417 1.00 87.06 355 THR A C 1
ATOM 2845 O O . THR A 1 355 ? 19.455 -11.141 -8.180 1.00 87.06 355 THR A O 1
ATOM 2848 N N . VAL A 1 356 ? 17.745 -9.723 -7.843 1.00 87.62 356 VAL A N 1
ATOM 2849 C CA . VAL A 1 356 ? 17.534 -9.398 -9.265 1.00 87.62 356 VAL A CA 1
ATOM 2850 C C . VAL A 1 356 ? 18.727 -8.657 -9.871 1.00 87.62 356 VAL A C 1
ATOM 2852 O O . VAL A 1 356 ? 19.053 -8.898 -11.030 1.00 87.62 356 VAL A O 1
ATOM 2855 N N . TYR A 1 357 ? 19.406 -7.795 -9.112 1.00 82.81 357 TYR A N 1
ATOM 2856 C CA . TYR A 1 357 ? 20.521 -6.983 -9.614 1.00 82.81 357 TYR A CA 1
ATOM 2857 C C . TYR A 1 357 ? 21.914 -7.524 -9.269 1.00 82.81 357 TYR A C 1
ATOM 2859 O O . TYR A 1 357 ? 22.907 -7.051 -9.824 1.00 82.81 357 TYR A O 1
ATOM 2867 N N . GLN A 1 358 ? 22.033 -8.508 -8.375 1.00 76.56 358 GLN A N 1
ATOM 2868 C CA . GLN A 1 358 ? 23.319 -9.121 -8.062 1.00 76.56 358 GLN A CA 1
ATOM 2869 C C . GLN A 1 358 ? 23.814 -9.995 -9.217 1.00 76.56 358 GLN A C 1
ATOM 2871 O O . GLN A 1 358 ? 23.086 -10.787 -9.814 1.00 76.56 358 GLN A O 1
ATOM 2876 N N . ALA A 1 359 ? 25.116 -9.899 -9.463 1.00 64.50 359 ALA A N 1
ATOM 2877 C CA . ALA A 1 359 ? 25.872 -10.860 -10.242 1.00 64.50 359 ALA A CA 1
ATOM 2878 C C . ALA A 1 359 ? 27.132 -11.217 -9.440 1.00 64.50 359 ALA A C 1
ATOM 2880 O O . ALA A 1 359 ? 27.884 -10.327 -9.030 1.00 64.50 359 ALA A O 1
ATOM 2881 N N . ASP A 1 360 ? 27.333 -12.509 -9.165 1.00 63.00 360 ASP A N 1
ATOM 2882 C CA . ASP A 1 360 ? 28.540 -12.994 -8.486 1.00 63.00 360 ASP A CA 1
ATOM 2883 C C . ASP A 1 360 ? 29.801 -12.586 -9.259 1.00 63.00 360 ASP A C 1
ATOM 2885 O O . ASP A 1 360 ? 29.878 -12.749 -10.474 1.00 63.00 360 ASP A O 1
ATOM 2889 N N . GLN A 1 361 ? 30.810 -12.073 -8.551 1.00 58.44 361 GLN A N 1
ATOM 2890 C CA . GLN A 1 361 ? 32.035 -11.494 -9.132 1.00 58.44 361 GLN A CA 1
ATOM 2891 C C . GLN A 1 361 ? 33.042 -12.533 -9.658 1.00 58.44 361 GLN A C 1
ATOM 2893 O O . GLN A 1 361 ? 34.209 -12.218 -9.868 1.00 58.44 361 GLN A O 1
ATOM 2898 N N . THR A 1 362 ? 32.623 -13.779 -9.852 1.00 61.84 362 THR A N 1
ATOM 2899 C CA . THR A 1 362 ? 33.520 -14.873 -10.241 1.00 61.84 362 THR A CA 1
ATOM 2900 C C . THR A 1 362 ? 33.849 -14.888 -11.736 1.00 61.84 362 THR A C 1
ATOM 2902 O O . THR A 1 362 ? 34.849 -15.484 -12.122 1.00 61.84 362 THR A O 1
ATOM 2905 N N . ASP A 1 363 ? 33.053 -14.208 -12.567 1.00 71.19 363 ASP A N 1
ATOM 2906 C CA . ASP A 1 363 ? 33.199 -14.147 -14.027 1.00 71.19 363 ASP A CA 1
ATOM 2907 C C . ASP A 1 363 ? 33.313 -12.686 -14.503 1.00 71.19 363 ASP A C 1
ATOM 2909 O O . ASP A 1 363 ? 32.592 -11.807 -14.021 1.00 71.19 363 ASP A O 1
ATOM 2913 N N . PHE A 1 364 ? 34.196 -12.423 -15.473 1.00 67.56 364 PHE A N 1
ATOM 2914 C CA . PHE A 1 364 ? 34.395 -11.113 -16.100 1.00 67.56 364 PHE A CA 1
ATOM 2915 C C . PHE A 1 364 ? 33.078 -10.514 -16.604 1.00 67.56 364 PHE A C 1
ATOM 2917 O O . PHE A 1 364 ? 32.810 -9.333 -16.381 1.00 67.56 364 PHE A O 1
ATOM 2924 N N . HIS A 1 365 ? 32.219 -11.327 -17.223 1.00 67.00 365 HIS A N 1
ATOM 2925 C CA . HIS A 1 365 ? 30.935 -10.863 -17.753 1.00 67.00 365 HIS A CA 1
ATOM 2926 C C . HIS A 1 365 ? 29.948 -10.450 -16.648 1.00 67.00 365 HIS A C 1
ATOM 2928 O O . HIS A 1 365 ? 29.223 -9.461 -16.792 1.00 67.00 365 HIS A O 1
ATOM 2934 N N . ARG A 1 366 ? 29.973 -11.146 -15.507 1.00 71.62 366 ARG A N 1
ATOM 2935 C CA . ARG A 1 366 ? 29.175 -10.813 -14.317 1.00 71.62 366 ARG A CA 1
ATOM 2936 C C . ARG A 1 366 ? 29.704 -9.561 -13.613 1.00 71.62 366 ARG A C 1
ATOM 2938 O O . ARG A 1 366 ? 28.920 -8.702 -13.214 1.00 71.62 366 ARG A O 1
ATOM 2945 N N . ALA A 1 367 ? 31.027 -9.414 -13.522 1.00 64.25 367 ALA A N 1
ATOM 2946 C CA . ALA A 1 367 ? 31.669 -8.216 -12.987 1.00 64.25 367 ALA A CA 1
ATOM 2947 C C . ALA A 1 367 ? 31.393 -6.980 -13.862 1.00 64.25 367 ALA A C 1
ATOM 2949 O O . ALA A 1 367 ? 31.071 -5.921 -13.328 1.00 64.25 367 ALA A O 1
ATOM 2950 N N . ALA A 1 368 ? 31.446 -7.123 -15.191 1.00 67.12 368 ALA A N 1
ATOM 2951 C CA . ALA A 1 368 ? 31.108 -6.063 -16.139 1.00 67.12 368 ALA A CA 1
ATOM 2952 C C . ALA A 1 368 ? 29.634 -5.647 -16.032 1.00 67.12 368 ALA A C 1
ATOM 2954 O O . ALA A 1 368 ? 29.343 -4.455 -16.005 1.00 67.12 368 ALA A O 1
ATOM 2955 N N . PHE A 1 369 ? 28.710 -6.605 -15.897 1.00 69.44 369 PHE A N 1
ATOM 2956 C CA . PHE A 1 369 ? 27.293 -6.314 -15.664 1.00 69.44 369 PHE A CA 1
ATOM 2957 C C . PHE A 1 369 ? 27.067 -5.552 -14.353 1.00 69.44 369 PHE A C 1
ATOM 2959 O O . PHE A 1 369 ? 26.396 -4.521 -14.347 1.00 69.44 369 PHE A O 1
ATOM 2966 N N . LYS A 1 370 ? 27.684 -6.002 -13.254 1.00 69.81 370 LYS A N 1
ATOM 2967 C CA . LYS A 1 370 ? 27.602 -5.317 -11.959 1.00 69.81 370 LYS A CA 1
ATOM 2968 C C . LYS A 1 370 ? 28.180 -3.901 -12.027 1.00 69.81 370 LYS A C 1
ATOM 2970 O O . LYS A 1 370 ? 27.534 -2.965 -11.574 1.00 69.81 370 LYS A O 1
ATOM 2975 N N . LEU A 1 371 ? 29.346 -3.720 -12.653 1.00 65.12 371 LEU A N 1
ATOM 2976 C CA . LEU A 1 371 ? 29.949 -2.401 -12.870 1.00 65.12 371 LEU A CA 1
ATOM 2977 C C . LEU A 1 371 ? 29.064 -1.502 -13.739 1.00 65.12 371 LEU A C 1
ATOM 2979 O O . LEU A 1 371 ? 28.926 -0.319 -13.439 1.00 65.12 371 LEU A O 1
ATOM 2983 N N . ALA A 1 372 ? 28.434 -2.041 -14.783 1.00 64.88 372 ALA A N 1
ATOM 2984 C CA . ALA A 1 372 ? 27.494 -1.298 -15.617 1.00 64.88 372 ALA A CA 1
ATOM 2985 C C . ALA A 1 372 ? 26.244 -0.878 -14.818 1.00 64.88 372 ALA A C 1
ATOM 2987 O O . ALA A 1 372 ? 25.771 0.247 -14.947 1.00 64.88 372 ALA A O 1
ATOM 2988 N N . HIS A 1 373 ? 25.740 -1.733 -13.928 1.00 68.44 373 HIS A N 1
ATOM 2989 C CA . HIS A 1 373 ? 24.625 -1.402 -13.039 1.00 68.44 373 HIS A CA 1
ATOM 2990 C C . HIS A 1 373 ? 25.002 -0.381 -11.945 1.00 68.44 373 HIS A C 1
ATOM 2992 O O . HIS A 1 373 ? 24.228 0.533 -11.633 1.00 68.44 373 HIS A O 1
ATOM 2998 N N . ASP A 1 374 ? 26.195 -0.503 -11.365 1.00 69.88 374 ASP A N 1
ATOM 2999 C CA . ASP A 1 374 ? 26.701 0.396 -10.322 1.00 69.88 374 ASP A CA 1
ATOM 3000 C C . ASP A 1 374 ? 27.073 1.774 -10.891 1.00 69.88 374 ASP A C 1
ATOM 3002 O O . ASP A 1 374 ? 26.818 2.792 -10.249 1.00 69.88 374 ASP A O 1
ATOM 3006 N N . SER A 1 375 ? 27.577 1.820 -12.129 1.00 67.31 375 SER A N 1
ATOM 3007 C CA . SER A 1 375 ? 27.839 3.058 -12.882 1.00 67.31 375 SER A CA 1
ATOM 3008 C C . SER A 1 375 ? 26.589 3.680 -13.519 1.00 67.31 375 SER A C 1
ATOM 3010 O O . SER A 1 375 ? 26.687 4.734 -14.145 1.00 67.31 375 SER A O 1
ATOM 3012 N N . GLY A 1 376 ? 25.413 3.057 -13.364 1.00 64.75 376 GLY A N 1
ATOM 3013 C CA . GLY A 1 376 ? 24.145 3.559 -13.906 1.00 64.75 376 GLY A CA 1
ATOM 3014 C C . GLY A 1 376 ? 24.000 3.427 -15.427 1.00 64.75 376 GLY A C 1
ATOM 3015 O O . GLY A 1 376 ? 23.123 4.054 -16.012 1.00 64.75 376 GLY A O 1
ATOM 3016 N N . GLN A 1 377 ? 24.841 2.618 -16.072 1.00 61.69 377 GLN A N 1
ATOM 3017 C CA . GLN A 1 377 ? 24.760 2.309 -17.503 1.00 61.69 377 GLN A CA 1
ATOM 3018 C C . GLN A 1 377 ? 23.671 1.273 -17.832 1.00 61.69 377 GLN A C 1
ATOM 3020 O O . GLN A 1 377 ? 23.272 1.159 -18.989 1.00 61.69 377 GLN A O 1
ATOM 3025 N N . VAL A 1 378 ? 23.174 0.536 -16.833 1.00 63.56 378 VAL A N 1
ATOM 3026 C CA . VAL A 1 378 ? 22.017 -0.369 -16.954 1.00 63.56 378 VAL A CA 1
ATOM 3027 C C . VAL A 1 378 ? 20.797 0.272 -16.297 1.00 63.56 378 VAL A C 1
ATOM 3029 O O . VAL A 1 378 ? 20.897 0.843 -15.208 1.00 63.56 378 VAL A O 1
ATOM 3032 N N . ALA A 1 379 ? 19.638 0.170 -16.952 1.00 64.12 379 ALA A N 1
ATOM 3033 C CA . ALA A 1 379 ? 18.385 0.695 -16.425 1.00 64.12 379 ALA A CA 1
ATOM 3034 C C . ALA A 1 379 ? 18.027 0.027 -15.088 1.00 64.12 379 ALA A C 1
ATOM 3036 O O . ALA A 1 379 ? 17.997 -1.198 -14.978 1.00 64.12 379 ALA A O 1
ATOM 3037 N N . ARG A 1 380 ? 17.725 0.850 -14.078 1.00 70.06 380 ARG A N 1
ATOM 3038 C CA . ARG A 1 380 ? 17.123 0.393 -12.824 1.00 70.06 380 ARG A CA 1
ATOM 3039 C C . ARG A 1 380 ? 15.617 0.475 -12.946 1.00 70.06 380 ARG A C 1
ATOM 3041 O O . ARG A 1 380 ? 15.075 1.546 -13.224 1.00 70.06 380 ARG A O 1
ATOM 3048 N N . TYR A 1 381 ? 14.969 -0.650 -12.713 1.00 74.81 381 TYR A N 1
ATOM 3049 C CA . TYR A 1 381 ? 13.526 -0.762 -12.666 1.00 74.81 381 TYR A CA 1
ATOM 3050 C C . TYR A 1 381 ? 13.027 -0.569 -11.235 1.00 74.81 381 TYR A C 1
ATOM 3052 O O . TYR A 1 381 ? 13.677 -1.003 -10.278 1.00 74.81 381 TYR A O 1
ATOM 3060 N N . SER A 1 382 ? 11.883 0.097 -11.100 1.00 78.69 382 SER A N 1
ATOM 3061 C CA . SER A 1 382 ? 11.250 0.314 -9.803 1.00 78.69 382 SER A CA 1
ATOM 3062 C C . SER A 1 382 ? 10.571 -0.956 -9.289 1.00 78.69 382 SER A C 1
ATOM 3064 O O . SER A 1 382 ? 10.305 -1.893 -10.047 1.00 78.69 382 SER A O 1
ATOM 3066 N N . PHE A 1 383 ? 10.250 -0.987 -7.998 1.00 81.19 383 PHE A N 1
ATOM 3067 C CA . PHE A 1 383 ? 9.487 -2.086 -7.412 1.00 81.19 383 PHE A CA 1
ATOM 3068 C C . PHE A 1 383 ? 8.132 -2.292 -8.114 1.00 81.19 383 PHE A C 1
ATOM 3070 O O . PHE A 1 383 ? 7.768 -3.421 -8.432 1.00 81.19 383 PHE A O 1
ATOM 3077 N N . GLU A 1 384 ? 7.426 -1.209 -8.442 1.00 80.50 384 GLU A N 1
ATOM 3078 C CA . GLU A 1 384 ? 6.126 -1.216 -9.129 1.00 80.50 384 GLU A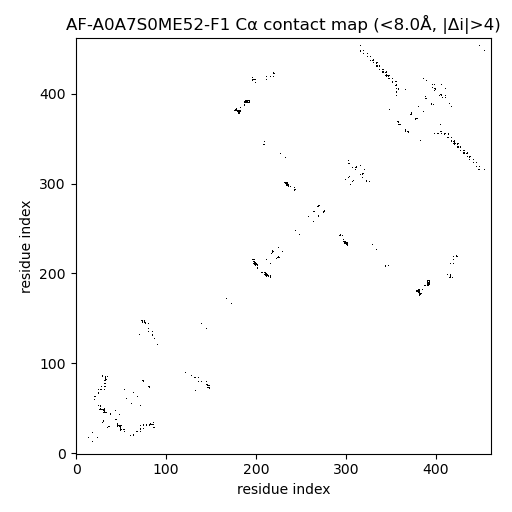 CA 1
ATOM 3079 C C . GLU A 1 384 ? 6.208 -1.825 -10.531 1.00 80.50 384 GLU A C 1
ATOM 3081 O O . GLU A 1 384 ? 5.260 -2.447 -11.014 1.00 80.50 384 GLU A O 1
ATOM 3086 N N . TYR A 1 385 ? 7.351 -1.678 -11.201 1.00 84.12 385 TYR A N 1
ATOM 3087 C CA . TYR A 1 385 ? 7.573 -2.358 -12.467 1.00 84.12 385 TYR A CA 1
ATOM 3088 C C . TYR A 1 385 ? 7.574 -3.878 -12.278 1.00 84.12 385 TYR A C 1
ATOM 3090 O O . TYR A 1 385 ? 6.886 -4.597 -13.003 1.00 84.12 385 TYR A O 1
ATOM 3098 N N . PHE A 1 386 ? 8.288 -4.371 -11.266 1.00 88.75 386 PHE A N 1
ATOM 3099 C CA . PHE A 1 386 ? 8.329 -5.799 -10.972 1.00 88.75 386 PHE A CA 1
ATOM 3100 C C . PHE A 1 386 ? 6.987 -6.338 -10.477 1.00 88.75 386 PHE A C 1
ATOM 3102 O O . PHE A 1 386 ? 6.601 -7.436 -10.878 1.00 88.75 386 PHE A O 1
ATOM 3109 N N . THR A 1 387 ? 6.237 -5.575 -9.671 1.00 87.00 387 THR A N 1
ATOM 3110 C CA . THR A 1 387 ? 4.873 -5.981 -9.289 1.00 87.00 387 THR A CA 1
ATOM 3111 C C . THR A 1 387 ? 3.976 -6.116 -10.517 1.00 87.00 387 THR A C 1
ATOM 3113 O O . THR A 1 387 ? 3.180 -7.048 -10.598 1.00 87.00 387 THR A O 1
ATOM 3116 N N . SER A 1 388 ? 4.149 -5.243 -11.508 1.00 83.75 388 SER A N 1
ATOM 3117 C CA . SER A 1 388 ? 3.406 -5.303 -12.765 1.00 83.75 388 SER A CA 1
ATOM 3118 C C . SER A 1 388 ? 3.852 -6.486 -13.639 1.00 83.75 388 SER A C 1
ATOM 3120 O O . SER A 1 388 ? 3.015 -7.144 -14.256 1.00 83.75 388 SER A O 1
ATOM 3122 N N . LEU A 1 389 ? 5.146 -6.828 -13.635 1.00 86.69 389 LEU A N 1
ATOM 3123 C CA . LEU A 1 389 ? 5.677 -8.015 -14.315 1.00 86.69 389 LEU A CA 1
ATOM 3124 C C . LEU A 1 389 ? 5.146 -9.340 -13.751 1.00 86.69 389 LEU A C 1
ATOM 3126 O O . LEU A 1 389 ? 5.100 -10.317 -14.493 1.00 86.69 389 LEU A O 1
ATOM 3130 N N . LEU A 1 390 ? 4.700 -9.404 -12.489 1.00 86.06 390 LEU A N 1
ATOM 3131 C CA . LEU A 1 390 ? 4.053 -10.619 -11.964 1.00 86.06 390 LEU A CA 1
ATOM 3132 C C . LEU A 1 390 ? 2.801 -11.017 -12.766 1.00 86.06 390 LEU A C 1
ATOM 3134 O O . LEU A 1 390 ? 2.426 -12.192 -12.767 1.00 86.06 390 LEU A O 1
ATOM 3138 N N . LEU A 1 391 ? 2.172 -10.050 -13.444 1.00 83.31 391 LEU A N 1
ATOM 3139 C CA . LEU A 1 391 ? 1.002 -10.250 -14.300 1.00 83.31 391 LEU A CA 1
ATOM 3140 C C . LEU A 1 391 ? 1.358 -10.727 -15.720 1.00 83.31 391 LEU A C 1
ATOM 3142 O O . LEU A 1 391 ? 0.460 -11.127 -16.461 1.00 83.31 391 LEU A O 1
ATOM 3146 N N . ASP A 1 392 ? 2.635 -10.665 -16.112 1.00 83.56 392 ASP A N 1
ATOM 3147 C CA . ASP A 1 392 ? 3.129 -11.143 -17.408 1.00 83.56 392 ASP A CA 1
ATOM 3148 C C . ASP A 1 392 ? 3.351 -12.658 -17.338 1.00 83.56 392 ASP A C 1
ATOM 3150 O O . ASP A 1 392 ? 4.057 -13.122 -16.443 1.00 83.56 392 ASP A O 1
ATOM 3154 N N . ASN A 1 393 ? 2.810 -13.437 -18.284 1.00 83.38 393 ASN A N 1
ATOM 3155 C CA . ASN A 1 393 ? 3.054 -14.879 -18.432 1.00 83.38 393 ASN A CA 1
ATOM 3156 C C . ASN A 1 393 ? 4.550 -15.227 -18.514 1.00 83.38 393 ASN A C 1
ATOM 3158 O O . ASN A 1 393 ? 4.949 -16.289 -18.029 1.00 83.38 393 ASN A O 1
ATOM 3162 N N . ALA A 1 394 ? 5.362 -14.336 -19.081 1.00 87.19 394 ALA A N 1
ATOM 3163 C CA . ALA A 1 394 ? 6.773 -14.535 -19.380 1.00 87.19 394 ALA A CA 1
ATOM 3164 C C . ALA A 1 394 ? 7.727 -14.078 -18.255 1.00 87.19 394 ALA A C 1
ATOM 3166 O O . ALA A 1 394 ? 8.873 -13.745 -18.545 1.00 87.19 394 ALA A O 1
ATOM 3167 N N . TRP A 1 395 ? 7.284 -14.074 -16.989 1.00 89.06 395 TRP A N 1
ATOM 3168 C CA . TRP A 1 395 ? 8.072 -13.657 -15.811 1.00 89.06 395 TRP A CA 1
ATOM 3169 C C . TRP A 1 395 ? 9.543 -14.110 -15.840 1.00 89.06 395 TRP A C 1
ATOM 3171 O O . TRP A 1 395 ? 10.437 -13.268 -15.776 1.00 89.06 395 TRP A O 1
ATOM 3181 N N . ASP A 1 396 ? 9.795 -15.413 -16.001 1.00 90.56 396 ASP A N 1
ATOM 3182 C CA . ASP A 1 396 ? 11.152 -15.976 -16.027 1.00 90.56 396 ASP A CA 1
ATOM 3183 C C . ASP A 1 396 ? 11.999 -15.353 -17.145 1.00 90.56 396 ASP A C 1
ATOM 3185 O O . ASP A 1 396 ? 13.111 -14.893 -16.900 1.00 90.56 396 ASP A O 1
ATOM 3189 N N . ALA A 1 397 ? 11.450 -15.278 -18.363 1.00 88.19 397 ALA A N 1
ATOM 3190 C CA . ALA A 1 397 ? 12.139 -14.705 -19.515 1.00 88.19 397 ALA A CA 1
ATOM 3191 C C . ALA A 1 397 ? 12.407 -13.205 -19.324 1.00 88.19 397 ALA A C 1
ATOM 3193 O O . ALA A 1 397 ? 13.505 -12.743 -19.615 1.00 88.19 397 ALA A O 1
ATOM 3194 N N . ARG A 1 398 ? 11.444 -12.454 -18.773 1.00 88.38 398 ARG A N 1
ATOM 3195 C CA . ARG A 1 398 ? 11.590 -11.021 -18.474 1.00 88.38 398 ARG A CA 1
ATOM 3196 C C . ARG A 1 398 ? 12.660 -10.760 -17.425 1.00 88.38 398 ARG A C 1
ATOM 3198 O O . ARG A 1 398 ? 13.470 -9.854 -17.594 1.00 88.38 398 ARG A O 1
ATOM 3205 N N . LEU A 1 399 ? 12.703 -11.557 -16.360 1.00 88.75 399 LEU A N 1
ATOM 3206 C CA . LEU A 1 399 ? 13.778 -11.448 -15.378 1.00 88.75 399 LEU A CA 1
ATOM 3207 C C . LEU A 1 399 ? 15.136 -11.824 -15.976 1.00 88.75 399 LEU A C 1
ATOM 3209 O O . LEU A 1 399 ? 16.116 -11.150 -15.675 1.00 88.75 399 LEU A O 1
ATOM 3213 N N . SER A 1 400 ? 15.202 -12.829 -16.852 1.00 87.88 400 SER A N 1
ATOM 3214 C CA . SER A 1 400 ? 16.434 -13.170 -17.574 1.00 87.88 400 SER A CA 1
ATOM 3215 C C . SER A 1 400 ? 16.867 -12.098 -18.584 1.00 87.88 400 SER A C 1
ATOM 3217 O O . SER A 1 400 ? 18.062 -11.932 -18.804 1.00 87.88 400 SER A O 1
ATOM 3219 N N . GLU A 1 401 ? 15.941 -11.341 -19.178 1.00 84.50 401 GLU A N 1
ATOM 3220 C CA . GLU A 1 401 ? 16.265 -10.163 -20.002 1.00 84.50 401 GLU A CA 1
ATOM 3221 C C . GLU A 1 401 ? 16.906 -9.051 -19.155 1.00 84.50 401 GLU A C 1
ATOM 3223 O O . GLU A 1 401 ? 17.847 -8.395 -19.602 1.00 84.50 401 GLU A O 1
ATOM 3228 N N . ILE A 1 402 ? 16.416 -8.855 -17.926 1.00 84.62 402 ILE A N 1
ATOM 3229 C CA . ILE A 1 402 ? 16.924 -7.842 -16.987 1.00 84.62 402 ILE A CA 1
ATOM 3230 C C . ILE A 1 402 ? 18.280 -8.258 -16.408 1.00 84.62 402 ILE A C 1
ATOM 3232 O O . ILE A 1 402 ? 19.198 -7.442 -16.321 1.00 84.62 402 ILE A O 1
ATOM 3236 N N . ASN A 1 403 ? 18.417 -9.524 -16.017 1.00 85.19 403 ASN A N 1
ATOM 3237 C CA . ASN A 1 403 ? 19.660 -10.105 -15.535 1.00 85.19 403 ASN A CA 1
ATOM 3238 C C . ASN A 1 403 ? 19.815 -11.539 -16.083 1.00 85.19 403 ASN A C 1
ATOM 3240 O O . ASN A 1 403 ? 19.237 -12.482 -15.529 1.00 85.19 403 ASN A O 1
ATOM 3244 N N . PRO A 1 404 ? 20.644 -11.739 -17.127 1.00 84.50 404 PRO A N 1
ATOM 3245 C CA . PRO A 1 404 ? 20.813 -13.042 -17.776 1.00 84.50 404 PRO A CA 1
ATOM 3246 C C . PRO A 1 404 ? 21.561 -14.064 -16.910 1.00 84.50 404 PRO A C 1
ATOM 3248 O O . PRO A 1 404 ? 21.704 -15.221 -17.301 1.00 84.50 404 PRO A O 1
ATOM 3251 N N . TYR A 1 405 ? 22.054 -13.655 -15.739 1.00 86.81 405 TYR A N 1
ATOM 3252 C CA . TYR A 1 405 ? 22.821 -14.498 -14.829 1.00 86.81 405 TYR A CA 1
ATOM 3253 C C . TYR A 1 405 ? 21.993 -15.087 -13.685 1.00 86.81 405 TYR A C 1
ATOM 3255 O O . TYR A 1 405 ? 22.556 -15.824 -12.865 1.00 86.81 405 TYR A O 1
ATOM 3263 N N . LEU A 1 406 ? 20.694 -14.770 -13.621 1.00 88.56 406 LEU A N 1
ATOM 3264 C CA . LEU A 1 406 ? 19.768 -15.373 -12.669 1.00 88.56 406 LEU A CA 1
ATOM 3265 C C . LEU A 1 406 ? 19.532 -16.838 -13.033 1.00 88.56 406 LEU A C 1
ATOM 3267 O O . LEU A 1 406 ? 19.080 -17.159 -14.131 1.00 88.56 406 LEU A O 1
ATOM 3271 N N . ASP A 1 407 ? 19.810 -17.733 -12.090 1.00 90.12 407 ASP A N 1
ATOM 3272 C CA . ASP A 1 407 ? 19.410 -19.127 -12.222 1.00 90.12 407 ASP A CA 1
ATOM 3273 C C . ASP A 1 407 ? 17.918 -19.304 -11.880 1.00 90.12 407 ASP A C 1
ATOM 3275 O O . ASP A 1 407 ? 17.265 -18.445 -11.279 1.00 90.12 407 ASP A O 1
ATOM 3279 N N . SER A 1 408 ? 17.345 -20.456 -12.235 1.00 90.50 408 SER A N 1
ATOM 3280 C CA . SER A 1 408 ? 15.931 -20.743 -11.950 1.00 90.50 408 SER A CA 1
ATOM 3281 C C . SER A 1 408 ? 15.610 -20.769 -10.449 1.00 90.50 408 SER A C 1
ATOM 3283 O O . SER A 1 408 ? 14.444 -20.727 -10.059 1.00 90.50 408 SER A O 1
ATOM 3285 N N . SER A 1 409 ? 16.615 -20.905 -9.581 1.00 89.88 409 SER A N 1
ATOM 3286 C CA . SER A 1 409 ? 16.432 -20.844 -8.130 1.00 89.88 409 SER A CA 1
ATOM 3287 C C . SER A 1 409 ? 16.229 -19.398 -7.670 1.00 89.88 409 SER A C 1
ATOM 3289 O O . SER A 1 409 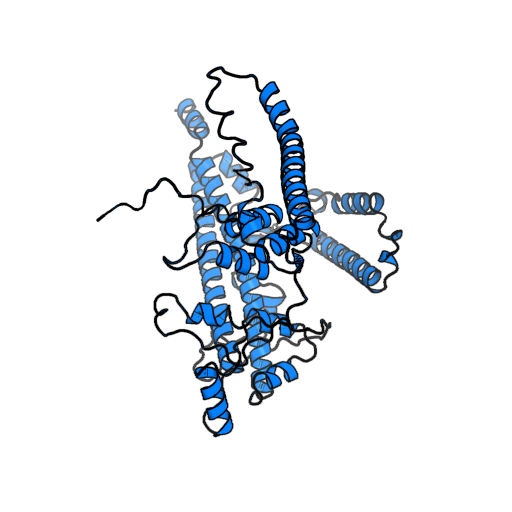? 15.252 -19.106 -6.980 1.00 89.88 409 SER A O 1
ATOM 3291 N N . ALA A 1 410 ? 17.091 -18.489 -8.126 1.00 89.81 410 ALA A N 1
ATOM 3292 C CA . ALA A 1 410 ? 17.034 -17.060 -7.874 1.00 89.81 410 ALA A CA 1
ATOM 3293 C C . ALA A 1 410 ? 15.750 -16.450 -8.437 1.00 89.81 410 ALA A C 1
ATOM 3295 O O . ALA A 1 410 ? 15.061 -15.757 -7.702 1.00 89.81 410 ALA A O 1
ATOM 3296 N N . ILE A 1 411 ? 15.357 -16.794 -9.670 1.00 91.81 411 ILE A N 1
ATOM 3297 C CA . ILE A 1 411 ? 14.091 -16.332 -10.274 1.00 91.81 411 ILE A CA 1
ATOM 3298 C C . ILE A 1 411 ? 12.889 -16.696 -9.388 1.00 91.81 411 ILE A C 1
ATOM 3300 O O . ILE A 1 411 ? 12.065 -15.839 -9.066 1.00 91.81 411 ILE A O 1
ATOM 3304 N N . ARG A 1 412 ? 12.811 -17.954 -8.929 1.00 90.56 412 ARG A N 1
ATOM 3305 C CA . ARG A 1 412 ? 11.717 -18.429 -8.060 1.00 90.56 412 ARG A CA 1
ATOM 3306 C C . ARG A 1 412 ? 11.745 -17.797 -6.669 1.00 90.56 412 ARG A C 1
ATOM 3308 O O . ARG A 1 412 ? 10.692 -17.501 -6.099 1.00 90.56 412 ARG A O 1
ATOM 3315 N N . ARG A 1 413 ? 12.938 -17.593 -6.106 1.00 90.25 413 ARG A N 1
ATOM 3316 C CA . ARG A 1 413 ? 13.108 -16.890 -4.828 1.00 90.25 413 ARG A CA 1
ATOM 3317 C C . ARG A 1 413 ? 12.669 -15.434 -4.960 1.00 90.25 413 ARG A C 1
ATOM 3319 O O . ARG A 1 413 ? 11.913 -14.978 -4.112 1.00 90.25 413 ARG A O 1
ATOM 3326 N N . SER A 1 414 ? 13.068 -14.747 -6.027 1.00 92.12 414 SER A N 1
ATOM 3327 C CA . SER A 1 414 ? 12.661 -13.376 -6.329 1.00 92.12 414 SER A CA 1
ATOM 3328 C C . SER A 1 414 ? 11.147 -13.248 -6.484 1.00 92.12 414 SER A C 1
ATOM 3330 O O . SER A 1 414 ? 10.559 -12.362 -5.875 1.00 92.12 414 SER A O 1
ATOM 3332 N N . GLU A 1 415 ? 10.497 -14.163 -7.213 1.00 93.06 415 GLU A N 1
ATOM 3333 C CA . GLU A 1 415 ? 9.028 -14.218 -7.309 1.00 93.06 415 GLU A CA 1
ATOM 3334 C C . GLU A 1 415 ? 8.386 -14.319 -5.917 1.00 93.06 415 GLU A C 1
ATOM 3336 O O . GLU A 1 415 ? 7.480 -13.560 -5.578 1.00 93.06 415 GLU A O 1
ATOM 3341 N N . SER A 1 416 ? 8.894 -15.224 -5.078 1.00 92.56 416 SER A N 1
ATOM 3342 C CA . SER A 1 416 ? 8.342 -15.459 -3.742 1.00 92.56 416 SER A CA 1
ATOM 3343 C C . SER A 1 416 ? 8.579 -14.272 -2.801 1.00 92.56 416 SER A C 1
ATOM 3345 O O . SER A 1 416 ? 7.666 -13.862 -2.090 1.00 92.56 416 SER A O 1
ATOM 3347 N N . LEU A 1 417 ? 9.766 -13.664 -2.812 1.00 93.12 417 LEU A N 1
ATOM 3348 C CA . LEU A 1 417 ? 10.051 -12.466 -2.016 1.00 93.12 417 LEU A CA 1
ATOM 3349 C C . LEU A 1 417 ? 9.155 -11.295 -2.429 1.00 93.12 417 LEU A C 1
ATOM 3351 O O . LEU A 1 417 ? 8.589 -10.629 -1.566 1.00 93.12 417 LEU A O 1
ATOM 3355 N N . LEU A 1 418 ? 8.966 -11.094 -3.735 1.00 93.88 418 LEU A N 1
ATOM 3356 C CA . LEU A 1 418 ? 8.105 -10.046 -4.271 1.00 93.88 418 LEU A CA 1
ATOM 3357 C C . LEU A 1 418 ? 6.640 -10.244 -3.853 1.00 93.88 418 LEU A C 1
ATOM 3359 O O . LEU A 1 418 ? 6.020 -9.325 -3.319 1.00 93.88 418 LEU A O 1
ATOM 3363 N N . VAL A 1 419 ? 6.094 -11.450 -4.037 1.00 92.75 419 VAL A N 1
ATOM 3364 C CA . VAL A 1 419 ? 4.721 -11.779 -3.615 1.00 92.75 419 VAL A CA 1
ATOM 3365 C C . VAL A 1 419 ? 4.568 -11.657 -2.096 1.00 92.75 419 VAL A C 1
ATOM 3367 O O . VAL A 1 419 ? 3.591 -11.079 -1.620 1.00 92.75 419 VAL A O 1
ATOM 3370 N N . GLY A 1 420 ? 5.543 -12.147 -1.327 1.00 93.31 420 GLY A N 1
ATOM 3371 C CA . GLY A 1 420 ? 5.561 -12.041 0.131 1.00 93.31 420 GLY A CA 1
ATOM 3372 C C . GLY A 1 420 ? 5.550 -10.592 0.617 1.00 93.31 420 GLY A C 1
ATOM 3373 O O . GLY A 1 420 ? 4.762 -10.257 1.504 1.00 93.31 420 GLY A O 1
ATOM 3374 N N . ALA A 1 421 ? 6.352 -9.724 -0.005 1.00 94.44 421 ALA A N 1
ATOM 3375 C CA . ALA A 1 421 ? 6.368 -8.294 0.281 1.00 94.44 421 ALA A CA 1
ATOM 3376 C C . ALA A 1 421 ? 5.007 -7.645 -0.012 1.00 94.44 421 ALA A C 1
ATOM 3378 O O . ALA A 1 421 ? 4.467 -6.951 0.847 1.00 94.44 421 ALA A O 1
ATOM 3379 N N . ILE A 1 422 ? 4.402 -7.923 -1.175 1.00 93.31 422 ILE A N 1
ATOM 3380 C CA . ILE A 1 422 ? 3.077 -7.390 -1.544 1.00 93.31 422 ILE A CA 1
ATOM 3381 C C . ILE A 1 422 ? 2.007 -7.817 -0.531 1.00 93.31 422 ILE A C 1
ATOM 3383 O O . ILE A 1 422 ? 1.218 -6.986 -0.080 1.00 93.31 422 ILE A O 1
ATOM 3387 N N . LEU A 1 423 ? 1.974 -9.096 -0.146 1.00 93.31 423 LEU A N 1
ATOM 3388 C CA . LEU A 1 423 ? 0.987 -9.604 0.812 1.00 93.31 423 LEU A CA 1
ATOM 3389 C C . LEU A 1 423 ? 1.176 -8.996 2.208 1.00 93.31 423 LEU A C 1
ATOM 3391 O O . LEU A 1 423 ? 0.190 -8.665 2.868 1.00 93.31 423 LEU A O 1
ATOM 3395 N N . ARG A 1 424 ? 2.422 -8.786 2.648 1.00 94.00 424 ARG A N 1
ATOM 3396 C CA . ARG A 1 424 ? 2.705 -8.090 3.912 1.00 94.00 424 ARG A CA 1
ATOM 3397 C C . ARG A 1 424 ? 2.317 -6.620 3.868 1.00 94.00 424 ARG A C 1
ATOM 3399 O O . ARG A 1 424 ? 1.685 -6.160 4.809 1.00 94.00 424 ARG A O 1
ATOM 3406 N N . LEU A 1 425 ? 2.603 -5.906 2.780 1.00 91.75 425 LEU A N 1
ATOM 3407 C CA . LEU A 1 425 ? 2.152 -4.521 2.598 1.00 91.75 425 LEU A CA 1
ATOM 3408 C C . LEU A 1 425 ? 0.620 -4.427 2.575 1.00 91.75 425 LEU A C 1
ATOM 3410 O O . LEU A 1 425 ? 0.040 -3.524 3.174 1.00 91.75 425 LEU A O 1
ATOM 3414 N N . SER A 1 426 ? -0.053 -5.392 1.944 1.00 91.50 426 SER A N 1
ATOM 3415 C CA . SER A 1 426 ? -1.515 -5.489 1.966 1.00 91.50 426 SER A CA 1
ATOM 3416 C C . SER A 1 426 ? -2.048 -5.679 3.391 1.00 91.50 426 SER A C 1
ATOM 3418 O O . SER A 1 426 ? -2.974 -4.977 3.811 1.00 91.50 426 SER A O 1
ATOM 3420 N N . ARG A 1 427 ? -1.421 -6.568 4.173 1.00 93.56 427 ARG A N 1
ATOM 3421 C CA . ARG A 1 427 ? -1.741 -6.754 5.592 1.00 93.56 427 ARG A CA 1
ATOM 3422 C C . ARG A 1 427 ? -1.446 -5.509 6.426 1.00 93.56 427 ARG A C 1
ATOM 3424 O O . ARG A 1 427 ? -2.295 -5.124 7.220 1.00 93.56 427 ARG A O 1
ATOM 3431 N N . ALA A 1 428 ? -0.321 -4.835 6.215 1.00 91.31 428 ALA A N 1
ATOM 3432 C CA . ALA A 1 428 ? -0.016 -3.568 6.873 1.00 91.31 428 ALA A CA 1
ATOM 3433 C C . ALA A 1 428 ? -1.108 -2.521 6.579 1.00 91.31 428 ALA A C 1
ATOM 3435 O O . ALA A 1 428 ? -1.596 -1.866 7.497 1.00 91.31 428 ALA A O 1
ATOM 3436 N N . GLY A 1 429 ? -1.599 -2.446 5.338 1.00 88.06 429 GLY A N 1
ATOM 3437 C CA . GLY A 1 429 ? -2.739 -1.599 4.974 1.00 88.06 429 GLY A CA 1
ATOM 3438 C C . GLY A 1 429 ? -4.044 -1.962 5.701 1.00 88.06 429 GLY A C 1
ATOM 3439 O O . GLY A 1 429 ? -4.792 -1.073 6.109 1.00 88.06 429 GLY A O 1
ATOM 3440 N N . LEU A 1 430 ? -4.320 -3.254 5.913 1.00 87.31 430 LEU A N 1
ATOM 3441 C CA . LEU A 1 430 ? -5.439 -3.711 6.752 1.00 87.31 430 LEU A CA 1
ATOM 3442 C C . LEU A 1 430 ? -5.276 -3.245 8.205 1.00 87.31 430 LEU A C 1
ATOM 3444 O O . LEU A 1 430 ? -6.207 -2.672 8.769 1.00 87.31 430 LEU A O 1
ATOM 3448 N N . VAL A 1 431 ? -4.088 -3.437 8.780 1.00 90.62 431 VAL A N 1
ATOM 3449 C CA . VAL A 1 431 ? -3.766 -3.061 10.164 1.00 90.62 431 VAL A CA 1
ATOM 3450 C C . VAL A 1 431 ? -3.852 -1.546 10.358 1.00 90.62 431 VAL A C 1
ATOM 3452 O O . VAL A 1 431 ? -4.416 -1.094 11.349 1.00 90.62 431 VAL A O 1
ATOM 3455 N N . ALA A 1 432 ? -3.394 -0.746 9.392 1.00 91.19 432 ALA A N 1
ATOM 3456 C CA . ALA A 1 432 ? -3.482 0.713 9.436 1.00 91.19 432 ALA A CA 1
ATOM 3457 C C . ALA A 1 432 ? -4.933 1.215 9.562 1.00 91.19 432 ALA A C 1
ATOM 3459 O O . ALA A 1 432 ? -5.205 2.155 10.312 1.00 91.19 432 ALA A O 1
ATOM 3460 N N . ARG A 1 433 ? -5.892 0.550 8.899 1.00 88.69 433 ARG A N 1
ATOM 3461 C CA . ARG A 1 433 ? -7.325 0.848 9.073 1.00 88.69 433 ARG A CA 1
ATOM 3462 C C . ARG A 1 433 ? -7.809 0.527 10.487 1.00 88.69 433 ARG A C 1
ATOM 3464 O O . ARG A 1 433 ? -8.560 1.314 11.066 1.00 88.69 433 ARG A O 1
ATOM 3471 N N . CYS A 1 434 ? -7.359 -0.590 11.058 1.00 90.19 434 CYS A N 1
ATOM 3472 C CA . CYS A 1 434 ? -7.665 -0.946 12.444 1.00 90.19 434 CYS A CA 1
ATOM 3473 C C . CYS A 1 434 ? -7.082 0.073 13.434 1.00 90.19 434 CYS A C 1
ATOM 3475 O O . CYS A 1 434 ? -7.783 0.462 14.361 1.00 90.19 434 CYS A O 1
ATOM 3477 N N . ILE A 1 435 ? -5.852 0.555 13.212 1.00 92.00 435 ILE A N 1
ATOM 3478 C CA . ILE A 1 435 ? -5.217 1.607 14.027 1.00 92.00 435 ILE A CA 1
ATOM 3479 C C . ILE A 1 435 ? -6.064 2.884 14.004 1.00 92.00 435 ILE A C 1
ATOM 3481 O O . ILE A 1 435 ? -6.384 3.420 15.063 1.00 92.00 435 ILE A O 1
ATOM 3485 N N . SER A 1 436 ? -6.475 3.342 12.814 1.00 92.19 436 SER A N 1
ATOM 3486 C CA . SER A 1 436 ? -7.340 4.524 12.683 1.00 92.19 436 SER A CA 1
ATOM 3487 C C . SER A 1 436 ? -8.648 4.348 13.455 1.00 92.19 436 SER A C 1
ATOM 3489 O O . SER A 1 436 ? -9.002 5.193 14.267 1.00 92.19 436 SER A O 1
ATOM 3491 N N . THR A 1 437 ? -9.315 3.207 13.277 1.00 92.25 437 THR A N 1
ATOM 3492 C CA . THR A 1 437 ? -10.595 2.922 13.945 1.00 92.25 437 THR A CA 1
ATOM 3493 C C . THR A 1 437 ? -10.435 2.835 15.468 1.00 92.25 437 THR A C 1
ATOM 3495 O O . THR A 1 437 ? -11.271 3.332 16.219 1.00 92.25 437 THR A O 1
ATOM 3498 N N . ALA A 1 438 ? -9.343 2.233 15.952 1.00 94.50 438 ALA A N 1
ATOM 3499 C CA . ALA A 1 438 ? -9.037 2.163 17.378 1.00 94.50 438 ALA A CA 1
ATOM 3500 C C . ALA A 1 438 ? -8.776 3.556 17.972 1.00 94.50 438 ALA A C 1
ATOM 3502 O O . ALA A 1 438 ? -9.210 3.835 19.089 1.00 94.50 438 ALA A O 1
ATOM 3503 N N . ARG A 1 439 ? -8.113 4.446 17.225 1.00 96.38 439 ARG A N 1
ATOM 3504 C CA . ARG A 1 439 ? -7.903 5.844 17.622 1.00 96.38 439 ARG A CA 1
ATOM 3505 C C . ARG A 1 439 ? -9.223 6.604 17.736 1.00 96.38 439 ARG A C 1
ATOM 3507 O O . ARG A 1 439 ? -9.440 7.268 18.747 1.00 96.38 439 ARG A O 1
ATOM 3514 N N . ASP A 1 440 ? -10.114 6.450 16.761 1.00 93.81 440 ASP A N 1
ATOM 3515 C CA . ASP A 1 440 ? -11.439 7.082 16.776 1.00 93.81 440 ASP A CA 1
ATOM 3516 C C . ASP A 1 440 ? -12.287 6.575 17.954 1.00 93.81 440 ASP A C 1
ATOM 3518 O O . ASP A 1 440 ? -12.969 7.349 18.632 1.00 93.81 440 ASP A O 1
ATOM 3522 N N . LEU A 1 441 ? -12.188 5.280 18.271 1.00 95.12 441 LEU A N 1
ATOM 3523 C CA . LEU A 1 441 ? -12.848 4.689 19.434 1.00 95.12 441 LEU A CA 1
ATOM 3524 C C . LEU A 1 441 ? -12.275 5.215 20.761 1.00 95.12 441 LEU A C 1
ATOM 3526 O O . LEU A 1 441 ? -13.039 5.517 21.677 1.00 95.12 441 LEU A O 1
ATOM 3530 N N . ILE A 1 442 ? -10.949 5.368 20.874 1.00 96.81 442 ILE A N 1
ATOM 3531 C CA . ILE A 1 442 ? -10.309 6.008 22.038 1.00 96.81 442 ILE A CA 1
ATOM 3532 C C . ILE A 1 442 ? -10.836 7.431 22.210 1.00 96.81 442 ILE A C 1
ATOM 3534 O O . ILE A 1 442 ? -11.176 7.816 23.329 1.00 96.81 442 ILE A O 1
ATOM 3538 N N . GLN A 1 443 ? -10.914 8.194 21.118 1.00 95.50 443 GLN A N 1
ATOM 3539 C CA . GLN A 1 443 ? -11.413 9.564 21.144 1.00 95.50 443 GLN A CA 1
ATOM 3540 C C . GLN A 1 443 ? -12.868 9.606 21.621 1.00 95.50 443 GLN A C 1
ATOM 3542 O O . GLN A 1 443 ? -13.166 10.287 22.596 1.00 95.50 443 GLN A O 1
ATOM 3547 N N . THR A 1 444 ? -13.732 8.774 21.038 1.00 94.19 444 THR A N 1
ATOM 3548 C CA . THR A 1 444 ? -15.152 8.666 21.412 1.00 94.19 444 THR A CA 1
ATOM 3549 C C . THR A 1 444 ? -15.335 8.345 22.901 1.00 94.19 444 THR A C 1
ATOM 3551 O O . THR A 1 444 ? -16.194 8.919 23.573 1.00 94.19 444 THR A O 1
ATOM 3554 N N . LEU A 1 445 ? -14.517 7.441 23.450 1.00 94.00 445 LEU A N 1
ATOM 3555 C CA . LEU A 1 445 ? -14.557 7.088 24.871 1.00 94.00 445 LEU A CA 1
ATOM 3556 C C . LEU A 1 445 ? -14.050 8.220 25.776 1.00 94.00 445 LEU A C 1
ATOM 3558 O O . LEU A 1 445 ? -14.617 8.430 26.846 1.00 94.00 445 LEU A O 1
ATOM 3562 N N . ASN A 1 446 ? -13.006 8.948 25.367 1.00 94.31 446 ASN A N 1
ATOM 3563 C CA . ASN A 1 446 ? -12.531 10.122 26.106 1.00 94.31 446 ASN A CA 1
ATOM 3564 C C . ASN A 1 446 ? -13.589 11.236 26.110 1.00 94.31 446 ASN A C 1
ATOM 3566 O O . ASN A 1 446 ? -13.849 11.811 27.163 1.00 94.31 446 ASN A O 1
ATOM 3570 N N . ASP A 1 447 ? -14.232 11.495 24.970 1.00 91.44 447 ASP A N 1
ATOM 3571 C CA . ASP A 1 447 ? -15.287 12.506 24.841 1.00 91.44 447 ASP A CA 1
ATOM 3572 C C . ASP A 1 447 ? -16.503 12.141 25.704 1.00 91.44 447 ASP A C 1
ATOM 3574 O O . ASP A 1 447 ? -17.057 12.983 26.409 1.00 91.44 447 ASP A O 1
ATOM 3578 N N . SER A 1 448 ? -16.861 10.853 25.738 1.00 88.56 448 SER A N 1
ATOM 3579 C CA . SER A 1 448 ? -17.925 10.334 26.608 1.00 88.56 448 SER A CA 1
ATOM 3580 C C . SER A 1 448 ? -17.598 10.481 28.099 1.00 88.56 448 SER A C 1
ATOM 3582 O O . SER A 1 448 ? -18.499 10.669 28.914 1.00 88.56 448 SER A O 1
ATOM 3584 N N . LEU A 1 449 ? -16.316 10.401 28.472 1.00 89.31 449 LEU A N 1
ATOM 3585 C CA . LEU A 1 449 ? -15.862 10.618 29.846 1.00 89.31 449 LEU A CA 1
ATOM 3586 C C . LEU A 1 449 ? -15.843 12.111 30.214 1.00 89.31 449 LEU A C 1
ATOM 3588 O O . LEU A 1 449 ? -16.120 12.451 31.360 1.00 89.31 449 LEU A O 1
ATOM 3592 N N . ALA A 1 450 ? -15.532 12.984 29.252 1.00 85.00 450 ALA A N 1
ATOM 3593 C CA . ALA A 1 450 ? -15.445 14.432 29.432 1.00 85.00 450 ALA A CA 1
ATOM 3594 C C . ALA A 1 450 ? -16.800 15.162 29.338 1.00 85.00 450 ALA A C 1
ATOM 3596 O O . ALA A 1 450 ? -16.875 16.339 29.687 1.00 85.00 450 ALA A O 1
ATOM 3597 N N . SER A 1 451 ? -17.859 14.501 28.855 1.00 79.75 451 SER A N 1
ATOM 3598 C CA . SER A 1 451 ? -19.170 15.132 28.678 1.00 79.75 451 SER A CA 1
ATOM 3599 C C . SER A 1 451 ? -19.770 15.605 30.021 1.00 79.75 451 SER A C 1
ATOM 3601 O O . SER A 1 451 ? -19.921 14.793 30.942 1.00 79.75 451 SER A O 1
ATOM 3603 N N . PRO A 1 452 ? -20.169 16.889 30.139 1.00 56.47 452 PRO A N 1
ATOM 3604 C CA . PRO A 1 452 ? -20.653 17.504 31.382 1.00 56.47 452 PRO A CA 1
ATOM 3605 C C . PRO A 1 452 ? -22.004 16.961 31.877 1.00 56.47 452 PRO A C 1
ATOM 3607 O O . PRO A 1 452 ? -22.388 17.215 33.018 1.00 56.47 452 PRO A O 1
ATOM 3610 N N . GLU A 1 453 ? -22.723 16.163 31.081 1.00 54.56 453 GLU A N 1
ATOM 3611 C CA . GLU A 1 453 ? -23.929 15.465 31.555 1.00 54.56 453 GLU A CA 1
ATOM 3612 C C . GLU A 1 453 ? -23.621 14.466 32.686 1.00 54.56 453 GLU A C 1
ATOM 3614 O O . GLU A 1 453 ? -24.468 14.245 33.553 1.00 54.56 453 GLU A O 1
ATOM 3619 N N . ASN A 1 454 ? -22.386 13.952 32.761 1.00 50.75 454 ASN A N 1
ATOM 3620 C CA . ASN A 1 454 ? -21.943 13.115 33.878 1.00 50.75 454 ASN A CA 1
ATOM 3621 C C . ASN A 1 454 ? -21.729 13.908 35.180 1.00 50.75 454 ASN A C 1
ATOM 3623 O O . ASN A 1 454 ? -21.828 13.321 36.259 1.00 50.75 454 ASN A O 1
ATOM 3627 N N . GLU A 1 455 ? -21.490 15.225 35.117 1.00 43.78 455 GLU A N 1
ATOM 3628 C CA . GLU A 1 455 ? -21.355 16.065 36.317 1.00 43.78 455 GLU A CA 1
ATOM 3629 C C . GLU A 1 455 ? -22.719 16.359 36.959 1.00 43.78 455 GLU A C 1
ATOM 3631 O O . GLU A 1 455 ? -22.835 16.337 38.188 1.00 43.78 455 GLU A O 1
ATOM 3636 N N . ILE A 1 456 ? -23.775 16.533 36.154 1.00 44.09 456 ILE A N 1
ATOM 3637 C CA . ILE A 1 456 ? -25.126 16.873 36.637 1.00 44.09 456 ILE A CA 1
ATOM 3638 C C . ILE A 1 456 ? -25.731 15.720 37.461 1.00 44.09 456 ILE A C 1
ATOM 3640 O O . ILE A 1 456 ? -26.380 15.962 38.480 1.00 44.09 456 ILE A O 1
ATOM 3644 N N . SER A 1 457 ? -25.450 14.460 37.108 1.00 45.12 457 SER A N 1
ATOM 3645 C CA . SER A 1 457 ? -25.880 13.291 37.892 1.00 45.12 457 SER A CA 1
ATOM 3646 C C . SER A 1 457 ? -25.160 13.122 39.237 1.00 45.12 457 SER A C 1
ATOM 3648 O O . SER A 1 457 ? -25.733 12.540 40.160 1.00 45.12 457 SER A O 1
ATOM 3650 N N . THR A 1 458 ? -23.933 13.633 39.380 1.00 44.94 458 THR A N 1
ATOM 3651 C CA . THR A 1 458 ? -23.205 13.635 40.665 1.00 44.94 458 THR A CA 1
ATOM 3652 C C . THR A 1 458 ? -23.591 14.800 41.570 1.00 44.94 458 THR A C 1
ATOM 3654 O O . THR A 1 458 ? -23.543 14.641 42.784 1.00 44.94 458 THR A O 1
ATOM 3657 N N . VAL A 1 459 ? -24.015 15.939 41.014 1.00 44.56 459 VAL A N 1
ATOM 3658 C CA . VAL A 1 459 ? -24.455 17.107 41.801 1.00 44.56 459 VAL A CA 1
ATOM 3659 C C . VAL A 1 459 ? -25.902 16.967 42.296 1.00 44.56 459 VAL A C 1
ATOM 3661 O O . VAL A 1 459 ? -26.259 17.570 43.298 1.00 44.56 459 VAL A O 1
ATOM 3664 N N . LEU A 1 460 ? -26.739 16.154 41.643 1.00 38.16 460 LEU A N 1
ATOM 3665 C CA . LEU A 1 460 ? -28.128 15.923 42.074 1.00 38.16 460 LEU A CA 1
ATOM 3666 C C . LEU A 1 460 ? -28.309 14.744 43.052 1.00 38.16 460 LEU A C 1
ATOM 3668 O O . LEU A 1 460 ? -29.408 14.565 43.570 1.00 38.16 460 LEU A O 1
ATOM 3672 N N . ASN A 1 461 ? -27.262 13.951 43.311 1.00 39.22 461 ASN A N 1
ATOM 3673 C CA . ASN A 1 461 ? -27.296 12.791 44.221 1.00 39.22 461 ASN A CA 1
ATOM 3674 C C . ASN A 1 461 ? -26.324 12.892 45.416 1.00 39.22 461 ASN A C 1
ATOM 3676 O O . ASN A 1 461 ? -26.202 11.927 46.175 1.00 39.22 461 ASN A O 1
ATOM 3680 N N . GLY A 1 462 ? -25.628 14.019 45.576 1.00 35.44 462 GLY A N 1
ATOM 3681 C CA . GLY A 1 462 ? -24.879 14.381 46.786 1.00 35.44 462 GLY A CA 1
ATOM 3682 C C . GLY A 1 462 ? -25.545 15.564 47.463 1.00 35.44 462 GLY A C 1
ATOM 3683 O O . GLY A 1 462 ? -25.532 15.592 48.713 1.00 35.44 462 GLY A O 1
#

Secondary structure (DSSP, 8-state):
-----TT----TTTSSS---HHHHHHHHHHHHTT-S---SSTT--HHHHHHHHHHHS-GGGTTS-HHHHHHHHHHHH-HHHHTTSPP---TTTTTTTTSSS--S---HHHHHHHHHHHHHHHHHHHHHHHHHHHHHHHHHHHHT-------PPP----SS-----S--TTS-HHHHHHH-S--------B--------PPPPPTTS-GGG---HHHHHHHHH-TTGGG-GGGTEEEPP-SS-GGGTS-SHHHHHHHHHHHHS-GGGSGGGGSHHHHHHHHHHHHHHHHHHHHHHHPPPEEETT-SHHHHHHHHH-HHHHHHHHHHHHHHHHHHHHHHHHHHHHHHHHHHHHHHHHHH---TTSHHHHHHHHHHHTT-SPPPPHHHHHHHTTBTTHHHHHHHH-TT--HHHHHHHHHHHHHHHHHHHHHHHHHHHHHHHHHHHHHHHHHHH-THHHHHHHS--

Solvent-accessible surface area (backbone atoms only — not comparable to full-atom values): 27310 Å² total; per-residue (Å²): 145,81,78,82,74,82,88,75,86,75,68,80,74,67,79,77,51,91,66,55,68,66,60,57,50,51,54,28,44,35,12,40,34,63,70,42,88,60,60,93,48,94,87,50,53,28,34,60,53,17,49,52,54,60,70,66,57,56,76,86,59,62,78,45,56,70,64,61,54,49,50,50,52,48,28,63,66,19,56,77,57,20,60,68,38,72,77,79,80,53,91,55,63,60,71,78,61,80,84,78,72,72,98,63,95,74,60,76,71,59,57,57,54,51,66,68,45,52,66,59,58,50,52,52,49,53,52,51,51,53,48,51,38,49,51,45,50,54,49,31,51,74,72,63,68,54,57,75,86,66,84,68,77,75,86,73,76,71,95,66,79,84,80,79,79,89,81,71,78,86,54,71,52,67,60,49,53,48,64,62,24,70,83,71,91,69,90,63,56,80,45,90,62,85,77,80,85,57,64,44,80,61,60,95,82,63,56,79,74,73,44,34,43,66,65,55,50,48,32,50,72,77,41,57,62,57,88,75,49,53,76,82,48,38,40,73,46,76,77,84,64,71,61,67,77,80,54,62,75,55,66,59,56,51,48,53,52,48,47,70,76,46,56,56,84,77,39,80,70,43,75,37,68,66,48,44,56,51,49,60,44,51,54,51,53,45,56,49,49,50,59,45,56,77,67,53,61,60,72,33,50,65,71,56,41,75,68,43,53,54,38,34,78,77,39,41,92,66,42,40,60,55,39,48,52,51,46,52,53,50,34,52,53,41,51,56,50,32,51,52,30,50,51,48,22,48,54,26,48,52,51,24,50,47,60,60,65,60,48,70,74,86,40,73,71,31,40,51,50,39,50,33,48,74,71,60,75,43,90,49,67,20,56,68,55,55,63,53,40,71,39,22,72,55,42,70,60,54,49,35,72,76,27,76,81,61,48,78,64,54,51,53,44,33,54,29,29,50,52,51,21,53,43,31,51,52,44,28,55,55,38,51,53,51,40,54,53,42,50,53,51,48,48,52,51,50,50,65,70,67,41,67,72,64,53,56,62,54,66,76,73,108

Radius of gyration: 31.22 Å; Cα contacts (8 Å, |Δi|>4): 341; chains: 1; bounding box: 69×68×88 Å

Nearest PDB structures (foldseek):
  5sv0-assembly1_B  TM=3.315E-01  e=5.241E+00  Escherichia coli DH1
  2efl-assembly1_A-2  TM=2.037E-01  e=1.796E+00  Homo sapiens
  5nnv-assembly3_C  TM=2.314E-01  e=3.290E+00  Bacillus subtilis subsp. subtilis str. 168

Foldseek 3Di:
DDDPDPPDDDPPPCPPDDDQLVVLLLQLLCQLLVNDPDDPDPPDRSNVVSVVSLVPDDPVSVVPPVLSNVLSQQSSQQVVLSPVQDRPVDPPVVVVPPVPPDPDDDDPVVVVVCVVCVVVVSVVVVVVSSVSRVVSVVVCVVVVSTDDDDPDDPDDPDPDDPDDDDPPPPDPVVVVLQADFPPDPDPFPQDPDDDDQDWDDDDVPLPCLQTDDPVNVCCLPPPVCVVLPCVVFKDQDPCPDQCCVVDPPVVVVVVVVVCVVCVVVPDPVCPDPVNVVVVVVVVVVVVVVVVCSRVDRDIDTVCRPPVSVVVCVVPVVPSLVVVLVSLVVVLVSLVVLLVSLLVSLVSLSVVLLCLLQQFDPPDPVRVVSNVCVVVVVATDDHLVVLVSLLSHPCQVVVSCVSPVRRDPSSSSSSSNSSVSSVSSVVSSVVSVVVSVVSVVVSVVSVCSVVDCVVVVVVVVPD